Protein AF-A0A0P8BTT6-F1 (afdb_monomer)

Foldseek 3Di:
DDWFKWWWADAPHAIATEGCVQWDDKAFAAFFAQDPPADPQWLHWAAFQLDIETEGAVCVQLVHDDDQQDRQWMWTWGDDPPDIHIYIGNHTDAMDTDDPVQFDQDPPDDDDDDDDDDDDDDDDDDDDPPVVSVVSNSQQFPGWGQDPNHIYTYGDPVSVVVVVCVRDDPDDPCDSVVSVVVVVPVVDDDDDGRRPVDDPVRNVSSPVRRVVSHNNCPPPPPWPFFKWFWFADLNATATEGVVFFNDKFWDDDFDQDPPDDPQFRHWDQDVNDTATEGECCVLQVNDNNDDPDDPPPPQRWMWGFGDDPPDTHTYITSDTDDIDGHGPVQFAADDPVSCPGNNQQWPGWHQDPNHIYTYGNVNSCVPVVPNDDPPDD

pLDDT: mean 70.19, std 17.19, range [25.7, 91.12]

Structure (mmCIF, N/CA/C/O backbone):
data_AF-A0A0P8BTT6-F1
#
_entry.id   AF-A0A0P8BTT6-F1
#
loop_
_atom_site.group_PDB
_atom_site.id
_atom_site.type_symbol
_atom_site.label_atom_id
_atom_site.label_alt_id
_atom_site.label_comp_id
_atom_site.label_asym_id
_atom_site.label_entity_id
_atom_site.label_seq_id
_atom_site.pdbx_PDB_ins_code
_atom_site.Cartn_x
_atom_site.Cartn_y
_atom_site.Cartn_z
_atom_site.occupancy
_atom_site.B_iso_or_equiv
_atom_site.auth_seq_id
_atom_site.auth_comp_id
_atom_site.auth_asym_id
_atom_site.auth_atom_id
_atom_site.pdbx_PDB_model_num
ATOM 1 N N . MET A 1 1 ? -18.189 4.155 -19.628 1.00 51.91 1 MET A N 1
ATOM 2 C CA . MET A 1 1 ? -16.844 4.623 -19.253 1.00 51.91 1 MET A CA 1
ATOM 3 C C . MET A 1 1 ? -16.274 3.547 -18.364 1.00 51.91 1 MET A C 1
ATOM 5 O O . MET A 1 1 ? -16.884 3.262 -17.342 1.00 51.91 1 MET A O 1
ATOM 9 N N . ASP A 1 2 ? -15.233 2.866 -18.830 1.00 71.94 2 ASP A N 1
ATOM 10 C CA . ASP A 1 2 ? -14.641 1.720 -18.138 1.00 71.94 2 ASP A CA 1
ATOM 11 C C . ASP A 1 2 ? -13.419 2.230 -17.365 1.00 71.94 2 ASP A C 1
ATOM 13 O O . ASP A 1 2 ? -12.313 2.325 -17.905 1.00 71.94 2 ASP A O 1
ATOM 17 N N . LEU A 1 3 ? -13.679 2.715 -16.147 1.00 77.19 3 LEU A N 1
ATOM 18 C CA . LEU A 1 3 ? -12.656 3.175 -15.210 1.00 77.19 3 LEU A CA 1
ATOM 19 C C . LEU A 1 3 ? -12.041 1.943 -14.557 1.00 77.19 3 LEU A C 1
ATOM 21 O O . LEU A 1 3 ? -12.746 1.150 -13.935 1.00 77.19 3 LEU A O 1
ATOM 25 N N . SER A 1 4 ? -10.735 1.775 -14.725 1.00 76.94 4 SER A N 1
ATOM 26 C CA . SER A 1 4 ? -9.985 0.701 -14.082 1.00 76.94 4 SER A CA 1
ATOM 27 C C . SER A 1 4 ? -8.984 1.287 -13.087 1.00 76.94 4 SER A C 1
ATOM 29 O O . SER A 1 4 ? -8.391 2.334 -13.373 1.00 76.94 4 SER A O 1
ATOM 31 N N . PRO A 1 5 ? -8.756 0.623 -11.941 1.00 78.69 5 PRO A N 1
ATOM 32 C CA . PRO A 1 5 ? -7.778 1.073 -10.968 1.00 78.69 5 PRO A CA 1
ATOM 33 C C . PRO A 1 5 ? -6.359 0.753 -11.451 1.00 78.69 5 PRO A C 1
ATOM 35 O O . PRO A 1 5 ? -6.068 -0.348 -11.920 1.00 78.69 5 PRO A O 1
ATOM 38 N N . TYR A 1 6 ? -5.456 1.710 -11.292 1.00 83.00 6 TYR A N 1
ATOM 39 C CA . TYR A 1 6 ? -4.053 1.610 -11.668 1.00 83.00 6 TYR A CA 1
ATOM 40 C C . TYR A 1 6 ? -3.167 2.053 -10.507 1.00 83.00 6 TYR A C 1
ATOM 42 O O . TYR A 1 6 ? -3.337 3.148 -9.977 1.00 83.00 6 TYR A O 1
ATOM 50 N N . LEU A 1 7 ? -2.209 1.213 -10.122 1.00 80.75 7 LEU A N 1
ATOM 51 C CA . LEU A 1 7 ? -1.196 1.541 -9.127 1.00 80.75 7 LEU A CA 1
ATOM 52 C C . LEU A 1 7 ? -0.104 2.387 -9.785 1.00 80.75 7 LEU A C 1
ATOM 54 O O . LEU A 1 7 ? 0.613 1.891 -10.657 1.00 80.75 7 LEU A O 1
ATOM 58 N N . LEU A 1 8 ? 0.019 3.642 -9.358 1.00 84.44 8 LEU A N 1
ATOM 59 C CA . LEU A 1 8 ? 1.048 4.579 -9.794 1.00 84.44 8 LEU A CA 1
ATOM 60 C C . LEU A 1 8 ? 2.346 4.338 -9.021 1.00 84.44 8 LEU A C 1
ATOM 62 O O . LEU A 1 8 ? 2.350 4.128 -7.806 1.00 84.44 8 LEU A O 1
ATOM 66 N N . PHE A 1 9 ? 3.468 4.405 -9.721 1.00 85.69 9 PHE A N 1
ATOM 67 C CA . PHE A 1 9 ? 4.792 4.293 -9.132 1.00 85.69 9 PHE A CA 1
ATOM 68 C C . PHE A 1 9 ? 5.844 4.988 -9.992 1.00 85.69 9 PHE A C 1
ATOM 70 O O . PHE A 1 9 ? 5.648 5.263 -11.178 1.00 85.69 9 PHE A O 1
ATOM 77 N N . ASP A 1 10 ? 6.997 5.230 -9.387 1.00 84.38 10 ASP A N 1
ATOM 78 C CA . ASP A 1 10 ? 8.100 5.930 -10.011 1.00 84.38 10 ASP A CA 1
ATOM 79 C C . ASP A 1 10 ? 9.224 4.975 -10.381 1.00 84.38 10 ASP A C 1
ATOM 81 O O . ASP A 1 10 ? 9.640 4.096 -9.616 1.00 84.38 10 ASP A O 1
ATOM 85 N N . ILE A 1 11 ? 9.764 5.220 -11.568 1.00 87.88 11 ILE A N 1
ATOM 86 C CA . ILE A 1 11 ? 11.061 4.713 -11.986 1.00 87.88 11 ILE A CA 1
ATOM 87 C C . ILE A 1 11 ? 11.893 5.919 -12.408 1.00 87.88 11 ILE A C 1
ATOM 89 O O . ILE A 1 11 ? 11.584 6.615 -13.381 1.00 87.88 11 ILE A O 1
ATOM 93 N N . ASN A 1 12 ? 12.986 6.158 -11.691 1.00 82.81 12 ASN A N 1
ATOM 94 C CA . ASN A 1 12 ? 13.830 7.338 -11.819 1.00 82.81 12 ASN A CA 1
ATOM 95 C C . ASN A 1 12 ? 13.038 8.646 -11.635 1.00 82.81 12 ASN A C 1
ATOM 97 O O . ASN A 1 12 ? 12.725 9.033 -10.518 1.00 82.81 12 ASN A O 1
ATOM 101 N N . ARG A 1 13 ? 12.756 9.359 -12.732 1.00 79.19 13 ARG A N 1
ATOM 102 C CA . ARG A 1 13 ? 12.003 10.628 -12.755 1.00 79.19 13 ARG A CA 1
ATOM 103 C C . ARG A 1 13 ? 10.704 10.523 -13.556 1.00 79.19 13 ARG A C 1
ATOM 105 O O . ARG A 1 13 ? 10.114 11.543 -13.886 1.00 79.19 13 ARG A O 1
ATOM 112 N N . ASN A 1 14 ? 10.319 9.305 -13.924 1.00 84.44 14 ASN A N 1
ATOM 113 C CA . ASN A 1 14 ? 9.187 9.037 -14.794 1.00 84.44 14 ASN A CA 1
ATOM 114 C C . ASN A 1 14 ? 8.116 8.269 -14.018 1.00 84.44 14 ASN A C 1
ATOM 116 O O . ASN A 1 14 ? 8.441 7.371 -13.235 1.00 84.44 14 ASN A O 1
ATOM 120 N N . HIS A 1 15 ? 6.859 8.590 -14.308 1.00 88.00 15 HIS A N 1
ATOM 121 C CA . HIS A 1 15 ? 5.695 7.970 -13.693 1.00 88.00 15 HIS A CA 1
ATOM 122 C C . HIS A 1 15 ? 5.186 6.814 -14.551 1.00 88.00 15 HIS A C 1
ATOM 124 O O . HIS A 1 15 ? 5.000 6.945 -15.766 1.00 88.00 15 HIS A O 1
ATOM 130 N N . TYR A 1 16 ? 4.954 5.681 -13.907 1.00 90.81 16 TYR A N 1
ATOM 131 C CA . TYR A 1 16 ? 4.433 4.471 -14.521 1.00 90.81 16 TYR A CA 1
ATOM 132 C C . TYR A 1 16 ? 3.224 3.984 -13.746 1.00 90.81 16 TYR A C 1
ATOM 134 O O . TYR A 1 16 ? 3.110 4.230 -12.548 1.00 90.81 16 TYR A O 1
ATOM 142 N N . ALA A 1 17 ? 2.340 3.256 -14.413 1.00 86.81 17 ALA A N 1
ATOM 143 C CA . ALA A 1 17 ? 1.275 2.569 -13.712 1.00 86.81 17 ALA A CA 1
ATOM 144 C C . ALA A 1 17 ? 1.046 1.160 -14.241 1.00 86.81 17 ALA A C 1
ATOM 146 O O . ALA A 1 17 ? 1.246 0.874 -15.423 1.00 86.81 17 ALA A O 1
ATOM 147 N N . ILE A 1 18 ? 0.604 0.288 -13.345 1.00 86.38 18 ILE A N 1
ATOM 148 C CA . ILE A 1 18 ? 0.166 -1.076 -13.640 1.00 86.38 18 ILE A CA 1
ATOM 149 C C . ILE A 1 18 ? -1.271 -1.239 -13.162 1.00 86.38 18 ILE A C 1
ATOM 151 O O . ILE A 1 18 ? -1.688 -0.554 -12.230 1.00 86.38 18 ILE A O 1
ATOM 155 N N . ASN A 1 19 ? -2.047 -2.107 -13.807 1.00 83.06 19 ASN A N 1
ATOM 156 C CA . ASN A 1 19 ? -3.407 -2.377 -13.360 1.00 83.06 19 ASN A CA 1
ATOM 157 C C . ASN A 1 19 ? -3.380 -2.879 -11.903 1.00 83.06 19 ASN A C 1
ATOM 159 O O . ASN A 1 19 ? -2.689 -3.846 -11.592 1.00 83.06 19 ASN A O 1
ATOM 163 N N . ALA A 1 20 ? -4.107 -2.216 -11.004 1.00 78.31 20 ALA A N 1
ATOM 164 C CA . ALA A 1 20 ? -4.088 -2.556 -9.585 1.00 78.31 20 ALA A CA 1
ATOM 165 C C . ALA A 1 20 ? -4.793 -3.891 -9.295 1.00 78.31 20 ALA A C 1
ATOM 167 O O . ALA A 1 20 ? -4.470 -4.546 -8.315 1.00 78.31 20 ALA A O 1
ATOM 168 N N . THR A 1 21 ? -5.711 -4.336 -10.158 1.00 77.81 21 THR A N 1
ATOM 169 C CA . THR A 1 21 ? -6.438 -5.605 -10.002 1.00 77.81 21 THR A CA 1
ATOM 170 C C . THR A 1 21 ? -5.527 -6.831 -10.099 1.00 77.81 21 THR A C 1
ATOM 172 O O . THR A 1 21 ? -5.887 -7.886 -9.588 1.00 77.81 21 THR A O 1
ATOM 175 N N . VAL A 1 22 ? -4.358 -6.716 -10.740 1.00 76.94 22 VAL A N 1
ATOM 176 C CA . VAL A 1 22 ? -3.373 -7.813 -10.809 1.00 76.94 22 VAL A CA 1
ATOM 177 C C . VAL A 1 22 ? -2.299 -7.730 -9.723 1.00 76.94 22 VAL A C 1
ATOM 179 O O . VAL A 1 22 ? -1.466 -8.630 -9.626 1.00 76.94 22 VAL A O 1
ATOM 182 N N . VAL A 1 23 ? -2.280 -6.649 -8.937 1.00 78.25 23 VAL A N 1
ATOM 183 C CA . VAL A 1 23 ? -1.320 -6.465 -7.847 1.00 78.25 23 VAL A CA 1
ATOM 184 C C . VAL A 1 23 ? -1.810 -7.239 -6.633 1.00 78.25 23 VAL A C 1
ATOM 186 O O . VAL A 1 23 ? -2.914 -7.016 -6.148 1.00 78.25 23 VAL A O 1
ATOM 189 N N . GLU A 1 24 ? -0.971 -8.146 -6.150 1.00 78.50 24 GLU A N 1
ATOM 190 C CA . GLU A 1 24 ? -1.256 -8.976 -4.984 1.00 78.50 24 GLU A CA 1
ATOM 191 C C . GLU A 1 24 ? -0.747 -8.298 -3.711 1.00 78.50 24 GLU A C 1
ATOM 193 O O . GLU A 1 24 ? -1.516 -8.056 -2.785 1.00 78.50 24 GLU A O 1
ATOM 198 N N . GLU A 1 25 ? 0.535 -7.926 -3.681 1.00 75.44 25 GLU A N 1
ATOM 199 C CA . GLU A 1 25 ? 1.145 -7.271 -2.523 1.00 75.44 25 GLU A CA 1
ATOM 200 C C . GLU A 1 25 ? 2.238 -6.276 -2.948 1.00 75.44 25 GLU A C 1
ATOM 202 O O . GLU A 1 25 ? 2.921 -6.451 -3.963 1.00 75.44 25 GLU A O 1
ATOM 207 N N . VAL A 1 26 ? 2.428 -5.229 -2.141 1.00 75.06 26 VAL A N 1
ATOM 208 C CA . VAL A 1 26 ? 3.503 -4.242 -2.294 1.00 75.06 26 VAL A CA 1
ATOM 209 C C . VAL A 1 26 ? 4.315 -4.187 -1.010 1.00 75.06 26 VAL A C 1
ATOM 211 O O . VAL A 1 26 ? 3.764 -4.068 0.083 1.00 75.06 26 VAL A O 1
ATOM 214 N N . PHE A 1 27 ? 5.635 -4.216 -1.146 1.00 80.69 27 PHE A N 1
ATOM 215 C CA . PHE A 1 27 ? 6.557 -4.171 -0.017 1.00 80.69 27 PHE A CA 1
ATOM 216 C C . PHE A 1 27 ? 7.669 -3.176 -0.275 1.00 80.69 27 PHE A C 1
ATOM 218 O O . PHE A 1 27 ? 8.011 -2.898 -1.419 1.00 80.69 27 PHE A O 1
ATOM 225 N N . PHE A 1 28 ? 8.322 -2.715 0.783 1.00 80.88 28 PHE A N 1
ATOM 226 C CA . PHE A 1 28 ? 9.638 -2.124 0.607 1.00 80.88 28 PHE A CA 1
ATOM 227 C C . PHE A 1 28 ? 10.676 -3.203 0.303 1.00 80.88 28 PHE A C 1
ATOM 229 O O . PHE A 1 28 ? 10.586 -4.318 0.820 1.00 80.88 28 PHE A O 1
ATOM 236 N N . LEU A 1 29 ? 11.685 -2.847 -0.490 1.00 83.94 29 LEU A N 1
ATOM 237 C CA . LEU A 1 29 ? 12.776 -3.723 -0.898 1.00 83.94 29 LEU A CA 1
ATOM 238 C C . LEU A 1 29 ? 13.393 -4.425 0.327 1.00 83.94 29 LEU A C 1
ATOM 240 O O . LEU A 1 29 ? 13.863 -3.724 1.233 1.00 83.94 29 LEU A O 1
ATOM 244 N N . PRO A 1 30 ? 13.367 -5.770 0.387 1.00 83.06 30 PRO A N 1
ATOM 245 C CA . PRO A 1 30 ? 14.086 -6.565 1.371 1.00 83.06 30 PRO A CA 1
ATOM 246 C C . PRO A 1 30 ? 15.491 -6.938 0.875 1.00 83.06 30 PRO A C 1
ATOM 248 O O . PRO A 1 30 ? 15.878 -6.636 -0.254 1.00 83.06 30 PRO A O 1
ATOM 251 N N . GLU A 1 31 ? 16.259 -7.625 1.720 1.00 87.88 31 GLU A N 1
ATOM 252 C CA . GLU A 1 31 ? 17.468 -8.331 1.291 1.00 87.88 31 GLU A CA 1
ATOM 253 C C . GLU A 1 31 ? 17.073 -9.433 0.298 1.00 87.88 31 GLU A C 1
ATOM 255 O O . GLU A 1 31 ? 16.205 -10.258 0.588 1.00 87.88 31 GLU A O 1
ATOM 260 N N . LEU A 1 32 ? 17.686 -9.419 -0.886 1.00 88.88 32 LEU A N 1
ATOM 261 C CA . LEU A 1 32 ? 17.454 -10.419 -1.926 1.00 88.88 32 LEU A CA 1
ATOM 262 C C . LEU A 1 32 ? 18.598 -11.426 -1.947 1.00 88.88 32 LEU A C 1
ATOM 264 O O . LEU A 1 32 ? 19.758 -11.059 -1.778 1.00 88.88 32 LEU A O 1
ATOM 268 N N . THR A 1 33 ? 18.293 -12.683 -2.237 1.00 84.75 33 THR A N 1
ATOM 269 C CA . THR A 1 33 ? 19.298 -13.710 -2.507 1.00 84.75 33 THR A CA 1
ATOM 270 C C . THR A 1 33 ? 19.666 -13.665 -3.993 1.00 84.75 33 THR A C 1
ATOM 272 O O . THR A 1 33 ? 18.793 -13.877 -4.839 1.00 84.75 33 THR A O 1
ATOM 275 N N . PRO A 1 34 ? 20.923 -13.359 -4.362 1.00 80.12 34 PRO A N 1
ATOM 276 C CA . PRO A 1 34 ? 21.331 -13.316 -5.763 1.00 80.12 34 PRO A CA 1
ATOM 277 C C . PRO A 1 34 ? 21.242 -14.697 -6.414 1.00 80.12 34 PRO A C 1
ATOM 279 O O . PRO A 1 34 ? 21.632 -15.698 -5.818 1.00 80.12 34 PRO A O 1
ATOM 282 N N . ILE A 1 35 ? 20.780 -14.741 -7.663 1.00 79.00 35 ILE A N 1
ATOM 283 C CA . ILE A 1 35 ? 20.732 -15.974 -8.453 1.00 79.00 35 ILE A CA 1
ATOM 284 C C . ILE A 1 35 ? 21.968 -16.017 -9.353 1.00 79.00 35 ILE A C 1
ATOM 286 O O . ILE A 1 35 ? 22.200 -15.107 -10.156 1.00 79.00 35 ILE A O 1
ATOM 290 N N . ALA A 1 36 ? 22.767 -17.076 -9.222 1.00 69.50 36 ALA A N 1
ATOM 291 C CA . ALA A 1 36 ? 23.904 -17.307 -10.103 1.00 69.50 36 ALA A CA 1
ATOM 292 C C . ALA A 1 36 ? 23.422 -17.481 -11.553 1.00 69.50 36 ALA A C 1
ATOM 294 O O . ALA A 1 36 ? 22.431 -18.153 -11.807 1.00 69.50 36 ALA A O 1
ATOM 295 N N . GLU A 1 37 ? 24.122 -16.857 -12.503 1.00 71.88 37 GLU A N 1
ATOM 296 C CA . GLU A 1 37 ? 23.822 -16.944 -13.945 1.00 71.88 37 GLU A CA 1
ATOM 297 C C . GLU A 1 37 ? 22.448 -16.399 -14.381 1.00 71.88 37 GLU A C 1
ATOM 299 O O . GLU A 1 37 ? 22.061 -16.550 -15.542 1.00 71.88 37 GLU A O 1
ATOM 304 N N . ALA A 1 38 ? 21.734 -15.689 -13.502 1.00 72.31 38 ALA A N 1
ATOM 305 C CA . ALA A 1 38 ? 20.460 -15.089 -13.862 1.00 72.31 38 ALA A CA 1
ATOM 306 C C . ALA A 1 38 ? 20.596 -14.004 -14.952 1.00 72.31 38 ALA A C 1
ATOM 308 O O . ALA A 1 38 ? 21.613 -13.297 -15.034 1.00 72.31 38 ALA A O 1
ATOM 309 N N . PRO A 1 39 ? 19.550 -13.823 -15.782 1.00 75.94 39 PRO A N 1
ATOM 310 C CA . PRO A 1 39 ? 19.421 -12.670 -16.661 1.00 75.94 39 PRO A CA 1
ATOM 311 C C . PRO A 1 39 ? 19.679 -11.346 -15.928 1.00 75.94 39 PRO A C 1
ATOM 313 O O . PRO A 1 39 ? 19.367 -11.185 -14.753 1.00 75.94 39 PRO A O 1
ATOM 316 N N . ARG A 1 40 ? 20.244 -10.356 -16.633 1.00 73.88 40 ARG A N 1
ATOM 317 C CA . ARG A 1 40 ? 20.697 -9.079 -16.032 1.00 73.88 40 ARG A CA 1
ATOM 318 C C . ARG A 1 40 ? 19.586 -8.236 -15.398 1.00 73.88 40 ARG A C 1
ATOM 320 O O . ARG A 1 40 ? 19.889 -7.285 -14.671 1.00 73.88 40 ARG A O 1
ATOM 327 N N . ASP A 1 41 ? 18.349 -8.511 -15.770 1.00 78.00 41 ASP A N 1
ATOM 328 C CA . ASP A 1 41 ? 17.121 -7.894 -15.292 1.00 78.00 41 ASP A CA 1
ATOM 329 C C . ASP A 1 41 ? 16.478 -8.664 -14.133 1.00 78.00 41 ASP A C 1
ATOM 331 O O . ASP A 1 41 ? 15.506 -8.172 -13.580 1.00 78.00 41 ASP A O 1
ATOM 335 N N . ILE A 1 42 ? 17.031 -9.804 -13.713 1.00 85.44 42 ILE A N 1
ATOM 336 C CA . ILE A 1 42 ? 16.682 -10.463 -12.451 1.00 85.44 42 ILE A CA 1
ATOM 337 C C . ILE A 1 42 ? 17.720 -10.054 -11.407 1.00 85.44 42 ILE A C 1
ATOM 339 O O . ILE A 1 42 ? 18.924 -10.242 -11.588 1.00 85.44 42 ILE A O 1
ATOM 343 N N . VAL A 1 43 ? 17.258 -9.442 -10.319 1.00 85.31 43 VAL A N 1
ATOM 344 C CA . VAL A 1 43 ? 18.133 -8.974 -9.230 1.00 85.31 43 VAL A CA 1
ATOM 345 C C . VAL A 1 43 ? 18.507 -10.122 -8.305 1.00 85.31 43 VAL A C 1
ATOM 347 O O . VAL A 1 43 ? 19.636 -10.200 -7.822 1.00 85.31 43 VAL A O 1
ATOM 350 N N . GLY A 1 44 ? 17.545 -11.004 -8.073 1.00 86.62 44 GLY A N 1
ATOM 351 C CA . GLY A 1 44 ? 17.638 -12.119 -7.154 1.00 86.62 44 GLY A CA 1
ATOM 352 C C . GLY A 1 44 ? 16.251 -12.672 -6.872 1.00 86.62 44 GLY A C 1
ATOM 353 O O . GLY A 1 44 ? 15.302 -12.414 -7.614 1.00 86.62 44 GLY A O 1
ATOM 354 N N . MET A 1 45 ? 16.142 -13.399 -5.777 1.00 86.94 45 MET A N 1
ATOM 355 C CA . MET A 1 45 ? 14.899 -13.943 -5.248 1.00 86.94 45 MET A CA 1
ATOM 356 C C . MET A 1 45 ? 14.720 -13.544 -3.792 1.00 86.94 45 MET A C 1
ATOM 358 O O . MET A 1 45 ? 15.683 -13.207 -3.103 1.00 86.94 45 MET A O 1
ATOM 362 N N . PHE A 1 46 ? 13.490 -13.615 -3.315 1.00 84.94 46 PHE A N 1
ATOM 363 C CA . PHE A 1 46 ? 13.182 -13.514 -1.898 1.00 84.94 46 PHE A CA 1
ATOM 364 C C . PHE A 1 46 ? 12.152 -14.570 -1.525 1.00 84.94 46 PHE A C 1
ATOM 366 O O . PHE A 1 46 ? 11.466 -15.126 -2.380 1.00 84.94 46 PHE A O 1
ATOM 373 N N . ASN A 1 47 ? 12.074 -14.864 -0.236 1.00 79.12 47 ASN A N 1
ATOM 374 C CA . ASN A 1 47 ? 11.079 -15.772 0.296 1.00 79.12 47 ASN A CA 1
ATOM 375 C C . ASN A 1 47 ? 9.886 -14.945 0.792 1.00 79.12 47 ASN A C 1
ATOM 377 O O . ASN A 1 47 ? 10.014 -14.157 1.733 1.00 79.12 47 ASN A O 1
ATOM 381 N N . LEU A 1 48 ? 8.753 -15.126 0.122 1.00 80.50 48 LEU A N 1
ATOM 382 C CA . LEU A 1 48 ? 7.451 -14.602 0.486 1.00 80.50 48 LEU A CA 1
ATOM 383 C C . LEU A 1 48 ? 6.633 -15.729 1.123 1.00 80.50 48 LEU A C 1
ATOM 385 O O . LEU A 1 48 ? 6.037 -16.558 0.436 1.00 80.50 48 LEU A O 1
ATOM 389 N N . ARG A 1 49 ? 6.607 -15.751 2.455 1.00 76.62 49 ARG A N 1
ATOM 390 C CA . ARG A 1 49 ? 5.784 -16.642 3.289 1.00 76.62 49 ARG A CA 1
ATOM 391 C C . ARG A 1 49 ? 5.970 -18.131 2.966 1.00 76.62 49 ARG A C 1
ATOM 393 O O . ARG A 1 49 ? 5.008 -18.890 2.971 1.00 76.62 49 ARG A O 1
ATOM 400 N N . GLY A 1 50 ? 7.198 -18.543 2.671 1.00 72.00 50 GLY A N 1
ATOM 401 C CA . GLY A 1 50 ? 7.554 -19.903 2.253 1.00 72.00 50 GLY A CA 1
ATOM 402 C C . GLY A 1 50 ? 7.685 -20.071 0.738 1.00 72.00 50 GLY A C 1
ATOM 403 O O . GLY A 1 50 ? 8.410 -20.955 0.298 1.00 72.00 50 GLY A O 1
ATOM 404 N N . THR A 1 51 ? 7.084 -19.185 -0.060 1.00 76.06 51 THR A N 1
ATOM 405 C CA . THR A 1 51 ? 7.194 -19.223 -1.523 1.00 76.06 51 THR A CA 1
ATOM 406 C C . THR A 1 51 ? 8.405 -18.428 -1.984 1.00 76.06 51 THR A C 1
ATOM 408 O O . THR A 1 51 ? 8.590 -17.266 -1.628 1.00 76.06 51 THR A O 1
ATOM 411 N N . ILE A 1 52 ? 9.244 -19.041 -2.804 1.00 80.94 52 ILE A N 1
ATOM 412 C CA . ILE A 1 52 ? 10.407 -18.387 -3.391 1.00 80.94 52 ILE A CA 1
ATOM 413 C C . ILE A 1 52 ? 9.979 -17.618 -4.641 1.00 80.94 52 ILE A C 1
ATOM 415 O O . ILE A 1 52 ? 9.555 -18.212 -5.630 1.00 80.94 52 ILE A O 1
ATOM 419 N N . VAL A 1 53 ? 10.120 -16.294 -4.608 1.00 83.75 53 VAL A N 1
ATOM 420 C CA . VAL A 1 53 ? 9.648 -15.411 -5.678 1.00 83.75 53 VAL A CA 1
ATOM 421 C C . VAL A 1 53 ? 10.825 -14.659 -6.317 1.00 83.75 53 VAL A C 1
ATOM 423 O O . VAL A 1 53 ? 11.622 -14.034 -5.606 1.00 83.75 53 VAL A O 1
ATOM 426 N N . PRO A 1 54 ? 10.974 -14.702 -7.655 1.00 84.94 54 PRO A N 1
ATOM 427 C CA . PRO A 1 54 ? 12.005 -13.949 -8.364 1.00 84.94 54 PRO A CA 1
ATOM 428 C C . PRO A 1 54 ? 11.666 -12.453 -8.457 1.00 84.94 54 PRO A C 1
ATOM 430 O O . PRO A 1 54 ? 10.522 -12.068 -8.705 1.00 84.94 54 PRO A O 1
ATOM 433 N N . VAL A 1 55 ? 12.691 -11.606 -8.328 1.00 89.81 55 VAL A N 1
ATOM 434 C CA . VAL A 1 55 ? 12.576 -10.142 -8.385 1.00 89.81 55 VAL A CA 1
ATOM 435 C C . VAL A 1 55 ? 13.218 -9.588 -9.652 1.00 89.81 55 VAL A C 1
ATOM 437 O O . VAL A 1 55 ? 14.429 -9.705 -9.868 1.00 89.81 55 VAL A O 1
ATOM 440 N N . PHE A 1 56 ? 12.407 -8.911 -10.460 1.00 89.06 56 PHE A N 1
ATOM 441 C CA . PHE A 1 56 ? 12.796 -8.294 -11.722 1.00 89.06 56 PHE A CA 1
ATOM 442 C C . PHE A 1 56 ? 13.058 -6.794 -11.550 1.00 89.06 56 PHE A C 1
ATOM 444 O O . PHE A 1 56 ? 12.199 -6.051 -11.086 1.00 89.06 56 PHE A O 1
ATOM 451 N N . ASP A 1 57 ? 14.231 -6.327 -11.972 1.00 89.19 57 ASP A N 1
ATOM 452 C CA . ASP A 1 57 ? 14.607 -4.911 -12.031 1.00 89.19 57 ASP A CA 1
ATOM 453 C C . ASP A 1 57 ? 13.870 -4.234 -13.192 1.00 89.19 57 ASP A C 1
ATOM 455 O O . ASP A 1 57 ? 14.322 -4.248 -14.347 1.00 89.19 57 ASP A O 1
ATOM 459 N N . LEU A 1 58 ? 12.708 -3.654 -12.893 1.00 88.00 58 LEU A N 1
ATOM 460 C CA . LEU A 1 58 ? 11.880 -2.998 -13.895 1.00 88.00 58 LEU A CA 1
ATOM 461 C C . LEU A 1 58 ? 12.585 -1.789 -14.544 1.00 88.00 58 LEU A C 1
ATOM 463 O O . LEU A 1 58 ? 12.526 -1.686 -15.774 1.00 88.00 58 LEU A O 1
ATOM 467 N N . PRO A 1 59 ? 13.333 -0.931 -13.813 1.00 86.06 59 PRO A N 1
ATOM 468 C CA . PRO A 1 59 ? 14.181 0.087 -14.426 1.00 86.06 59 PRO A CA 1
ATOM 469 C C . PRO A 1 59 ? 15.125 -0.474 -15.499 1.00 86.06 59 PRO A C 1
ATOM 471 O O . PRO A 1 59 ? 15.122 0.019 -16.633 1.00 86.06 59 PRO A O 1
ATOM 474 N N . ARG A 1 60 ? 15.896 -1.528 -15.200 1.00 83.69 60 ARG A N 1
ATOM 475 C CA . ARG A 1 60 ? 16.795 -2.144 -16.197 1.00 83.69 60 ARG A CA 1
ATOM 476 C C . ARG A 1 60 ? 16.042 -2.749 -17.365 1.00 83.69 60 ARG A C 1
ATOM 478 O O . ARG A 1 60 ? 16.505 -2.642 -18.504 1.00 83.69 60 ARG A O 1
ATOM 485 N N . ARG A 1 61 ? 14.900 -3.383 -17.105 1.00 82.56 61 ARG A N 1
ATOM 486 C CA . ARG A 1 61 ? 14.084 -4.017 -18.147 1.00 82.56 61 ARG A CA 1
ATOM 487 C C . ARG A 1 61 ? 13.505 -2.985 -19.116 1.00 82.56 61 ARG A C 1
ATOM 489 O O . ARG A 1 61 ? 13.496 -3.213 -20.325 1.00 82.56 61 ARG A O 1
ATOM 496 N N . LEU A 1 62 ? 13.171 -1.800 -18.611 1.00 78.38 62 LEU A N 1
ATOM 497 C CA . LEU A 1 62 ? 12.810 -0.617 -19.395 1.00 78.38 62 LEU A CA 1
ATOM 498 C C . LEU A 1 62 ? 14.029 0.137 -19.963 1.00 78.38 62 LEU A C 1
ATOM 500 O O . LEU A 1 62 ? 13.895 1.258 -20.447 1.00 78.38 62 LEU A O 1
ATOM 504 N N . GLY A 1 63 ? 15.229 -0.450 -19.940 1.00 75.44 63 GLY A N 1
ATOM 505 C CA . GLY A 1 63 ? 16.440 0.107 -20.552 1.00 75.44 63 GLY A CA 1
ATOM 506 C C . GLY A 1 63 ? 17.099 1.251 -19.776 1.00 75.44 63 GLY A C 1
ATOM 507 O O . GLY A 1 63 ? 18.027 1.877 -20.298 1.00 75.44 63 GLY A O 1
ATOM 508 N N . HIS A 1 64 ? 16.657 1.533 -18.548 1.00 79.38 64 HIS A N 1
ATOM 509 C CA . HIS A 1 64 ? 17.325 2.499 -17.679 1.00 79.38 64 HIS A CA 1
ATOM 510 C C . HIS A 1 64 ? 18.646 1.941 -17.149 1.00 79.38 64 HIS A C 1
ATOM 512 O O . HIS A 1 64 ? 18.904 0.736 -17.138 1.00 79.38 64 HIS A O 1
ATOM 518 N N . HIS A 1 65 ? 19.530 2.847 -16.740 1.00 75.31 65 HIS A N 1
ATOM 519 C CA . HIS A 1 65 ? 20.830 2.470 -16.198 1.00 75.31 65 HIS A CA 1
ATOM 520 C C . HIS A 1 65 ? 20.668 1.976 -14.763 1.00 75.31 65 HIS A C 1
ATOM 522 O O . HIS A 1 65 ? 19.824 2.476 -14.023 1.00 75.31 65 HIS A O 1
ATOM 528 N N . ARG A 1 66 ? 21.504 1.009 -14.367 1.00 68.56 66 ARG A N 1
ATOM 529 C CA . ARG A 1 66 ? 21.529 0.494 -12.996 1.00 68.56 66 ARG A CA 1
ATOM 530 C C . ARG A 1 66 ? 21.811 1.641 -12.026 1.00 68.56 66 ARG A C 1
ATOM 532 O O . ARG A 1 66 ? 22.881 2.246 -12.089 1.00 68.56 66 ARG A O 1
ATOM 539 N N . GLN A 1 67 ? 20.867 1.894 -11.131 1.00 75.00 67 GLN A N 1
ATOM 540 C CA . GLN A 1 67 ? 21.055 2.773 -9.985 1.00 75.00 67 GLN A CA 1
ATOM 541 C C . GLN A 1 67 ? 21.363 1.949 -8.733 1.00 75.00 67 GLN A C 1
ATOM 543 O O . GLN A 1 67 ? 21.178 0.729 -8.717 1.00 75.00 67 GLN A O 1
ATOM 548 N N . ARG A 1 68 ? 21.894 2.616 -7.705 1.00 83.44 68 ARG A N 1
ATOM 549 C CA . ARG A 1 68 ? 22.039 2.020 -6.375 1.00 83.44 68 ARG A CA 1
ATOM 550 C C . ARG A 1 68 ? 20.645 1.834 -5.785 1.00 83.44 68 ARG A C 1
ATOM 552 O O . ARG A 1 68 ? 19.863 2.780 -5.810 1.00 83.44 68 ARG A O 1
ATOM 559 N N . TYR A 1 69 ? 20.390 0.654 -5.233 1.00 87.44 69 TYR A N 1
ATOM 560 C CA . TYR A 1 69 ? 19.139 0.381 -4.547 1.00 87.44 69 TYR A CA 1
ATOM 561 C C . TYR A 1 69 ? 19.030 1.188 -3.250 1.00 87.44 69 TYR A C 1
ATOM 563 O O . TYR A 1 69 ? 20.021 1.358 -2.530 1.00 87.44 69 TYR A O 1
ATOM 571 N N . GLN A 1 70 ? 17.836 1.692 -2.967 1.00 81.25 70 GLN A N 1
ATOM 572 C CA . GLN A 1 70 ? 17.535 2.531 -1.811 1.00 81.25 70 GLN A CA 1
ATOM 573 C C . GLN A 1 70 ? 16.511 1.866 -0.893 1.00 81.25 70 GLN A C 1
ATOM 575 O O . GLN A 1 70 ? 15.755 0.988 -1.297 1.00 81.25 70 GLN A O 1
ATOM 580 N N . LEU A 1 71 ? 16.443 2.315 0.362 1.00 73.12 71 LEU A N 1
ATOM 581 C CA . LEU A 1 71 ? 15.447 1.818 1.316 1.00 73.12 71 LEU A CA 1
ATOM 582 C C . LEU A 1 71 ? 14.001 2.164 0.925 1.00 73.12 71 LEU A C 1
ATOM 584 O O . LEU A 1 71 ? 13.087 1.494 1.410 1.00 73.12 71 LEU A O 1
ATOM 588 N N . SER A 1 72 ? 13.806 3.190 0.091 1.00 77.25 72 SER A N 1
ATOM 589 C CA . SER A 1 72 ? 12.510 3.590 -0.471 1.00 77.25 72 SER A CA 1
ATOM 590 C C . SER A 1 72 ? 12.068 2.730 -1.655 1.00 77.25 72 SER A C 1
ATOM 592 O O . SER A 1 72 ? 10.882 2.742 -1.986 1.00 77.25 72 SER A O 1
ATOM 594 N N . AS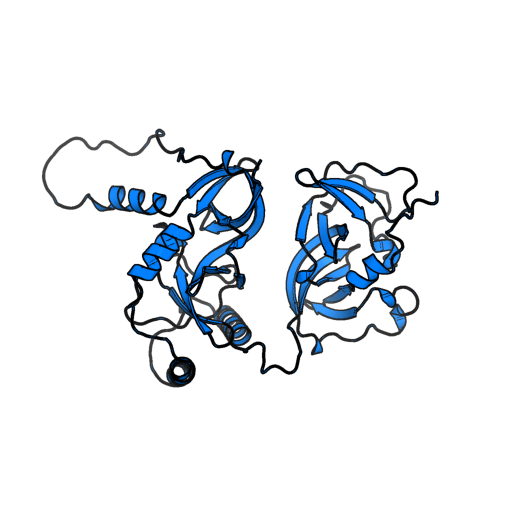P A 1 73 ? 12.997 1.986 -2.273 1.00 83.12 73 ASP A N 1
ATOM 595 C CA . ASP A 1 73 ? 12.667 1.088 -3.374 1.00 83.12 73 ASP A CA 1
ATOM 596 C C . ASP A 1 73 ? 11.619 0.079 -2.910 1.00 83.12 73 ASP A C 1
ATOM 598 O O . ASP A 1 73 ? 11.592 -0.353 -1.753 1.00 83.12 73 ASP A O 1
ATOM 602 N N . SER A 1 74 ? 10.724 -0.269 -3.821 1.00 83.44 74 SER A N 1
ATOM 603 C CA . SER A 1 74 ? 9.544 -1.069 -3.532 1.00 83.44 74 SER A CA 1
ATOM 604 C C . SER A 1 74 ? 9.474 -2.271 -4.463 1.00 83.44 74 SER A C 1
ATOM 606 O O . SER A 1 74 ? 9.889 -2.211 -5.620 1.00 83.44 74 SER A O 1
ATOM 608 N N . LEU A 1 75 ? 8.944 -3.369 -3.946 1.00 85.50 75 LEU A N 1
ATOM 609 C CA . LEU A 1 75 ? 8.600 -4.571 -4.679 1.00 85.50 75 LEU A CA 1
ATOM 610 C C . LEU A 1 75 ? 7.093 -4.583 -4.924 1.00 85.50 75 LEU A C 1
ATOM 612 O O . LEU A 1 75 ? 6.326 -4.533 -3.968 1.00 85.50 75 LEU A O 1
ATOM 616 N N . ILE A 1 76 ? 6.676 -4.666 -6.184 1.00 82.31 76 ILE A N 1
ATOM 617 C CA . ILE A 1 76 ? 5.281 -4.868 -6.586 1.00 82.31 76 ILE A CA 1
ATOM 618 C C . ILE A 1 76 ? 5.143 -6.322 -7.018 1.00 82.31 76 ILE A C 1
ATOM 620 O O . ILE A 1 76 ? 5.711 -6.716 -8.038 1.00 82.31 76 ILE A O 1
ATOM 624 N N . THR A 1 77 ? 4.409 -7.114 -6.248 1.00 82.81 77 THR A N 1
ATOM 625 C CA . THR A 1 77 ? 4.119 -8.512 -6.566 1.00 82.81 77 THR A CA 1
ATOM 626 C C . THR A 1 77 ? 2.787 -8.592 -7.289 1.00 82.81 77 THR A C 1
ATOM 628 O O . THR A 1 77 ? 1.786 -8.048 -6.824 1.00 82.81 77 THR A O 1
ATOM 631 N N . ILE A 1 78 ? 2.789 -9.244 -8.445 1.00 79.94 78 ILE A N 1
ATOM 632 C CA . ILE A 1 78 ? 1.599 -9.514 -9.240 1.00 79.94 78 ILE A CA 1
ATOM 633 C C . ILE A 1 78 ? 1.370 -11.017 -9.328 1.00 79.94 78 ILE A C 1
ATOM 635 O O . ILE A 1 78 ? 2.321 -11.798 -9.433 1.00 79.94 78 ILE A O 1
ATOM 639 N N . ASN A 1 79 ? 0.100 -11.401 -9.340 1.00 74.56 79 ASN A N 1
ATOM 640 C CA . ASN A 1 79 ? -0.315 -12.789 -9.461 1.00 74.56 79 ASN A CA 1
ATOM 641 C C . ASN A 1 79 ? -1.251 -12.937 -10.662 1.00 74.56 79 ASN A C 1
ATOM 643 O O . ASN A 1 79 ? -2.278 -12.262 -10.755 1.00 74.56 79 ASN A O 1
ATOM 647 N N . GLN A 1 80 ? -0.883 -13.799 -11.615 1.00 67.00 80 GLN A N 1
ATOM 648 C CA . GLN A 1 80 ? -1.728 -14.091 -12.772 1.00 67.00 80 GLN A CA 1
ATOM 649 C C . GLN A 1 80 ? -1.752 -15.594 -13.087 1.00 67.00 80 GLN A C 1
ATOM 651 O O . GLN A 1 80 ? -0.960 -16.112 -13.887 1.00 67.00 80 GLN A O 1
ATOM 656 N N . GLY A 1 81 ? -2.718 -16.291 -12.483 1.00 70.56 81 GLY A N 1
ATOM 657 C CA . GLY A 1 81 ? -2.877 -17.743 -12.591 1.00 70.56 81 GLY A CA 1
ATOM 658 C C . GLY A 1 81 ? -1.900 -18.460 -11.664 1.00 70.56 81 GLY A C 1
ATOM 659 O O . GLY A 1 81 ? -1.890 -18.190 -10.474 1.00 70.56 81 GLY A O 1
ATOM 660 N N . ASP A 1 82 ? -1.051 -19.324 -12.221 1.00 70.19 82 ASP A N 1
ATOM 661 C CA . ASP A 1 82 ? -0.068 -20.103 -11.448 1.00 70.19 82 ASP A CA 1
ATOM 662 C C . ASP A 1 82 ? 1.322 -19.438 -11.407 1.00 70.19 82 ASP A C 1
ATOM 664 O O . ASP A 1 82 ? 2.331 -20.080 -11.128 1.00 70.19 82 ASP A O 1
ATOM 668 N N . THR A 1 83 ? 1.428 -18.161 -11.787 1.00 69.81 83 THR A N 1
ATOM 669 C CA . THR A 1 83 ? 2.713 -17.449 -11.851 1.00 69.81 83 THR A CA 1
ATOM 670 C C . THR A 1 83 ? 2.663 -16.197 -10.992 1.00 69.81 83 THR A C 1
ATOM 672 O O . THR A 1 83 ? 1.916 -15.266 -11.297 1.00 69.81 83 THR A O 1
ATOM 675 N N . ILE A 1 84 ? 3.519 -16.171 -9.971 1.00 77.31 84 ILE A N 1
ATOM 676 C CA . ILE A 1 84 ? 3.787 -14.999 -9.138 1.00 77.31 84 ILE A CA 1
ATOM 677 C C . ILE A 1 84 ? 5.048 -14.320 -9.664 1.00 77.31 84 ILE A C 1
ATOM 679 O O . ILE A 1 84 ? 6.060 -14.971 -9.945 1.00 77.31 84 ILE A O 1
ATOM 683 N N . LEU A 1 85 ? 4.983 -13.004 -9.822 1.00 83.56 85 LEU A N 1
ATOM 684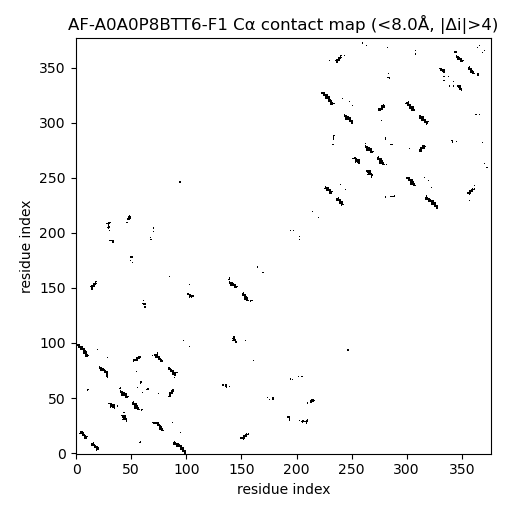 C CA . LEU A 1 85 ? 6.071 -12.200 -10.351 1.00 83.56 85 LEU A CA 1
ATOM 685 C C . LEU A 1 85 ? 6.250 -10.947 -9.505 1.00 83.56 85 LEU A C 1
ATOM 687 O O . LEU A 1 85 ? 5.272 -10.270 -9.207 1.00 83.56 85 LEU A O 1
ATOM 691 N N . THR A 1 86 ? 7.492 -10.578 -9.201 1.00 87.56 86 THR A N 1
ATOM 692 C CA . THR A 1 86 ? 7.765 -9.360 -8.437 1.00 87.56 86 THR A CA 1
ATOM 693 C C . THR A 1 86 ? 8.631 -8.379 -9.216 1.00 87.56 86 THR A C 1
ATOM 695 O O . THR A 1 86 ? 9.694 -8.730 -9.727 1.00 87.56 86 THR A O 1
ATOM 698 N N . PHE A 1 87 ? 8.199 -7.121 -9.277 1.00 90.44 87 PHE A N 1
ATOM 699 C CA . PHE A 1 87 ? 8.929 -6.013 -9.884 1.00 90.44 87 PHE A CA 1
ATOM 700 C C . PHE A 1 87 ? 9.551 -5.112 -8.831 1.00 90.44 87 PHE A C 1
ATOM 702 O O . PHE A 1 87 ? 8.856 -4.608 -7.958 1.00 90.44 87 PHE A O 1
ATOM 709 N N . LEU A 1 88 ? 10.842 -4.835 -8.969 1.00 90.81 88 LEU A N 1
ATOM 710 C CA . LEU A 1 88 ? 11.522 -3.784 -8.228 1.00 90.81 88 LEU A CA 1
ATOM 711 C C . LEU A 1 88 ? 11.330 -2.445 -8.944 1.00 90.81 88 LEU A C 1
ATOM 713 O O . LEU A 1 88 ? 11.673 -2.307 -10.122 1.00 90.81 88 LEU A O 1
ATOM 717 N N . VAL A 1 89 ? 10.818 -1.462 -8.208 1.00 88.12 89 VAL A N 1
ATOM 718 C CA . VAL A 1 89 ? 10.599 -0.071 -8.632 1.00 88.12 89 VAL A CA 1
ATOM 719 C C . VAL A 1 89 ? 11.184 0.895 -7.599 1.00 88.12 89 VAL A C 1
ATOM 721 O O . VAL A 1 89 ? 11.506 0.482 -6.486 1.00 88.12 89 VAL A O 1
ATOM 724 N N . ASN A 1 90 ? 11.322 2.182 -7.934 1.00 86.06 90 ASN A N 1
ATOM 725 C CA . ASN A 1 90 ? 11.939 3.132 -7.004 1.00 86.06 90 ASN A CA 1
ATOM 726 C C . ASN A 1 90 ? 11.009 3.590 -5.887 1.00 86.06 90 ASN A C 1
ATOM 728 O O . ASN A 1 90 ? 11.455 3.787 -4.762 1.00 86.06 90 ASN A O 1
ATOM 732 N N . GLN A 1 91 ? 9.731 3.802 -6.187 1.00 81.81 91 GLN A N 1
ATOM 733 C CA . GLN A 1 91 ? 8.766 4.205 -5.172 1.00 81.81 91 GLN A CA 1
ATOM 734 C C . GLN A 1 91 ? 7.346 3.938 -5.655 1.00 81.81 91 GLN A C 1
ATOM 736 O O . GLN A 1 91 ? 6.992 4.350 -6.755 1.00 81.81 91 GLN A O 1
ATOM 741 N N . VAL A 1 92 ? 6.518 3.307 -4.827 1.00 78.75 92 VAL A N 1
ATOM 742 C CA . VAL A 1 92 ? 5.072 3.224 -5.071 1.00 78.75 92 VAL A CA 1
ATOM 743 C C . VAL A 1 92 ? 4.382 4.491 -4.561 1.00 78.75 92 VAL A C 1
ATOM 745 O O . VAL A 1 92 ? 4.780 5.056 -3.541 1.00 78.75 92 VAL A O 1
ATOM 748 N N . ARG A 1 93 ? 3.388 4.972 -5.312 1.00 79.50 93 ARG A N 1
ATOM 749 C CA . ARG A 1 93 ? 2.616 6.183 -5.018 1.00 79.50 93 ARG A CA 1
ATOM 750 C C . ARG A 1 93 ? 1.220 5.799 -4.532 1.00 79.50 93 ARG A C 1
ATOM 752 O O . ARG A 1 93 ? 1.077 5.288 -3.429 1.00 79.50 93 ARG A O 1
ATOM 759 N N . GLU A 1 94 ? 0.208 6.049 -5.346 1.00 74.38 94 GLU A N 1
ATOM 760 C CA . GLU A 1 94 ? -1.203 5.872 -5.019 1.00 74.38 94 GLU A CA 1
ATOM 761 C C . GLU A 1 94 ? -1.910 5.034 -6.090 1.00 74.38 94 GLU A C 1
ATOM 763 O O . GLU A 1 94 ? -1.343 4.740 -7.144 1.00 74.38 94 GLU A O 1
ATOM 768 N N . ILE A 1 95 ? -3.164 4.665 -5.833 1.00 77.25 95 ILE A N 1
ATOM 769 C CA . ILE A 1 95 ? -4.031 4.045 -6.835 1.00 77.25 95 ILE A CA 1
ATOM 770 C C . ILE A 1 95 ? -4.912 5.129 -7.456 1.00 77.25 95 ILE A C 1
ATOM 772 O O . ILE A 1 95 ? -5.623 5.857 -6.759 1.00 77.25 95 ILE A O 1
ATOM 776 N N . VAL A 1 96 ? -4.888 5.213 -8.783 1.00 76.19 96 VAL A N 1
ATOM 777 C CA . VAL A 1 96 ? -5.679 6.159 -9.578 1.00 76.19 96 VAL A CA 1
ATOM 778 C C . VAL A 1 96 ? -6.656 5.416 -10.482 1.00 76.19 96 VAL A C 1
ATOM 780 O O . VAL A 1 96 ? -6.375 4.316 -10.950 1.00 76.19 96 VAL A O 1
ATOM 783 N N . GLN A 1 97 ? -7.815 6.016 -10.745 1.00 77.62 97 GLN A N 1
ATOM 784 C CA . GLN A 1 97 ? -8.774 5.491 -11.716 1.00 77.62 97 GLN A CA 1
ATOM 785 C C . GLN A 1 97 ? -8.465 6.083 -13.089 1.00 77.62 97 GLN A C 1
ATOM 787 O O . GLN A 1 97 ? -8.522 7.300 -13.263 1.00 77.62 97 GLN A O 1
ATOM 792 N N . ILE A 1 98 ? -8.136 5.231 -14.059 1.00 79.38 98 ILE A N 1
ATOM 793 C CA . ILE A 1 98 ? -7.834 5.653 -15.431 1.00 79.38 98 ILE A CA 1
ATOM 794 C C . ILE A 1 98 ? -8.885 5.058 -16.362 1.00 79.38 98 ILE A C 1
ATOM 796 O O . ILE A 1 98 ? -9.161 3.856 -16.328 1.00 79.38 98 ILE A O 1
ATOM 800 N N . ASN A 1 99 ? -9.473 5.907 -17.206 1.00 83.44 99 ASN A N 1
ATOM 801 C CA . ASN A 1 99 ? -10.363 5.455 -18.263 1.00 83.44 99 ASN A CA 1
ATOM 802 C C . ASN A 1 99 ? -9.527 4.845 -19.392 1.00 83.44 99 ASN A C 1
ATOM 804 O O . ASN A 1 99 ? -8.563 5.447 -19.869 1.00 83.44 99 ASN A O 1
ATOM 808 N N . SER A 1 100 ? -9.913 3.656 -19.844 1.00 81.00 100 SER A N 1
ATOM 809 C CA . SER A 1 100 ? -9.220 2.964 -20.936 1.00 81.00 100 SER A CA 1
ATOM 810 C C . SER A 1 100 ? -9.163 3.771 -22.242 1.00 81.00 100 SER A C 1
ATOM 812 O O . SER A 1 100 ? -8.217 3.604 -23.010 1.00 81.00 100 SER A O 1
ATOM 814 N N . GLU A 1 101 ? -10.120 4.674 -22.474 1.00 83.81 101 GLU A N 1
ATOM 815 C CA . GLU A 1 101 ? -10.153 5.565 -23.644 1.00 83.81 101 GLU A CA 1
ATOM 816 C C . GLU A 1 101 ? -9.080 6.668 -23.601 1.00 83.81 101 GLU A C 1
ATOM 818 O O . GLU A 1 101 ? -8.627 7.120 -24.655 1.00 83.81 101 GLU A O 1
ATOM 823 N N . ASP A 1 102 ? -8.633 7.061 -22.404 1.00 84.88 102 ASP A N 1
ATOM 824 C CA . ASP A 1 102 ? -7.598 8.087 -22.216 1.00 84.88 102 ASP A CA 1
ATOM 825 C C . ASP A 1 102 ? -6.184 7.513 -22.411 1.00 84.88 102 ASP A C 1
ATOM 827 O O . ASP A 1 102 ? -5.207 8.250 -22.570 1.00 84.88 102 ASP A O 1
ATOM 831 N N . ILE A 1 103 ? -6.059 6.181 -22.437 1.00 84.31 103 ILE A N 1
ATOM 832 C CA . ILE A 1 103 ? -4.795 5.494 -22.693 1.00 84.31 103 ILE A CA 1
ATOM 833 C C . ILE A 1 103 ? -4.489 5.580 -24.188 1.00 84.31 103 ILE A C 1
ATOM 835 O O . ILE A 1 103 ? -5.004 4.827 -25.017 1.00 84.31 103 ILE A O 1
ATOM 839 N N . THR A 1 104 ? -3.586 6.486 -24.547 1.00 82.12 104 THR A N 1
ATOM 840 C CA . THR A 1 104 ? -3.170 6.675 -25.935 1.00 82.12 104 THR A CA 1
ATOM 841 C C . THR A 1 104 ? -1.909 5.875 -26.254 1.00 82.12 104 THR A C 1
ATOM 843 O O . THR A 1 104 ? -0.944 5.842 -25.497 1.00 82.12 104 THR A O 1
ATOM 846 N N . GLN A 1 105 ? -1.858 5.269 -27.441 1.00 68.75 105 GLN A N 1
ATOM 847 C CA . GLN A 1 105 ? -0.637 4.633 -27.966 1.00 68.75 105 GLN A CA 1
ATOM 848 C C . GLN A 1 105 ? 0.299 5.635 -28.671 1.00 68.75 105 GLN A C 1
ATOM 850 O O . GLN A 1 105 ? 1.234 5.255 -29.378 1.00 68.75 105 GLN A O 1
ATOM 855 N N . LYS A 1 106 ? 0.045 6.939 -28.504 1.00 59.00 106 LYS A N 1
ATOM 856 C CA . LYS A 1 106 ? 0.857 8.014 -29.072 1.00 59.00 106 LYS A CA 1
ATOM 857 C C . LYS A 1 106 ? 1.960 8.374 -28.084 1.00 59.00 106 LYS A C 1
ATOM 859 O O . LYS A 1 106 ? 1.817 9.288 -27.283 1.00 59.00 106 LYS A O 1
ATOM 864 N N . PHE A 1 107 ? 3.084 7.671 -28.161 1.00 55.75 107 PHE A N 1
ATOM 865 C CA . PHE A 1 107 ? 4.298 8.086 -27.461 1.00 55.75 107 PHE A CA 1
ATOM 866 C C . PHE A 1 107 ? 4.763 9.426 -28.057 1.00 55.75 107 PHE A C 1
ATOM 868 O O . PHE A 1 107 ? 5.301 9.460 -29.164 1.00 55.75 107 PHE A O 1
ATOM 875 N N . ALA A 1 108 ? 4.495 10.539 -27.372 1.00 41.00 108 ALA A N 1
ATOM 876 C CA . ALA A 1 108 ? 4.826 11.890 -27.823 1.00 41.00 108 ALA A CA 1
ATOM 877 C C . ALA A 1 108 ? 6.345 12.152 -27.757 1.00 41.00 108 ALA A C 1
ATOM 879 O O . ALA A 1 108 ? 6.823 12.896 -26.914 1.00 41.00 108 ALA A O 1
ATOM 880 N N . TYR A 1 109 ? 7.114 11.516 -28.642 1.00 42.50 109 TYR A N 1
ATOM 881 C CA . TYR A 1 109 ? 8.515 11.841 -28.917 1.00 42.50 109 TYR A CA 1
ATOM 882 C C . TYR A 1 109 ? 8.815 11.637 -30.406 1.00 42.50 109 TYR A C 1
ATOM 884 O O . TYR A 1 109 ? 9.459 10.676 -30.827 1.00 42.50 109 TYR A O 1
ATOM 892 N N . GLN A 1 110 ? 8.374 12.593 -31.216 1.00 39.88 110 GLN A N 1
ATOM 893 C CA . GLN A 1 110 ? 9.138 13.032 -32.378 1.00 39.88 110 GLN A CA 1
ATOM 894 C C . GLN A 1 110 ? 9.212 14.564 -32.332 1.00 39.88 110 GLN A C 1
ATOM 896 O O . GLN A 1 110 ? 8.203 15.217 -32.105 1.00 39.88 110 GLN A O 1
ATOM 901 N N . GLU A 1 111 ? 10.420 15.088 -32.561 1.00 44.88 111 GLU A N 1
ATOM 902 C CA . GLU A 1 111 ? 10.739 16.497 -32.863 1.00 44.88 111 GLU A CA 1
ATOM 903 C C . GLU A 1 111 ? 10.944 17.501 -31.712 1.00 44.88 111 GLU A C 1
ATOM 905 O O . GLU A 1 111 ? 10.220 18.474 -31.568 1.00 44.88 111 GLU A O 1
ATOM 910 N N . SER A 1 112 ? 12.068 17.361 -31.003 1.00 31.97 112 SER A N 1
ATOM 911 C CA . SER A 1 112 ? 13.008 18.474 -30.742 1.00 31.97 112 SER A CA 1
ATOM 912 C C . SER A 1 112 ? 14.276 17.865 -30.120 1.00 31.97 112 SER A C 1
ATOM 914 O O . SER A 1 112 ? 14.250 17.429 -28.979 1.00 31.97 112 SER A O 1
ATOM 916 N N . GLY A 1 113 ? 15.405 17.651 -30.788 1.00 31.42 113 GLY A N 1
ATOM 917 C CA . GLY A 1 113 ? 15.989 18.428 -31.866 1.00 31.42 113 GLY A CA 1
ATOM 918 C C . GLY A 1 113 ? 17.239 19.144 -31.363 1.00 31.42 113 GLY A C 1
ATOM 919 O O . GLY A 1 113 ? 17.269 20.356 -31.439 1.00 31.42 113 GLY A O 1
ATOM 920 N N . GLU A 1 114 ? 18.244 18.416 -30.858 1.00 25.70 114 GLU A N 1
ATOM 921 C CA . GLU A 1 114 ? 19.652 18.842 -30.893 1.00 25.70 114 GLU A CA 1
ATOM 922 C C . GLU A 1 114 ? 20.577 17.680 -30.500 1.00 25.70 114 GLU A C 1
ATOM 924 O O . GLU A 1 114 ? 20.430 17.120 -29.424 1.00 25.70 114 GLU A O 1
ATOM 929 N N . PHE A 1 115 ? 21.464 17.262 -31.411 1.00 30.47 115 PHE A N 1
ATOM 930 C CA . PHE A 1 115 ? 22.910 17.041 -31.201 1.00 30.47 115 PHE A CA 1
ATOM 931 C C . PHE A 1 115 ? 23.559 16.580 -32.531 1.00 30.47 115 PHE A C 1
ATOM 933 O O . PHE A 1 115 ? 22.864 16.127 -33.443 1.00 30.47 115 PHE A O 1
ATOM 940 N N . PRO A 1 116 ? 24.861 16.851 -32.739 1.00 28.06 116 PRO A N 1
ATOM 941 C CA . PRO A 1 116 ? 25.361 17.533 -33.924 1.00 28.06 116 PRO A CA 1
ATOM 942 C C . PRO A 1 116 ? 25.549 16.603 -35.123 1.00 28.06 116 PRO A C 1
ATOM 944 O O . PRO A 1 116 ? 25.989 15.459 -35.012 1.00 28.06 116 PRO A O 1
ATOM 947 N N . LYS A 1 117 ? 25.291 17.161 -36.309 1.00 34.81 117 LYS A N 1
ATOM 948 C CA . LYS A 1 117 ? 25.708 16.585 -37.587 1.00 34.81 117 LYS A CA 1
ATOM 949 C C . LYS A 1 117 ? 27.234 16.609 -37.667 1.00 34.81 117 LYS A C 1
ATOM 951 O O . LYS A 1 117 ? 27.801 17.681 -37.843 1.00 34.81 117 LYS A O 1
ATOM 956 N N . ASN A 1 118 ? 27.869 15.440 -37.667 1.00 29.59 118 ASN A N 1
ATOM 957 C CA . ASN A 1 118 ? 29.164 15.290 -38.322 1.00 29.59 118 ASN A CA 1
ATOM 958 C C . ASN A 1 118 ? 28.968 14.616 -39.677 1.00 29.59 118 ASN A C 1
ATOM 960 O O . ASN A 1 118 ? 28.623 13.442 -39.804 1.00 29.59 118 ASN A O 1
ATOM 964 N N . THR A 1 119 ? 29.166 15.443 -40.694 1.00 29.62 119 THR A N 1
ATOM 965 C CA . THR A 1 119 ? 29.325 15.105 -42.100 1.00 29.62 119 THR A CA 1
ATOM 966 C C . THR A 1 119 ? 30.490 14.139 -42.308 1.00 29.62 119 THR A C 1
ATOM 968 O O . THR A 1 119 ? 31.604 14.404 -41.870 1.00 29.62 119 THR A O 1
ATOM 971 N N . SER A 1 120 ? 30.195 13.049 -43.019 1.00 40.12 120 SER A N 1
ATOM 972 C CA . SER A 1 120 ? 31.066 12.277 -43.918 1.00 40.12 120 SER A CA 1
ATOM 973 C C . SER A 1 120 ? 32.568 12.211 -43.605 1.00 40.12 120 SER A C 1
ATOM 975 O O . SER A 1 120 ? 33.321 13.117 -43.955 1.00 40.12 120 SER A O 1
ATOM 977 N N . SER A 1 121 ? 33.039 11.051 -43.149 1.00 32.72 121 SER A N 1
ATOM 978 C CA . SER A 1 121 ? 33.950 10.194 -43.934 1.00 32.72 121 SER A CA 1
ATOM 979 C C . SER A 1 121 ? 34.459 9.001 -43.115 1.00 32.72 121 SER A C 1
ATOM 981 O O . SER A 1 121 ? 34.859 9.133 -41.969 1.00 32.72 121 SER A O 1
ATOM 983 N N . SER A 1 122 ? 34.461 7.836 -43.772 1.00 32.41 122 SER A N 1
ATOM 984 C CA . SER A 1 122 ? 35.337 6.675 -43.547 1.00 32.41 122 SER A CA 1
ATOM 985 C C . SER A 1 122 ? 35.361 5.964 -42.178 1.00 32.41 122 SER A C 1
ATOM 987 O O . SER A 1 122 ? 35.837 6.484 -41.179 1.00 32.41 122 SER A O 1
ATOM 989 N N . THR A 1 123 ? 35.041 4.662 -42.240 1.00 35.75 123 THR A N 1
ATOM 990 C CA . THR A 1 123 ? 35.575 3.563 -41.403 1.00 35.75 123 THR A CA 1
ATOM 991 C C . THR A 1 123 ? 35.379 3.648 -39.887 1.00 35.75 123 THR A C 1
ATOM 993 O O . THR A 1 123 ? 36.182 4.239 -39.183 1.00 35.75 123 THR A O 1
ATOM 996 N N . THR A 1 124 ? 34.415 2.893 -39.351 1.00 30.89 124 THR A N 1
ATOM 997 C CA . THR A 1 124 ? 34.622 1.690 -38.506 1.00 30.89 124 THR A CA 1
ATOM 998 C C . THR A 1 124 ? 33.326 1.285 -37.789 1.00 30.89 124 THR A C 1
ATOM 1000 O O . THR A 1 124 ? 32.400 2.063 -37.607 1.00 30.89 124 THR A O 1
ATOM 1003 N N . LYS A 1 125 ? 33.256 -0.006 -37.459 1.00 44.28 125 LYS A N 1
ATOM 1004 C CA . LYS A 1 125 ? 32.166 -0.727 -36.795 1.00 44.28 125 LYS A CA 1
ATOM 1005 C C . LYS A 1 125 ? 31.780 -0.089 -35.448 1.00 44.28 125 LYS A C 1
ATOM 1007 O O . LYS A 1 125 ? 32.645 0.000 -34.589 1.00 44.28 125 LYS A O 1
ATOM 1012 N N . SER A 1 126 ? 30.502 0.250 -35.246 1.00 42.50 126 SER A N 1
ATOM 1013 C CA . SER A 1 126 ? 29.721 0.200 -33.981 1.00 42.50 126 SER A CA 1
ATOM 1014 C C . SER A 1 126 ? 28.629 1.281 -33.998 1.00 42.50 126 SER A C 1
ATOM 1016 O O . SER A 1 126 ? 28.917 2.464 -33.900 1.00 42.50 126 SER A O 1
ATOM 1018 N N . GLY A 1 127 ? 27.359 0.906 -34.167 1.00 34.25 127 GLY A N 1
ATOM 1019 C CA . GLY A 1 127 ? 26.300 1.921 -34.281 1.00 34.25 127 GLY A CA 1
ATOM 1020 C C . GLY A 1 127 ? 24.861 1.422 -34.216 1.00 34.25 127 GLY A C 1
ATOM 1021 O O . GLY A 1 127 ? 23.960 2.167 -34.573 1.00 34.25 127 GLY A O 1
ATOM 1022 N N . ASP A 1 128 ? 24.625 0.186 -33.770 1.00 36.69 128 ASP A N 1
ATOM 1023 C CA . ASP A 1 128 ? 23.298 -0.446 -33.860 1.00 36.69 128 ASP A CA 1
ATOM 1024 C C . ASP A 1 128 ? 22.588 -0.594 -32.496 1.00 36.69 128 ASP A C 1
ATOM 1026 O O . ASP A 1 128 ? 21.469 -1.096 -32.408 1.00 36.69 128 ASP A O 1
ATOM 1030 N N . SER A 1 129 ? 2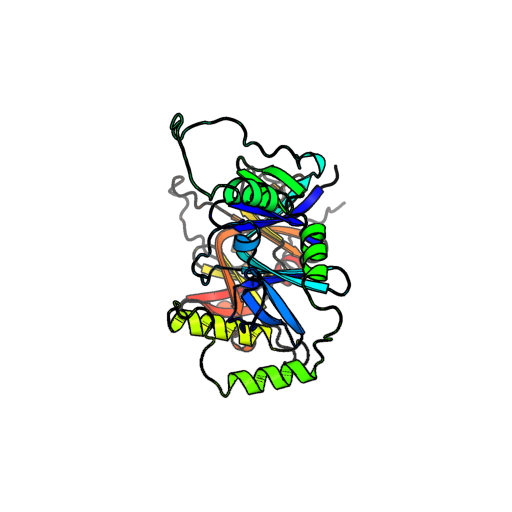3.225 -0.156 -31.403 1.00 43.59 129 SER A N 1
ATOM 1031 C CA . SER A 1 129 ? 22.739 -0.400 -30.035 1.00 43.59 129 SER A CA 1
ATOM 1032 C C . SER A 1 129 ? 21.666 0.594 -29.570 1.00 43.59 129 SER A C 1
ATOM 1034 O O . SER A 1 129 ? 20.812 0.233 -28.767 1.00 43.59 129 SER A O 1
ATOM 1036 N N . SER A 1 130 ? 21.668 1.832 -30.080 1.00 41.34 130 SER A N 1
ATOM 1037 C CA . SER A 1 130 ? 20.776 2.898 -29.586 1.00 41.34 130 SER A CA 1
ATOM 1038 C C . SER A 1 130 ? 19.337 2.763 -30.112 1.00 41.34 130 SER A C 1
ATOM 1040 O O . SER A 1 130 ? 18.379 2.802 -29.344 1.00 41.34 130 SER A O 1
ATOM 1042 N N . ALA A 1 131 ? 19.167 2.466 -31.407 1.00 37.56 131 ALA A N 1
ATOM 1043 C CA . ALA A 1 131 ? 17.845 2.267 -32.016 1.00 37.56 131 ALA A CA 1
ATOM 1044 C C . ALA A 1 131 ? 17.178 0.935 -31.605 1.00 37.56 131 ALA A C 1
ATOM 1046 O O . ALA A 1 131 ? 15.951 0.848 -31.522 1.00 37.56 131 ALA A O 1
ATOM 1047 N N . LYS A 1 132 ? 17.976 -0.104 -31.307 1.00 41.50 132 LYS A N 1
ATOM 1048 C CA . LYS A 1 132 ? 17.485 -1.371 -30.732 1.00 41.50 132 LYS A CA 1
ATOM 1049 C C . LYS A 1 132 ? 17.015 -1.216 -29.288 1.00 41.50 132 LYS A C 1
ATOM 1051 O O . LYS A 1 132 ? 16.025 -1.847 -28.927 1.00 41.50 132 LYS A O 1
ATOM 1056 N N . ASN A 1 133 ? 17.693 -0.391 -28.487 1.00 39.88 133 ASN A N 1
ATOM 1057 C CA . ASN A 1 133 ? 17.286 -0.129 -27.107 1.00 39.88 133 ASN A CA 1
ATOM 1058 C C . ASN A 1 133 ? 15.949 0.618 -27.055 1.00 39.88 133 ASN A C 1
ATOM 1060 O O . ASN A 1 133 ? 15.053 0.143 -26.368 1.00 39.88 133 ASN A O 1
ATOM 1064 N N . LEU A 1 134 ? 15.750 1.669 -27.863 1.00 42.91 134 LEU A N 1
ATOM 1065 C CA . LEU A 1 134 ? 14.478 2.411 -27.899 1.00 42.91 134 LEU A CA 1
ATOM 1066 C C . LEU A 1 134 ? 13.274 1.517 -28.255 1.00 42.91 134 LEU A C 1
ATOM 1068 O O . LEU A 1 134 ? 12.231 1.598 -27.616 1.00 42.91 134 LEU A O 1
ATOM 1072 N N . ARG A 1 135 ? 13.422 0.585 -29.211 1.00 49.19 135 ARG A N 1
ATOM 1073 C CA . ARG A 1 135 ? 12.355 -0.382 -29.549 1.00 49.19 135 ARG A CA 1
ATOM 1074 C C . ARG A 1 135 ? 12.018 -1.364 -28.420 1.00 49.19 135 ARG A C 1
ATOM 1076 O O . ARG A 1 135 ? 10.895 -1.855 -28.391 1.00 49.19 135 ARG A O 1
ATOM 1083 N N . ARG A 1 136 ? 12.955 -1.666 -27.512 1.00 50.41 136 ARG A N 1
ATOM 1084 C CA . ARG A 1 136 ? 12.689 -2.531 -26.346 1.00 50.41 136 ARG A CA 1
ATOM 1085 C C . ARG A 1 136 ? 11.883 -1.808 -25.267 1.00 50.41 136 ARG A C 1
ATOM 1087 O O . ARG A 1 136 ? 11.025 -2.435 -24.662 1.00 50.41 136 ARG A O 1
ATOM 1094 N N . GLN A 1 137 ? 12.110 -0.506 -25.071 1.00 54.25 137 GLN A N 1
ATOM 1095 C CA . GLN A 1 137 ? 11.446 0.283 -24.021 1.00 54.25 137 GLN A CA 1
ATOM 1096 C C . GLN A 1 137 ? 9.935 0.419 -24.250 1.00 54.25 137 GLN A C 1
ATOM 1098 O O . GLN A 1 137 ? 9.166 0.387 -23.297 1.00 54.25 137 GLN A O 1
ATOM 1103 N N . HIS A 1 138 ? 9.502 0.504 -25.512 1.00 61.16 138 HIS A N 1
ATOM 1104 C CA . HIS A 1 138 ? 8.084 0.636 -25.865 1.00 61.16 138 HIS A CA 1
ATOM 1105 C C . HIS A 1 138 ? 7.314 -0.691 -25.912 1.00 61.16 138 HIS A C 1
ATOM 1107 O O . HIS A 1 138 ? 6.095 -0.663 -26.029 1.00 61.16 138 HIS A O 1
ATOM 1113 N N . ARG A 1 139 ? 7.984 -1.853 -25.840 1.00 69.50 139 ARG A N 1
ATOM 1114 C CA . ARG A 1 139 ? 7.304 -3.157 -25.950 1.00 69.50 139 ARG A CA 1
ATOM 1115 C C . ARG A 1 139 ? 6.494 -3.509 -24.702 1.00 69.50 139 ARG A C 1
ATOM 1117 O O . ARG A 1 139 ? 5.496 -4.201 -24.816 1.00 69.50 139 ARG A O 1
ATOM 1124 N N . PHE A 1 140 ? 6.919 -3.026 -23.540 1.00 78.06 140 PHE A N 1
ATOM 1125 C CA . PHE A 1 140 ? 6.279 -3.308 -22.254 1.00 78.06 140 PHE A CA 1
ATOM 1126 C C . PHE A 1 140 ? 5.190 -2.296 -21.884 1.00 78.06 140 PHE A C 1
ATOM 1128 O O . PHE A 1 140 ? 4.660 -2.355 -20.781 1.00 78.06 140 PHE A O 1
ATOM 1135 N N . LEU A 1 141 ? 4.894 -1.339 -22.770 1.00 84.19 141 LEU A N 1
ATOM 1136 C CA . LEU A 1 141 ? 3.941 -0.266 -22.519 1.00 84.19 141 LEU A CA 1
ATOM 1137 C C . LEU A 1 141 ? 2.656 -0.510 -23.303 1.00 84.19 141 LEU A C 1
ATOM 1139 O O . LEU A 1 141 ? 2.677 -0.575 -24.532 1.00 84.19 141 LEU A O 1
ATOM 1143 N N . LYS A 1 142 ? 1.535 -0.560 -22.585 1.00 84.00 142 LYS A N 1
ATOM 1144 C CA . LYS A 1 142 ? 0.185 -0.585 -23.155 1.00 84.00 142 LYS A CA 1
ATOM 1145 C C . LYS A 1 142 ? -0.163 0.758 -23.805 1.00 84.00 142 LYS A C 1
ATOM 1147 O O . LYS A 1 142 ? -0.826 0.797 -24.842 1.00 84.00 142 LYS A O 1
ATOM 1152 N N . GLY A 1 143 ? 0.312 1.856 -23.212 1.00 85.81 143 GLY A N 1
ATOM 1153 C CA . GLY A 1 143 ? 0.123 3.220 -23.706 1.00 85.81 143 GLY A CA 1
ATOM 1154 C C . GLY A 1 143 ? 0.598 4.276 -22.710 1.00 85.81 143 GLY A C 1
ATOM 1155 O O . GLY A 1 143 ? 1.329 3.973 -21.769 1.00 85.81 143 GLY A O 1
ATOM 1156 N N . VAL A 1 144 ? 0.190 5.522 -22.927 1.00 86.69 144 VAL A N 1
ATOM 1157 C CA . VAL A 1 144 ? 0.451 6.666 -22.046 1.00 86.69 144 VAL A CA 1
ATOM 1158 C C . VAL A 1 144 ? -0.855 7.419 -21.833 1.00 86.69 144 VAL A C 1
ATOM 1160 O O . VAL A 1 144 ? -1.626 7.609 -22.777 1.00 86.69 144 VAL A O 1
ATOM 1163 N N . VAL A 1 145 ? -1.078 7.858 -20.603 1.00 88.56 145 VAL A N 1
ATOM 1164 C CA . VAL A 1 145 ? -2.190 8.727 -20.225 1.00 88.56 145 VAL A CA 1
ATOM 1165 C C . VAL A 1 145 ? -1.639 10.009 -19.613 1.00 88.56 145 VAL A C 1
ATOM 1167 O O . VAL A 1 145 ? -0.618 9.990 -18.927 1.00 88.56 145 VAL A O 1
ATOM 1170 N N . GLU A 1 146 ? -2.291 11.131 -19.891 1.00 84.00 146 GLU A N 1
ATOM 1171 C CA . GLU A 1 146 ? -2.026 12.381 -19.189 1.00 84.00 146 GLU A CA 1
ATOM 1172 C C . GLU A 1 146 ? -2.982 12.478 -18.002 1.00 84.00 146 GLU A C 1
ATOM 1174 O O . GLU A 1 146 ? -4.200 12.439 -18.169 1.00 84.00 146 GLU A O 1
ATOM 1179 N N . PHE A 1 147 ? -2.428 12.576 -16.800 1.00 76.25 147 PHE A N 1
ATOM 1180 C CA . PHE A 1 147 ? -3.184 12.673 -15.559 1.00 76.25 147 PHE A CA 1
ATOM 1181 C C . PHE A 1 147 ? -2.580 13.794 -14.715 1.00 76.25 147 PHE A C 1
ATOM 1183 O O . PHE A 1 147 ? -1.380 13.789 -14.447 1.00 76.25 147 PHE A O 1
ATOM 1190 N N . GLU A 1 148 ? -3.392 14.788 -14.345 1.00 71.50 148 GLU A N 1
ATOM 1191 C CA . GLU A 1 148 ? -2.963 15.954 -13.552 1.00 71.50 148 GLU A CA 1
ATOM 1192 C C . GLU A 1 148 ? -1.701 16.662 -14.098 1.00 71.50 148 GLU A C 1
ATOM 1194 O O . GLU A 1 148 ? -0.796 17.025 -13.350 1.00 71.50 148 GLU A O 1
ATOM 1199 N N . ASN A 1 149 ? -1.636 16.866 -15.421 1.00 73.44 149 ASN A N 1
ATOM 1200 C CA . ASN A 1 149 ? -0.491 17.441 -16.153 1.00 73.44 149 ASN A CA 1
ATOM 1201 C C . ASN A 1 149 ? 0.808 16.611 -16.097 1.00 73.44 149 ASN A C 1
ATOM 1203 O O . ASN A 1 149 ? 1.874 17.112 -16.464 1.00 73.44 149 ASN A O 1
ATOM 1207 N N . ASN A 1 150 ? 0.737 15.350 -15.671 1.00 76.12 150 ASN A N 1
ATOM 1208 C CA . ASN A 1 150 ? 1.845 14.406 -15.720 1.00 76.12 150 ASN A CA 1
ATOM 1209 C C . ASN A 1 150 ? 1.562 13.307 -16.745 1.00 76.12 150 ASN A C 1
ATOM 1211 O O . ASN A 1 150 ? 0.451 12.789 -16.848 1.00 76.12 150 ASN A O 1
ATOM 1215 N N . LEU A 1 151 ? 2.593 12.920 -17.495 1.00 85.31 151 LEU A N 1
ATOM 1216 C CA . LEU A 1 151 ? 2.516 11.770 -18.390 1.00 85.31 151 LEU A CA 1
ATOM 1217 C C . LEU A 1 151 ? 2.801 10.496 -17.596 1.00 85.31 151 LEU A C 1
ATOM 1219 O O . LEU A 1 151 ? 3.908 10.311 -17.087 1.00 85.31 151 LEU A O 1
ATOM 1223 N N . ILE A 1 152 ? 1.809 9.613 -17.531 1.00 86.62 152 ILE A N 1
ATOM 1224 C CA . ILE A 1 152 ? 1.898 8.309 -16.879 1.00 86.62 152 ILE A CA 1
ATOM 1225 C C . ILE A 1 152 ? 1.973 7.231 -17.957 1.00 86.62 152 ILE A C 1
ATOM 1227 O O . ILE A 1 152 ? 1.070 7.078 -18.783 1.00 86.62 152 ILE A O 1
ATOM 1231 N N . ALA A 1 153 ? 3.057 6.462 -17.950 1.00 89.81 153 ALA A N 1
ATOM 1232 C CA . ALA A 1 153 ? 3.237 5.343 -18.862 1.00 89.81 153 ALA A CA 1
ATOM 1233 C C . ALA A 1 153 ? 2.580 4.075 -18.291 1.00 89.81 153 ALA A C 1
ATOM 1235 O O . ALA A 1 153 ? 2.971 3.578 -17.237 1.00 89.81 153 ALA A O 1
ATOM 1236 N N . ILE A 1 154 ? 1.589 3.533 -18.996 1.00 88.75 154 ILE A N 1
ATOM 1237 C CA . ILE A 1 154 ? 0.856 2.338 -18.571 1.00 88.75 154 ILE A CA 1
ATOM 1238 C C . ILE A 1 154 ? 1.604 1.096 -19.035 1.00 88.75 154 ILE A C 1
ATOM 1240 O O . ILE A 1 154 ? 1.834 0.916 -20.235 1.00 88.75 154 ILE A O 1
ATOM 1244 N N . LEU A 1 155 ? 1.970 0.234 -18.094 1.00 89.06 155 LEU A N 1
ATOM 1245 C CA . LEU A 1 155 ? 2.608 -1.043 -18.383 1.00 89.06 155 LEU A CA 1
ATOM 1246 C C . LEU A 1 155 ? 1.590 -2.065 -18.873 1.00 89.06 155 LEU A C 1
ATOM 1248 O O . LEU A 1 155 ? 0.427 -2.052 -18.478 1.00 89.06 155 LEU A O 1
ATOM 1252 N N . ASP A 1 156 ? 2.062 -2.940 -19.750 1.00 85.94 156 ASP A N 1
ATOM 1253 C CA . ASP A 1 156 ? 1.347 -4.133 -20.177 1.00 85.94 156 ASP A CA 1
ATOM 1254 C C . ASP A 1 156 ? 1.885 -5.334 -19.392 1.00 85.94 156 ASP A C 1
ATOM 1256 O O . ASP A 1 156 ? 2.939 -5.901 -19.708 1.00 85.94 156 ASP A O 1
ATOM 1260 N N . GLU A 1 157 ? 1.174 -5.698 -18.328 1.00 80.00 157 GLU A N 1
ATOM 1261 C CA . GLU A 1 157 ? 1.526 -6.817 -17.459 1.00 80.00 157 GLU A CA 1
ATOM 1262 C C . GLU A 1 157 ? 1.578 -8.152 -18.215 1.00 80.00 157 GLU A C 1
ATOM 1264 O O . GLU A 1 157 ? 2.420 -9.000 -17.905 1.00 80.00 157 GLU A O 1
ATOM 1269 N N . GLN A 1 158 ? 0.746 -8.328 -19.249 1.00 77.19 158 GLN A N 1
ATOM 1270 C CA . GLN A 1 158 ? 0.653 -9.586 -19.987 1.00 77.19 158 GLN A CA 1
ATOM 1271 C C . GLN A 1 158 ? 1.896 -9.823 -20.838 1.00 77.19 158 GLN A C 1
ATOM 1273 O O . GLN A 1 158 ? 2.437 -10.931 -20.848 1.00 77.19 158 GLN A O 1
ATOM 1278 N N . ILE A 1 159 ? 2.389 -8.782 -21.516 1.00 76.44 159 ILE A N 1
ATOM 1279 C CA . ILE A 1 159 ? 3.625 -8.871 -22.305 1.00 76.44 159 ILE A CA 1
ATOM 1280 C C . ILE A 1 159 ? 4.814 -9.175 -21.393 1.00 76.44 159 ILE A C 1
ATOM 1282 O O . ILE A 1 159 ? 5.668 -10.002 -21.733 1.00 76.44 159 ILE A O 1
ATOM 1286 N N . ILE A 1 160 ? 4.870 -8.535 -20.221 1.00 74.94 160 ILE A N 1
ATOM 1287 C CA . ILE A 1 160 ? 5.963 -8.764 -19.278 1.00 74.94 160 ILE A CA 1
ATOM 1288 C C . ILE A 1 160 ? 5.938 -10.216 -18.781 1.00 74.94 160 ILE A C 1
ATOM 1290 O O . ILE A 1 160 ? 6.970 -10.889 -18.855 1.00 74.94 160 ILE A O 1
ATOM 1294 N N . LEU A 1 161 ? 4.776 -10.725 -18.365 1.00 72.19 161 LEU A N 1
ATOM 1295 C CA . LEU A 1 161 ? 4.609 -12.106 -17.902 1.00 72.19 161 LEU A CA 1
ATOM 1296 C C . LEU A 1 161 ? 4.908 -13.139 -18.992 1.00 72.19 161 LEU A C 1
ATOM 1298 O O . LEU A 1 161 ? 5.583 -14.137 -18.730 1.00 72.19 161 LEU A O 1
ATOM 1302 N N . GLN A 1 162 ? 4.459 -12.898 -20.225 1.00 70.88 162 GLN A N 1
ATOM 1303 C CA . GLN A 1 162 ? 4.707 -13.801 -21.348 1.00 70.88 162 GLN A CA 1
ATOM 1304 C C . GLN A 1 162 ? 6.205 -13.955 -21.632 1.00 70.88 162 GLN A C 1
ATOM 1306 O O . GLN A 1 162 ? 6.671 -15.060 -21.912 1.00 70.88 162 GLN A O 1
ATOM 1311 N N . GLU A 1 163 ? 6.974 -12.872 -21.539 1.00 69.94 163 GLU A N 1
ATOM 1312 C CA . GLU A 1 163 ? 8.425 -12.932 -21.705 1.00 69.94 163 GLU A CA 1
ATOM 1313 C C . GLU A 1 163 ? 9.137 -13.598 -20.539 1.00 69.94 163 GLU A C 1
ATOM 1315 O O . GLU A 1 163 ? 10.093 -14.335 -20.764 1.00 69.94 163 GLU A O 1
ATOM 1320 N N . VAL A 1 164 ? 8.683 -13.364 -19.308 1.00 67.75 164 VAL A N 1
ATOM 1321 C CA . VAL A 1 164 ? 9.271 -14.028 -18.141 1.00 67.75 164 VAL A CA 1
ATOM 1322 C C . VAL A 1 164 ? 9.071 -15.542 -18.225 1.00 67.75 164 VAL A C 1
ATOM 1324 O O . VAL A 1 164 ? 10.031 -16.287 -18.043 1.00 67.75 164 VAL A O 1
ATOM 1327 N N . ARG A 1 165 ? 7.881 -16.011 -18.620 1.00 66.12 165 ARG A N 1
ATOM 1328 C CA . ARG A 1 165 ? 7.610 -17.445 -18.844 1.00 66.12 165 ARG A CA 1
ATOM 1329 C C . ARG A 1 165 ? 8.485 -18.078 -19.930 1.00 66.12 165 ARG A C 1
ATOM 1331 O O . ARG A 1 165 ? 8.678 -19.286 -19.919 1.00 66.12 165 ARG A O 1
ATOM 1338 N N . GLN A 1 166 ? 8.995 -17.291 -20.878 1.00 63.59 166 GLN A N 1
ATOM 1339 C CA . GLN A 1 166 ? 9.929 -17.774 -21.905 1.00 63.59 166 GLN A CA 1
ATOM 1340 C C . GLN A 1 166 ? 11.390 -17.777 -21.435 1.00 63.59 166 GLN A C 1
ATOM 1342 O O . GLN A 1 166 ? 12.224 -18.434 -22.055 1.00 63.59 166 GLN A O 1
ATOM 1347 N N . GLN A 1 167 ? 11.711 -17.009 -20.391 1.00 63.50 167 GLN A N 1
ATOM 1348 C CA . GLN A 1 167 ? 13.059 -16.874 -19.833 1.00 63.50 167 GLN A CA 1
ATOM 1349 C C . GLN A 1 167 ? 13.311 -17.821 -18.656 1.00 63.50 167 GLN A C 1
ATOM 1351 O O . GLN A 1 167 ? 14.463 -18.183 -18.422 1.00 63.50 167 GLN A O 1
ATOM 1356 N N . LEU A 1 168 ? 12.263 -18.217 -17.931 1.00 57.03 168 LEU A N 1
ATOM 1357 C CA . LEU A 1 168 ? 12.347 -19.223 -16.877 1.00 57.03 168 LEU A CA 1
ATOM 1358 C C . LEU A 1 168 ? 12.378 -20.635 -17.503 1.00 57.03 168 LEU A C 1
ATOM 1360 O O . LEU A 1 168 ? 11.554 -20.923 -18.376 1.00 57.03 168 LEU A O 1
ATOM 1364 N N . PRO A 1 169 ? 13.316 -21.517 -17.107 1.00 47.62 169 PRO A N 1
ATOM 1365 C CA . PRO A 1 169 ? 13.309 -22.922 -17.516 1.00 47.62 169 PRO A CA 1
ATOM 1366 C C . PRO A 1 169 ? 11.975 -23.583 -17.141 1.00 47.62 169 PRO A C 1
ATOM 1368 O O . PRO A 1 169 ? 11.492 -23.387 -16.032 1.00 47.62 169 PRO A O 1
ATOM 1371 N N . GLN A 1 170 ? 11.375 -24.361 -18.047 1.00 42.31 170 GLN A N 1
ATOM 1372 C CA . GLN A 1 170 ? 10.035 -24.935 -17.838 1.00 42.31 170 GLN A CA 1
ATOM 1373 C C . GLN A 1 170 ? 9.960 -26.090 -16.819 1.00 42.31 170 GLN A C 1
ATOM 1375 O O . GLN A 1 170 ? 8.857 -26.551 -16.568 1.00 42.31 170 GLN A O 1
ATOM 1380 N N . ASP A 1 171 ? 11.065 -26.535 -16.207 1.00 36.50 171 ASP A N 1
ATOM 1381 C CA . ASP A 1 171 ? 11.102 -27.817 -15.475 1.00 36.50 171 ASP A CA 1
ATOM 1382 C C . ASP A 1 171 ? 11.891 -27.803 -14.147 1.00 36.50 171 ASP A C 1
ATOM 1384 O O . ASP A 1 171 ? 12.449 -28.822 -13.746 1.00 36.50 171 ASP A O 1
ATOM 1388 N N . GLU A 1 172 ? 11.934 -26.689 -13.416 1.00 41.00 172 GLU A N 1
ATOM 1389 C CA . GLU A 1 172 ? 12.290 -26.749 -11.989 1.00 41.00 172 GLU A CA 1
ATOM 1390 C C . GLU A 1 172 ? 11.115 -26.226 -11.171 1.00 41.00 172 GLU A C 1
ATOM 1392 O O . GLU A 1 172 ? 11.003 -25.035 -10.883 1.00 41.00 172 GLU A O 1
ATOM 1397 N N . GLU A 1 173 ? 10.205 -27.138 -10.815 1.00 38.56 173 GLU A N 1
ATOM 1398 C CA . GLU A 1 173 ? 9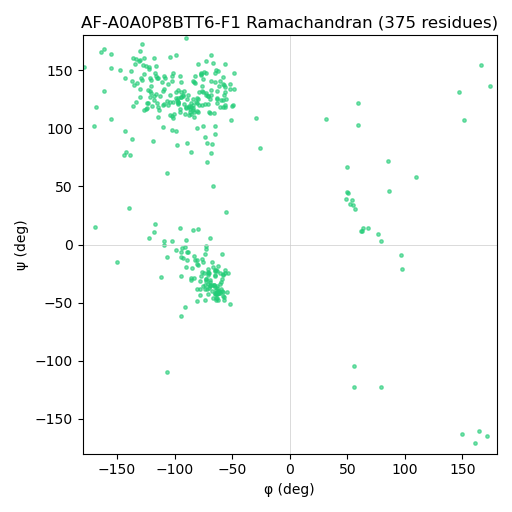.374 -26.956 -9.630 1.00 38.56 173 GLU A CA 1
ATOM 1399 C C . GLU A 1 173 ? 10.326 -26.625 -8.477 1.00 38.56 173 GLU A C 1
ATOM 1401 O O . GLU A 1 173 ? 11.093 -27.476 -8.016 1.00 38.56 173 GLU A O 1
ATOM 1406 N N . ILE A 1 174 ? 10.317 -25.364 -8.045 1.00 45.53 174 ILE A N 1
ATOM 1407 C CA . ILE A 1 174 ? 10.978 -24.920 -6.821 1.00 45.53 174 ILE A CA 1
ATOM 1408 C C . ILE A 1 174 ? 10.182 -25.562 -5.678 1.00 45.53 174 ILE A C 1
ATOM 1410 O O . ILE A 1 174 ? 9.268 -24.965 -5.120 1.00 45.53 174 ILE A O 1
ATOM 1414 N N . SER A 1 175 ? 10.447 -26.845 -5.436 1.00 43.31 175 SER A N 1
ATOM 1415 C CA . SER A 1 175 ? 9.797 -27.656 -4.409 1.00 43.31 175 SER A CA 1
ATOM 1416 C C . SER A 1 175 ? 10.175 -27.151 -3.019 1.00 43.31 175 SER A C 1
ATOM 1418 O O . SER A 1 175 ? 11.234 -26.546 -2.846 1.00 43.31 175 SER A O 1
ATOM 1420 N N . ASP A 1 176 ? 9.349 -27.428 -2.011 1.00 44.25 176 ASP A N 1
ATOM 1421 C CA . ASP A 1 176 ? 9.575 -27.007 -0.619 1.00 44.25 176 ASP A CA 1
ATOM 1422 C C . ASP A 1 176 ? 10.961 -27.417 -0.063 1.00 44.25 176 ASP A C 1
ATOM 1424 O O . ASP A 1 176 ? 11.518 -26.728 0.792 1.00 44.25 176 ASP A O 1
ATOM 1428 N N . GLU A 1 177 ? 11.589 -28.471 -0.606 1.00 42.03 177 GLU A N 1
ATOM 1429 C CA . GLU A 1 177 ? 12.961 -28.887 -0.258 1.00 42.03 177 GLU A CA 1
ATOM 1430 C C . GLU A 1 177 ? 14.031 -27.852 -0.653 1.00 42.03 177 GLU A C 1
ATOM 1432 O O . GLU A 1 177 ? 15.089 -27.753 -0.023 1.00 42.03 177 GLU A O 1
ATOM 1437 N N . SER A 1 178 ? 13.766 -27.038 -1.677 1.00 48.56 178 SER A N 1
ATOM 1438 C CA . SER A 1 178 ? 14.679 -25.978 -2.102 1.00 48.56 178 SER A CA 1
ATOM 1439 C C . SER A 1 178 ? 14.731 -24.832 -1.090 1.00 48.56 178 SER A C 1
ATOM 1441 O O . SER A 1 178 ? 15.816 -24.306 -0.858 1.00 48.56 178 SER A O 1
ATOM 1443 N N . ALA A 1 179 ? 13.626 -24.498 -0.409 1.00 44.00 179 ALA A N 1
ATOM 1444 C CA . ALA A 1 179 ? 13.585 -23.446 0.612 1.00 44.00 179 ALA A CA 1
ATOM 1445 C C . ALA A 1 179 ? 14.460 -23.778 1.839 1.00 44.00 179 ALA A C 1
ATOM 1447 O O . ALA A 1 179 ? 15.143 -22.896 2.365 1.00 44.00 179 ALA A O 1
ATOM 1448 N N . GLU A 1 180 ? 14.515 -25.051 2.247 1.00 43.19 180 GLU A N 1
ATOM 1449 C CA . GLU A 1 180 ? 15.412 -25.521 3.316 1.00 43.19 180 GLU A CA 1
ATOM 1450 C C . GLU A 1 180 ? 16.883 -25.595 2.855 1.00 43.19 180 GLU A C 1
ATOM 1452 O O . GLU A 1 180 ? 17.801 -25.269 3.616 1.00 43.19 180 GLU A O 1
ATOM 1457 N N . ALA A 1 181 ? 17.138 -25.948 1.588 1.00 44.03 181 ALA A N 1
ATOM 1458 C CA . ALA A 1 181 ? 18.479 -25.899 0.995 1.00 44.03 181 ALA A CA 1
ATOM 1459 C C . ALA A 1 181 ? 18.998 -24.453 0.802 1.00 44.03 181 ALA A C 1
ATOM 1461 O O . ALA A 1 181 ? 20.198 -24.206 0.969 1.00 44.03 181 ALA A O 1
ATOM 1462 N N . PHE A 1 182 ? 18.105 -23.491 0.529 1.00 48.41 182 PHE A N 1
ATOM 1463 C CA . PHE A 1 182 ? 18.387 -22.047 0.497 1.00 48.41 182 PHE A CA 1
ATOM 1464 C C . PHE A 1 182 ? 18.905 -21.536 1.851 1.00 48.41 182 PHE A C 1
ATOM 1466 O O . PHE A 1 182 ? 19.838 -20.728 1.894 1.00 48.41 182 PHE A O 1
ATOM 1473 N N . ASP A 1 183 ? 18.366 -22.041 2.963 1.00 43.97 183 ASP A N 1
ATOM 1474 C CA . ASP A 1 183 ? 18.799 -21.659 4.311 1.00 43.97 183 ASP A CA 1
ATOM 1475 C C . ASP A 1 183 ? 20.198 -22.166 4.673 1.00 43.97 183 ASP A C 1
ATOM 1477 O O . ASP A 1 183 ? 20.968 -21.467 5.339 1.00 43.97 183 ASP A O 1
ATOM 1481 N N . ALA A 1 184 ? 20.570 -23.355 4.199 1.00 43.94 184 ALA A N 1
ATOM 1482 C CA . ALA A 1 184 ? 21.896 -23.915 4.445 1.00 43.94 184 ALA A CA 1
ATOM 1483 C C . ALA A 1 184 ? 23.012 -23.149 3.703 1.00 43.94 184 ALA A C 1
ATOM 1485 O O . ALA A 1 184 ? 24.136 -23.055 4.210 1.00 43.94 184 ALA A O 1
ATOM 1486 N N . ALA A 1 185 ? 22.708 -22.568 2.535 1.00 44.44 185 ALA A N 1
ATOM 1487 C CA . ALA A 1 185 ? 23.658 -21.805 1.723 1.00 44.44 185 ALA A CA 1
ATOM 1488 C C . ALA A 1 185 ? 23.996 -20.424 2.321 1.00 44.44 185 ALA A C 1
ATOM 1490 O O . ALA A 1 185 ? 25.143 -19.986 2.234 1.00 44.44 185 ALA A O 1
ATOM 1491 N N . ASN A 1 186 ? 23.056 -19.782 3.027 1.00 44.88 186 ASN A N 1
ATOM 1492 C CA . ASN A 1 186 ? 23.304 -18.521 3.745 1.00 44.88 186 ASN A CA 1
ATOM 1493 C C . ASN A 1 186 ? 24.258 -18.676 4.948 1.00 44.88 186 ASN A C 1
ATOM 1495 O O . ASN A 1 186 ? 24.772 -17.685 5.466 1.00 44.88 186 ASN A O 1
ATOM 1499 N N . GLY A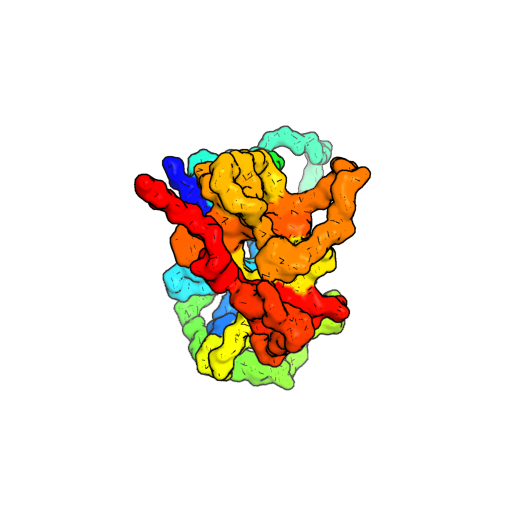 1 187 ? 24.511 -19.910 5.403 1.00 41.38 187 GLY A N 1
ATOM 1500 C CA . GLY A 1 187 ? 25.385 -20.195 6.543 1.00 41.38 187 GLY A CA 1
ATOM 1501 C C . GLY A 1 187 ? 26.860 -20.429 6.201 1.00 41.38 187 GLY A C 1
ATOM 1502 O O . GLY A 1 187 ? 27.703 -20.342 7.098 1.00 41.38 187 GLY A O 1
ATOM 1503 N N . LYS A 1 188 ? 27.211 -20.752 4.947 1.00 38.91 188 LYS A N 1
ATOM 1504 C CA . LYS A 1 188 ? 28.594 -21.082 4.552 1.00 38.91 188 LYS A CA 1
ATOM 1505 C C . LYS A 1 188 ? 28.859 -20.813 3.066 1.00 38.91 188 LYS A C 1
ATOM 1507 O O . LYS A 1 188 ? 28.509 -21.637 2.231 1.00 38.91 188 LYS A O 1
ATOM 1512 N N . GLY A 1 189 ? 29.625 -19.765 2.756 1.00 34.62 189 GLY A N 1
ATOM 1513 C CA . GLY A 1 189 ? 30.337 -19.661 1.476 1.00 34.62 189 GLY A CA 1
ATOM 1514 C C . GLY A 1 189 ? 30.476 -18.238 0.948 1.00 34.62 189 GLY A C 1
ATOM 1515 O O . GLY A 1 189 ? 29.514 -17.489 0.899 1.00 34.62 189 GLY A O 1
ATOM 1516 N N . ASP A 1 190 ? 31.695 -17.879 0.560 1.00 37.34 190 ASP A N 1
ATOM 1517 C CA . ASP A 1 190 ? 32.085 -16.581 0.012 1.00 37.34 190 ASP A CA 1
ATOM 1518 C C . ASP A 1 190 ? 31.215 -16.094 -1.170 1.00 37.34 190 ASP A C 1
ATOM 1520 O O . ASP A 1 190 ? 31.010 -16.804 -2.154 1.00 37.34 190 ASP A O 1
ATOM 1524 N N . SER A 1 191 ? 30.906 -14.791 -1.135 1.00 46.12 191 SER A N 1
ATOM 1525 C CA . SER A 1 191 ? 30.878 -13.862 -2.283 1.00 46.12 191 SER A CA 1
ATOM 1526 C C . SER A 1 191 ? 29.635 -13.697 -3.176 1.00 46.12 191 SER A C 1
ATOM 1528 O O . SER A 1 191 ? 29.792 -13.514 -4.375 1.00 46.12 191 SER A O 1
ATOM 1530 N N . PHE A 1 192 ? 28.426 -13.554 -2.623 1.00 51.69 192 PHE A N 1
ATOM 1531 C CA . PHE A 1 192 ? 27.371 -12.766 -3.295 1.00 51.69 192 PHE A CA 1
ATOM 1532 C C . PHE A 1 192 ? 26.538 -11.970 -2.284 1.00 51.69 192 PHE A C 1
ATOM 1534 O O . PHE A 1 192 ? 25.446 -12.365 -1.893 1.00 51.69 192 PHE A O 1
ATOM 1541 N N . GLN A 1 193 ? 27.076 -10.831 -1.840 1.00 61.94 193 GLN A N 1
ATOM 1542 C CA . GLN A 1 193 ? 26.356 -9.905 -0.967 1.00 61.94 193 GLN A CA 1
ATOM 1543 C C . GLN A 1 193 ? 25.397 -9.045 -1.799 1.00 61.94 193 GLN A C 1
ATOM 1545 O O . GLN A 1 193 ? 25.814 -8.386 -2.757 1.00 61.94 193 GLN A O 1
ATOM 1550 N N . PHE A 1 194 ? 24.114 -9.041 -1.436 1.00 72.19 194 PHE A N 1
ATOM 1551 C CA . PHE A 1 194 ? 23.143 -8.107 -1.995 1.00 72.19 194 PHE A CA 1
ATOM 1552 C C . PHE A 1 194 ? 23.463 -6.684 -1.527 1.00 72.19 194 PHE A C 1
ATOM 1554 O O . PHE A 1 194 ? 23.639 -6.447 -0.336 1.00 72.19 194 PHE A O 1
ATOM 1561 N N . CYS A 1 195 ? 23.560 -5.746 -2.474 1.00 75.56 195 CYS A N 1
ATOM 1562 C CA . CYS A 1 195 ? 23.927 -4.346 -2.227 1.00 75.56 195 CYS A CA 1
ATOM 1563 C C . CYS A 1 195 ? 25.196 -4.172 -1.362 1.00 75.56 195 CYS A C 1
ATOM 1565 O O . CYS A 1 195 ? 25.107 -3.636 -0.257 1.00 75.56 195 CYS A O 1
ATOM 1567 N N . PRO A 1 196 ? 26.398 -4.550 -1.840 1.00 71.88 196 PRO A N 1
ATOM 1568 C CA . PRO A 1 196 ? 27.626 -4.383 -1.052 1.00 71.88 196 PRO A CA 1
ATOM 1569 C C . PRO A 1 196 ? 27.949 -2.903 -0.776 1.00 71.88 196 PRO A C 1
ATOM 1571 O O . PRO A 1 196 ? 28.644 -2.580 0.181 1.00 71.88 196 PRO A O 1
ATOM 1574 N N . GLU A 1 197 ? 27.420 -1.998 -1.602 1.00 82.75 197 GLU A N 1
ATOM 1575 C CA . GLU A 1 197 ? 27.480 -0.546 -1.418 1.00 82.75 197 GLU A CA 1
ATOM 1576 C C . GLU A 1 197 ? 26.557 0.022 -0.316 1.00 82.75 197 GLU A C 1
ATOM 1578 O O . GLU A 1 197 ? 26.646 1.217 -0.026 1.00 82.75 197 GLU A O 1
ATOM 1583 N N . ALA A 1 198 ? 25.666 -0.778 0.281 1.00 81.19 198 ALA A N 1
ATOM 1584 C CA . ALA A 1 198 ? 24.773 -0.328 1.352 1.00 81.19 198 ALA A CA 1
ATOM 1585 C C . ALA A 1 198 ? 25.511 -0.158 2.692 1.00 81.19 198 ALA A C 1
ATOM 1587 O O . ALA A 1 198 ? 26.464 -0.886 2.986 1.00 81.19 198 ALA A O 1
ATOM 1588 N N . THR A 1 199 ? 25.065 0.791 3.522 1.00 84.88 199 THR A N 1
ATOM 1589 C CA . THR A 1 199 ? 25.592 0.957 4.889 1.00 84.88 199 THR A CA 1
ATOM 1590 C C . THR A 1 199 ? 25.192 -0.226 5.776 1.00 84.88 199 THR A C 1
ATOM 1592 O O . THR A 1 199 ? 24.264 -0.962 5.454 1.00 84.88 199 THR A O 1
ATOM 1595 N N . LEU A 1 200 ? 25.863 -0.410 6.919 1.00 83.06 200 LEU A N 1
ATOM 1596 C CA . LEU A 1 200 ? 25.499 -1.475 7.866 1.00 83.06 200 LEU A CA 1
ATOM 1597 C C . LEU A 1 200 ? 24.047 -1.337 8.359 1.00 83.06 200 LEU A C 1
ATOM 1599 O O . LEU A 1 200 ? 23.329 -2.326 8.416 1.00 83.06 200 LEU A O 1
ATOM 1603 N N . GLU A 1 201 ? 23.594 -0.108 8.627 1.00 79.75 201 GLU A N 1
ATOM 1604 C CA . GLU A 1 201 ? 22.207 0.166 9.028 1.00 79.75 201 GLU A CA 1
ATOM 1605 C C . GLU A 1 201 ? 21.206 -0.167 7.911 1.00 79.75 201 GLU A C 1
ATOM 1607 O O . GLU A 1 201 ? 20.167 -0.773 8.165 1.00 79.75 201 GLU A O 1
ATOM 1612 N N . GLU A 1 202 ? 21.518 0.180 6.657 1.00 75.00 202 GLU A N 1
ATOM 1613 C CA . GLU A 1 202 ? 20.679 -0.172 5.506 1.00 75.00 202 GLU A CA 1
ATOM 1614 C C . GLU A 1 202 ? 20.608 -1.692 5.304 1.00 75.00 202 GLU A C 1
ATOM 1616 O O . GLU A 1 202 ? 19.526 -2.228 5.067 1.00 75.00 202 GLU A O 1
ATOM 1621 N N . GLN A 1 203 ? 21.739 -2.395 5.433 1.00 81.38 203 GLN A N 1
ATOM 1622 C CA . GLN A 1 203 ? 21.799 -3.859 5.345 1.00 81.38 203 GLN A CA 1
ATOM 1623 C C . GLN A 1 203 ? 20.950 -4.524 6.432 1.00 81.38 203 GLN A C 1
ATOM 1625 O O . GLN A 1 203 ? 20.214 -5.468 6.139 1.00 81.38 203 GLN A O 1
ATOM 1630 N N . ASP A 1 204 ? 20.992 -4.005 7.661 1.00 76.00 204 ASP A N 1
ATOM 1631 C CA . ASP A 1 204 ? 20.154 -4.498 8.754 1.00 76.00 204 ASP A CA 1
ATOM 1632 C C . ASP A 1 204 ? 18.661 -4.296 8.456 1.00 76.00 204 ASP A C 1
ATOM 1634 O O . ASP A 1 204 ? 17.864 -5.210 8.680 1.00 76.00 204 ASP A O 1
ATOM 1638 N N . ILE A 1 205 ? 18.272 -3.148 7.888 1.00 72.56 205 ILE A N 1
ATOM 1639 C CA . ILE A 1 205 ? 16.880 -2.888 7.485 1.00 72.56 205 ILE A CA 1
ATOM 1640 C C . ILE A 1 205 ? 16.443 -3.850 6.373 1.00 72.56 205 ILE A C 1
ATOM 1642 O O . ILE A 1 205 ? 15.366 -4.447 6.466 1.00 72.56 205 ILE A O 1
ATOM 1646 N N . PHE A 1 206 ? 17.268 -4.051 5.342 1.00 80.75 206 PHE A N 1
ATOM 1647 C CA . PHE A 1 206 ? 16.985 -5.015 4.274 1.00 80.75 206 PHE A CA 1
ATOM 1648 C C . PHE A 1 206 ? 16.785 -6.430 4.832 1.00 80.75 206 PHE A C 1
ATOM 1650 O O . PHE A 1 206 ? 15.802 -7.099 4.493 1.00 80.75 206 PHE A O 1
ATOM 1657 N N . ARG A 1 207 ? 17.656 -6.862 5.748 1.00 82.44 207 ARG A N 1
ATOM 1658 C CA . ARG A 1 207 ? 17.572 -8.178 6.391 1.00 82.44 207 ARG A CA 1
ATOM 1659 C C . ARG A 1 207 ? 16.328 -8.330 7.258 1.00 82.44 207 ARG A C 1
ATOM 1661 O O . ARG A 1 207 ? 15.667 -9.366 7.220 1.00 82.44 207 ARG A O 1
ATOM 1668 N N . GLN A 1 208 ? 15.979 -7.303 8.031 1.00 73.75 208 GLN A N 1
ATOM 1669 C CA . GLN A 1 208 ? 14.762 -7.298 8.847 1.00 73.75 208 GLN A CA 1
ATOM 1670 C C . GLN A 1 208 ? 13.502 -7.424 7.986 1.00 73.75 208 GLN A C 1
ATOM 1672 O O . GLN A 1 208 ? 12.605 -8.201 8.325 1.00 73.75 208 GLN A O 1
ATOM 1677 N N . ARG A 1 209 ? 13.449 -6.716 6.851 1.00 80.25 209 ARG A N 1
ATOM 1678 C CA . ARG A 1 209 ? 12.355 -6.835 5.877 1.00 80.25 209 ARG A CA 1
ATOM 1679 C C . ARG A 1 209 ? 12.281 -8.247 5.297 1.00 80.25 209 ARG A C 1
ATOM 1681 O O . ARG A 1 209 ? 11.207 -8.838 5.318 1.00 80.25 209 ARG A O 1
ATOM 1688 N N . ALA A 1 210 ? 13.412 -8.816 4.871 1.00 79.25 210 ALA A N 1
ATOM 1689 C CA . ALA A 1 210 ? 13.466 -10.188 4.357 1.00 79.25 210 ALA A CA 1
ATOM 1690 C C . ALA A 1 210 ? 12.946 -11.201 5.387 1.00 79.25 210 ALA A C 1
ATOM 1692 O O . ALA A 1 210 ? 12.080 -12.013 5.078 1.00 79.25 210 ALA A O 1
ATOM 1693 N N . ASN A 1 211 ? 13.399 -11.106 6.638 1.00 77.31 211 ASN A N 1
ATOM 1694 C CA . ASN A 1 211 ? 12.941 -11.987 7.713 1.00 77.31 211 ASN A CA 1
ATOM 1695 C C . ASN A 1 211 ? 11.445 -11.833 8.014 1.00 77.31 211 ASN A C 1
ATOM 1697 O O . ASN A 1 211 ? 10.785 -12.825 8.303 1.00 77.31 211 ASN A O 1
ATOM 1701 N N . SER A 1 212 ? 10.903 -10.617 7.919 1.00 72.94 212 SER A N 1
ATOM 1702 C CA . SER A 1 212 ? 9.472 -10.363 8.136 1.00 72.94 212 SER A CA 1
ATOM 1703 C C . SER A 1 212 ? 8.604 -10.994 7.044 1.00 72.94 212 SER A C 1
ATOM 1705 O O . SER A 1 212 ? 7.523 -11.493 7.338 1.00 72.94 212 SER A O 1
ATOM 1707 N N . LEU A 1 213 ? 9.094 -11.019 5.801 1.00 77.44 213 LEU A N 1
ATOM 1708 C CA . LEU A 1 213 ? 8.392 -11.624 4.665 1.00 77.44 213 LEU A CA 1
ATOM 1709 C C . LEU A 1 213 ? 8.453 -13.156 4.669 1.00 77.44 213 LEU A C 1
ATOM 1711 O O . LEU A 1 213 ? 7.568 -13.787 4.107 1.00 77.44 213 LEU A O 1
ATOM 1715 N N . ARG A 1 214 ? 9.457 -13.759 5.320 1.00 72.12 214 ARG A N 1
ATOM 1716 C CA . ARG A 1 214 ? 9.678 -15.216 5.364 1.00 72.12 214 ARG A CA 1
ATOM 1717 C C . ARG A 1 214 ? 8.666 -15.997 6.190 1.00 72.12 214 ARG A C 1
ATOM 1719 O O . ARG A 1 214 ? 8.531 -17.198 5.985 1.00 72.12 214 ARG A O 1
ATOM 1726 N N . ILE A 1 215 ? 8.026 -15.361 7.162 1.00 58.41 215 ILE A N 1
ATOM 1727 C CA . ILE A 1 215 ? 7.184 -16.054 8.137 1.00 58.41 215 ILE A CA 1
ATOM 1728 C C . ILE A 1 215 ? 5.917 -16.542 7.409 1.00 58.41 215 ILE A C 1
ATOM 1730 O O . ILE A 1 215 ? 5.138 -15.701 6.948 1.00 58.41 215 ILE A O 1
ATOM 1734 N N . PRO A 1 216 ? 5.691 -17.869 7.272 1.00 49.06 216 PRO A N 1
ATOM 1735 C CA . PRO A 1 216 ? 4.442 -18.389 6.732 1.00 49.06 216 PRO A CA 1
ATOM 1736 C C . PRO A 1 216 ? 3.300 -17.886 7.607 1.00 49.06 216 PRO A C 1
ATOM 1738 O O . PRO A 1 216 ? 3.410 -17.905 8.836 1.00 49.06 216 PRO A O 1
ATOM 1741 N N . ALA A 1 217 ? 2.197 -17.463 6.990 1.00 49.97 217 ALA A N 1
ATOM 1742 C CA . ALA A 1 217 ? 1.044 -16.915 7.706 1.00 49.97 217 ALA A CA 1
ATOM 1743 C C . ALA A 1 217 ? 0.428 -17.888 8.742 1.00 49.97 217 ALA A C 1
ATOM 1745 O O . ALA A 1 217 ? -0.421 -17.471 9.524 1.00 49.97 217 ALA A O 1
ATOM 1746 N N . GLU A 1 218 ? 0.863 -19.155 8.779 1.00 42.53 218 GLU A N 1
ATOM 1747 C CA . GLU A 1 218 ? 0.303 -20.220 9.618 1.00 42.53 218 GLU A CA 1
ATOM 1748 C C . GLU A 1 218 ? 1.155 -20.646 10.832 1.00 42.53 218 GLU A C 1
ATOM 1750 O O . GLU A 1 218 ? 0.625 -21.327 11.708 1.00 42.53 218 GLU A O 1
ATOM 1755 N N . THR A 1 219 ? 2.421 -20.223 10.975 1.00 36.75 219 THR A N 1
ATOM 1756 C CA . THR A 1 219 ? 3.265 -20.614 12.141 1.00 36.75 219 THR A CA 1
ATOM 1757 C C . THR A 1 219 ? 3.694 -19.443 13.023 1.00 36.75 219 THR A C 1
ATOM 1759 O O . THR A 1 219 ? 4.600 -19.564 13.848 1.00 36.75 219 THR A O 1
ATOM 1762 N N . ALA A 1 220 ? 3.011 -18.309 12.893 1.00 35.88 220 ALA A N 1
ATOM 1763 C CA . ALA A 1 220 ? 2.912 -17.330 13.959 1.00 35.88 220 ALA A CA 1
ATOM 1764 C C . ALA A 1 220 ? 1.528 -17.498 14.580 1.00 35.88 220 ALA A C 1
ATOM 1766 O O . ALA A 1 220 ? 0.517 -17.202 13.950 1.00 35.88 220 ALA A O 1
ATOM 1767 N N . ASP A 1 221 ? 1.499 -18.001 15.809 1.00 35.25 221 ASP A N 1
ATOM 1768 C CA . ASP A 1 221 ? 0.403 -17.822 16.758 1.00 35.25 221 ASP A CA 1
ATOM 1769 C C . ASP A 1 221 ? -0.289 -16.470 16.483 1.00 35.25 221 ASP A C 1
ATOM 1771 O O . ASP A 1 221 ? 0.363 -15.440 16.638 1.00 35.25 221 ASP A O 1
ATOM 1775 N N . LEU A 1 222 ? -1.522 -16.491 15.947 1.00 37.84 222 LEU A N 1
ATOM 1776 C CA . LEU A 1 222 ? -2.288 -15.365 15.374 1.00 37.84 222 LEU A CA 1
ATOM 1777 C C . LEU A 1 222 ? -1.910 -13.981 15.938 1.00 37.84 222 LEU A C 1
ATOM 1779 O O . LEU A 1 222 ? -2.575 -13.446 16.826 1.00 37.84 222 LEU A O 1
ATOM 1783 N N . LYS A 1 223 ? -0.856 -13.368 15.400 1.00 44.62 223 LYS A N 1
ATOM 1784 C CA . LYS A 1 223 ? -0.472 -11.982 15.681 1.00 44.62 223 LYS A CA 1
ATOM 1785 C C . LYS A 1 223 ? -0.046 -11.351 14.374 1.00 44.62 223 LYS A C 1
ATOM 1787 O O . LYS A 1 223 ? 1.131 -11.223 14.060 1.00 44.62 223 LYS A O 1
ATOM 1792 N N . GLN A 1 224 ? -1.067 -11.025 13.591 1.00 52.12 224 GLN A N 1
ATOM 1793 C CA . GLN A 1 224 ? -0.967 -10.211 12.390 1.00 52.12 224 GLN A CA 1
ATOM 1794 C C . GLN A 1 224 ? -0.175 -8.942 12.731 1.00 52.12 224 GLN A C 1
ATOM 1796 O O . GLN A 1 224 ? -0.572 -8.195 13.623 1.00 52.12 224 GLN A O 1
ATOM 1801 N N . VAL A 1 225 ? 0.961 -8.721 12.066 1.00 55.06 225 VAL A N 1
ATOM 1802 C CA . VAL A 1 225 ? 1.651 -7.427 12.125 1.00 55.06 225 VAL A CA 1
ATOM 1803 C C . VAL A 1 225 ? 0.672 -6.393 11.578 1.00 55.06 225 VAL A C 1
ATOM 1805 O O . VAL A 1 225 ? 0.223 -6.504 10.438 1.00 55.06 225 VAL A O 1
ATOM 1808 N N . LEU A 1 226 ? 0.293 -5.434 12.416 1.00 68.31 226 LEU A N 1
ATOM 1809 C CA . LEU A 1 226 ? -0.687 -4.412 12.088 1.00 68.31 226 LEU A CA 1
ATOM 1810 C C . LEU A 1 226 ? 0.037 -3.255 11.401 1.00 68.31 226 LEU A C 1
ATOM 1812 O O . LEU A 1 226 ? 0.865 -2.588 12.018 1.00 68.31 226 LEU A O 1
ATOM 1816 N N . SER A 1 227 ? -0.245 -3.013 10.125 1.00 72.56 227 SER A N 1
ATOM 1817 C CA . SER A 1 227 ? 0.284 -1.842 9.422 1.00 72.56 227 SER A CA 1
ATOM 1818 C C . SER A 1 227 ? -0.557 -0.620 9.766 1.00 72.56 227 SER A C 1
ATOM 1820 O O . SER A 1 227 ? -1.758 -0.614 9.516 1.00 72.56 227 SER A O 1
ATOM 1822 N N . LEU A 1 228 ? 0.066 0.417 10.323 1.00 78.75 228 LEU A N 1
ATOM 1823 C CA . LEU A 1 228 ? -0.617 1.643 10.727 1.00 78.75 228 LEU A CA 1
ATOM 1824 C C . LEU A 1 228 ? -0.188 2.824 9.858 1.00 78.75 228 LEU A C 1
ATOM 1826 O O . LEU A 1 228 ? 1.000 3.127 9.757 1.00 78.75 228 LEU A O 1
ATOM 1830 N N . ALA A 1 229 ? -1.157 3.530 9.287 1.00 75.94 229 ALA A N 1
ATOM 1831 C CA . ALA A 1 229 ? -0.971 4.869 8.753 1.00 75.94 229 ALA A CA 1
ATOM 1832 C C . ALA A 1 229 ? -0.859 5.869 9.911 1.00 75.94 229 ALA A C 1
ATOM 1834 O O . ALA A 1 229 ? -1.768 5.977 10.735 1.00 75.94 229 ALA A O 1
ATOM 1835 N N . VAL A 1 230 ? 0.259 6.588 9.976 1.00 82.00 230 VAL A N 1
ATOM 1836 C CA . VAL A 1 230 ? 0.542 7.607 10.989 1.00 82.00 230 VAL A CA 1
ATOM 1837 C C . VAL A 1 230 ? 0.052 8.958 10.489 1.00 82.00 230 VAL A C 1
ATOM 1839 O O . VAL A 1 230 ? 0.554 9.484 9.493 1.00 82.00 230 VAL A O 1
ATOM 1842 N N . VAL A 1 231 ? -0.902 9.534 11.208 1.00 82.12 231 VAL A N 1
ATOM 1843 C CA . VAL A 1 231 ? -1.508 10.835 10.910 1.00 82.12 231 VAL A CA 1
ATOM 1844 C C . VAL A 1 231 ? -1.404 11.760 12.113 1.00 82.12 231 VAL A C 1
ATOM 1846 O O . VAL A 1 231 ? -1.330 11.279 13.244 1.00 82.12 231 VAL A O 1
ATOM 1849 N N . ALA A 1 232 ? -1.385 13.072 11.886 1.00 82.94 232 ALA A N 1
ATOM 1850 C CA . ALA A 1 232 ? -1.506 14.051 12.962 1.00 82.94 232 ALA A CA 1
ATOM 1851 C C . ALA A 1 232 ? -2.909 14.647 13.041 1.00 82.94 232 ALA A C 1
ATOM 1853 O O . ALA A 1 232 ? -3.532 14.951 12.019 1.00 82.94 232 ALA A O 1
ATOM 1854 N N . LEU A 1 233 ? -3.360 14.830 14.278 1.00 85.19 233 LEU A N 1
ATOM 1855 C CA . LEU A 1 233 ? -4.575 15.542 14.650 1.00 85.19 233 LEU A CA 1
ATOM 1856 C C . LEU A 1 233 ? -4.258 16.435 15.851 1.00 85.19 233 LEU A C 1
ATOM 1858 O O . LEU A 1 233 ? -3.851 15.930 16.895 1.00 85.19 233 LEU A O 1
ATOM 1862 N N . GLU A 1 234 ? -4.423 17.747 15.704 1.00 81.56 234 GLU A N 1
ATOM 1863 C CA . GLU A 1 234 ? -4.142 18.767 16.728 1.00 81.56 234 GLU A CA 1
ATOM 1864 C C . GLU A 1 234 ? -2.726 18.656 17.326 1.00 81.56 234 GLU A C 1
ATOM 1866 O O . GLU A 1 234 ? -2.501 18.891 18.513 1.00 81.56 234 GLU A O 1
ATOM 1871 N N . GLY A 1 235 ? -1.752 18.259 16.500 1.00 75.69 235 GLY A N 1
ATOM 1872 C CA . GLY A 1 235 ? -0.359 18.062 16.918 1.00 75.69 235 GLY A CA 1
ATOM 1873 C C . GLY A 1 235 ? -0.062 16.740 17.642 1.00 75.69 235 GLY A C 1
ATOM 1874 O O . GLY A 1 235 ? 1.086 16.513 18.031 1.00 75.69 235 GLY A O 1
ATOM 1875 N N . GLU A 1 236 ? -1.044 15.850 17.793 1.00 83.00 236 GLU A N 1
ATOM 1876 C CA . GLU A 1 236 ? -0.869 14.494 18.325 1.00 83.00 236 GLU A CA 1
ATOM 1877 C C . GLU A 1 236 ? -0.844 13.441 17.208 1.00 83.00 236 GLU A C 1
ATOM 1879 O O . GLU A 1 236 ? -1.511 13.590 16.185 1.00 83.00 236 GLU A O 1
ATOM 1884 N N . TYR A 1 237 ? -0.084 12.355 17.401 1.00 85.94 237 TYR A N 1
ATOM 1885 C CA . TYR A 1 237 ? 0.026 11.278 16.415 1.00 85.94 237 TYR A CA 1
ATOM 1886 C C . TYR A 1 237 ? -0.984 10.161 16.662 1.00 85.94 237 TYR A C 1
ATOM 1888 O O . TYR A 1 237 ? -1.016 9.540 17.731 1.00 85.94 237 TYR A O 1
ATOM 1896 N N . PHE A 1 238 ? -1.710 9.817 15.605 1.00 88.50 238 PHE A N 1
ATOM 1897 C CA . PHE A 1 238 ? -2.668 8.728 15.576 1.00 88.50 238 PHE A CA 1
ATOM 1898 C C . PHE A 1 238 ? -2.309 7.686 14.521 1.00 88.50 238 PHE A C 1
ATOM 1900 O O . PHE A 1 238 ? -1.819 8.005 13.440 1.00 88.50 238 PHE A O 1
ATOM 1907 N N . GLY A 1 239 ? -2.531 6.422 14.864 1.00 88.25 239 GLY A N 1
ATOM 1908 C CA . GLY A 1 239 ? -2.362 5.273 13.990 1.00 88.25 239 GLY A CA 1
ATOM 1909 C C . GLY A 1 239 ? -3.720 4.777 13.520 1.00 88.25 239 GLY A C 1
ATOM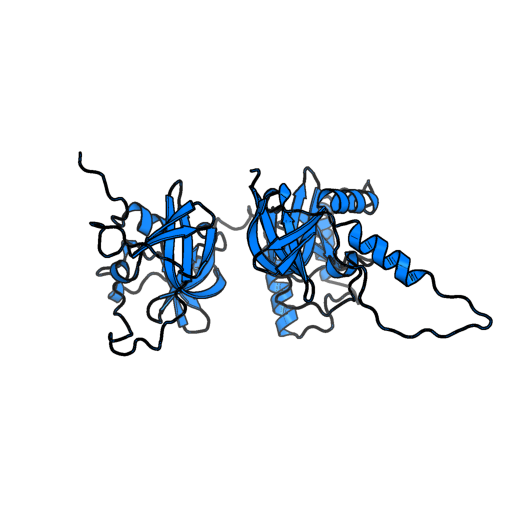 1910 O O . GLY A 1 239 ? -4.564 4.428 14.344 1.00 88.25 239 GLY A O 1
ATOM 1911 N N . ILE A 1 240 ? -3.918 4.719 12.210 1.00 86.88 240 ILE A N 1
ATOM 1912 C CA . ILE A 1 240 ? -5.101 4.128 11.580 1.00 86.88 240 ILE A CA 1
ATOM 1913 C C . ILE A 1 240 ? -4.678 2.828 10.907 1.00 86.88 240 ILE A C 1
ATOM 1915 O O . ILE A 1 240 ? -3.666 2.810 10.212 1.00 86.88 240 ILE A O 1
ATOM 1919 N N . ASP A 1 241 ? -5.438 1.750 11.096 1.00 83.44 241 ASP A N 1
ATOM 1920 C CA . ASP A 1 241 ? -5.195 0.495 10.380 1.00 83.44 241 ASP A CA 1
ATOM 1921 C C . ASP A 1 241 ? -5.209 0.737 8.868 1.00 83.44 241 ASP A C 1
ATOM 1923 O O . ASP A 1 241 ? -6.216 1.166 8.299 1.00 83.44 241 ASP A O 1
ATOM 1927 N N . LEU A 1 242 ? -4.078 0.459 8.221 1.00 76.94 242 LEU A N 1
ATOM 1928 C CA . LEU A 1 242 ? -3.898 0.655 6.792 1.00 76.94 242 LEU A CA 1
ATOM 1929 C C . LEU A 1 242 ? -4.909 -0.157 5.978 1.00 76.94 242 LEU A C 1
ATOM 1931 O O . LEU A 1 242 ? -5.305 0.290 4.908 1.00 76.94 242 LEU A O 1
ATOM 1935 N N . GLN A 1 243 ? -5.371 -1.307 6.479 1.00 76.12 243 GLN A N 1
ATOM 1936 C CA . GLN A 1 243 ? -6.380 -2.119 5.787 1.00 76.12 243 GLN A CA 1
ATOM 1937 C C . GLN A 1 243 ? -7.722 -1.397 5.627 1.00 76.12 243 GLN A C 1
ATOM 1939 O O . GLN A 1 243 ? -8.509 -1.753 4.753 1.00 76.12 243 GLN A O 1
ATOM 1944 N N . LEU A 1 244 ? -7.996 -0.405 6.475 1.00 78.56 244 LEU A N 1
ATOM 1945 C CA . LEU A 1 244 ? -9.206 0.408 6.406 1.00 78.56 244 LEU A CA 1
ATOM 1946 C C . LEU A 1 244 ? -9.031 1.635 5.515 1.00 78.56 244 LEU A C 1
ATOM 1948 O O . LEU A 1 244 ? -10.023 2.279 5.189 1.00 78.56 244 LEU A O 1
ATOM 1952 N N . VAL A 1 245 ? -7.800 1.987 5.143 1.00 79.38 245 VAL A N 1
ATOM 1953 C CA . VAL A 1 245 ? -7.503 3.187 4.360 1.00 79.38 245 VAL A CA 1
ATOM 1954 C C . VAL A 1 245 ? -7.607 2.870 2.872 1.00 79.38 245 VAL A C 1
ATOM 1956 O O . VAL A 1 245 ? -6.855 2.059 2.341 1.00 79.38 245 VAL A O 1
ATOM 1959 N N . ARG A 1 246 ? -8.517 3.560 2.182 1.00 79.88 246 ARG A N 1
ATOM 1960 C CA . ARG A 1 246 ? -8.670 3.501 0.724 1.00 79.88 246 ARG A CA 1
ATOM 1961 C C . ARG A 1 246 ? -7.643 4.385 0.023 1.00 79.88 246 ARG A C 1
ATOM 1963 O O . ARG A 1 246 ? -7.002 3.952 -0.928 1.00 79.88 246 ARG A O 1
ATOM 1970 N N . GLU A 1 247 ? -7.508 5.629 0.477 1.00 71.50 247 GLU A N 1
ATOM 1971 C CA . GLU A 1 247 ? -6.590 6.621 -0.090 1.00 71.50 247 GLU A CA 1
ATOM 1972 C C . GLU A 1 247 ? -6.379 7.806 0.866 1.00 71.50 247 GLU A C 1
ATOM 1974 O O . GLU A 1 247 ? -7.142 8.015 1.812 1.00 71.50 247 GLU A O 1
ATOM 1979 N N . PHE A 1 248 ? -5.350 8.606 0.594 1.00 80.31 248 PHE A N 1
ATOM 1980 C CA . PHE A 1 248 ? -5.126 9.903 1.229 1.00 80.31 248 PHE A CA 1
ATOM 1981 C C . PHE A 1 248 ? -5.368 10.994 0.188 1.00 80.31 248 PHE A C 1
ATOM 1983 O O . PHE A 1 248 ? -4.838 10.908 -0.915 1.00 80.31 248 PHE A O 1
ATOM 1990 N N . THR A 1 249 ? -6.141 12.022 0.526 1.00 77.56 249 THR A N 1
ATOM 1991 C CA . THR A 1 249 ? -6.479 13.115 -0.401 1.00 77.56 249 THR A CA 1
ATOM 1992 C C . THR A 1 249 ? -6.329 14.470 0.274 1.00 77.56 249 THR A C 1
ATOM 1994 O O . THR A 1 249 ? -6.462 14.583 1.487 1.00 77.56 249 THR A O 1
ATOM 1997 N N . ASP A 1 250 ? -6.097 15.526 -0.498 1.00 82.12 250 ASP A N 1
ATOM 1998 C CA . ASP A 1 250 ? -6.190 16.894 0.019 1.00 82.12 250 ASP A CA 1
ATOM 1999 C C . ASP A 1 250 ? -7.661 17.322 0.136 1.00 82.12 250 ASP A C 1
ATOM 2001 O O . ASP A 1 250 ? -8.483 16.977 -0.724 1.00 82.12 250 ASP A O 1
ATOM 2005 N N . LEU A 1 251 ? -7.998 18.129 1.148 1.00 80.56 251 LEU A N 1
ATOM 2006 C CA . LEU A 1 251 ? -9.316 18.762 1.225 1.00 80.56 251 LEU A CA 1
ATOM 2007 C C . LEU A 1 251 ? -9.440 19.853 0.159 1.00 80.56 251 LEU A C 1
ATOM 2009 O O . LEU A 1 251 ? -8.692 20.832 0.150 1.00 80.56 251 LEU A O 1
ATOM 2013 N N . ARG A 1 252 ? -10.431 19.722 -0.727 1.00 78.25 252 ARG A N 1
ATOM 2014 C CA . ARG A 1 252 ? -10.749 20.726 -1.752 1.00 78.25 252 ARG A CA 1
ATOM 2015 C C . ARG A 1 252 ? -12.257 20.813 -1.949 1.00 78.25 252 ARG A C 1
ATOM 2017 O O . ARG A 1 252 ? -12.942 19.796 -1.931 1.00 78.25 252 ARG A O 1
ATOM 2024 N N . ASN A 1 253 ? -12.761 22.026 -2.189 1.00 81.50 253 ASN A N 1
ATOM 2025 C CA . ASN A 1 253 ? -14.155 22.286 -2.579 1.00 81.50 253 ASN A CA 1
ATOM 2026 C C . ASN A 1 253 ? -15.202 21.591 -1.683 1.00 81.50 253 ASN A C 1
ATOM 2028 O O . ASN A 1 253 ? -16.163 21.000 -2.178 1.00 81.50 253 ASN A O 1
ATOM 2032 N N . VAL A 1 254 ? -15.007 21.655 -0.362 1.00 87.31 254 VAL A N 1
ATOM 2033 C CA . VAL A 1 254 ? -15.942 21.070 0.605 1.00 87.31 254 VAL A CA 1
ATOM 2034 C C . VAL A 1 254 ? -17.245 21.866 0.607 1.00 87.31 254 VAL A C 1
ATOM 2036 O O . VAL A 1 254 ? -17.250 23.082 0.790 1.00 87.31 254 VAL A O 1
ATOM 2039 N N . THR A 1 255 ? -18.354 21.168 0.397 1.00 87.06 255 THR A N 1
ATOM 2040 C CA . THR A 1 255 ? -19.713 21.705 0.421 1.00 87.06 255 THR A CA 1
ATOM 2041 C C . THR A 1 255 ? -20.351 21.363 1.769 1.00 87.06 255 THR A C 1
ATOM 2043 O O . THR A 1 255 ? -20.596 20.182 2.028 1.00 87.06 255 THR A O 1
ATOM 2046 N N . PRO A 1 256 ? -20.624 22.351 2.640 1.00 85.44 256 PRO A N 1
ATOM 2047 C CA . PRO A 1 256 ? -21.264 22.105 3.928 1.00 85.44 256 PRO A CA 1
ATOM 2048 C C . PRO A 1 256 ? -22.647 21.486 3.735 1.00 85.44 256 PRO A C 1
ATOM 2050 O O . PRO A 1 256 ? -23.395 21.901 2.845 1.00 85.44 256 PRO A O 1
ATOM 2053 N N . ILE A 1 257 ? -23.001 20.528 4.588 1.00 85.81 257 ILE A N 1
ATOM 2054 C CA . ILE A 1 257 ? -24.330 19.915 4.568 1.00 85.81 257 ILE A CA 1
ATOM 2055 C C . ILE A 1 257 ? -25.188 20.609 5.634 1.00 85.81 257 ILE A C 1
ATOM 2057 O O . ILE A 1 257 ? -24.796 20.650 6.804 1.00 85.81 257 ILE A O 1
ATOM 2061 N N . PRO A 1 258 ? -26.340 21.195 5.266 1.00 79.75 258 PRO A N 1
ATOM 2062 C CA . PRO A 1 258 ? -27.223 21.823 6.237 1.00 79.75 258 PRO A CA 1
ATOM 2063 C C . PRO A 1 258 ? -27.790 20.781 7.205 1.00 79.75 258 PRO A C 1
ATOM 2065 O O . PRO A 1 258 ? -28.054 19.647 6.820 1.00 79.75 258 PRO A O 1
ATOM 2068 N N . CYS A 1 259 ? -28.019 21.192 8.453 1.00 79.00 259 CYS A N 1
ATOM 2069 C CA . CYS A 1 259 ? -28.647 20.368 9.493 1.00 79.00 259 CYS A CA 1
ATOM 2070 C C . CYS A 1 259 ? -27.873 19.097 9.898 1.00 79.00 259 CYS A C 1
ATOM 2072 O O . CYS A 1 259 ? -28.421 18.281 10.635 1.00 79.00 259 CYS A O 1
ATOM 2074 N N . CYS A 1 260 ? -26.612 18.939 9.485 1.00 75.50 260 CYS A N 1
ATOM 2075 C CA . CYS A 1 260 ? -25.768 17.851 9.971 1.00 75.50 260 CYS A CA 1
ATOM 2076 C C . CYS A 1 260 ? -25.177 18.137 11.364 1.00 75.50 260 CYS A C 1
ATOM 2078 O O . CYS A 1 260 ? -25.003 19.302 11.740 1.00 75.50 260 CYS A O 1
ATOM 2080 N N . PRO A 1 261 ? -24.836 17.081 12.128 1.00 80.12 261 PRO A N 1
ATOM 2081 C CA . PRO A 1 261 ? -24.106 17.217 13.382 1.00 80.12 261 PRO A CA 1
ATOM 2082 C C . PRO A 1 261 ? -22.762 17.957 13.219 1.00 80.12 261 PRO A C 1
ATOM 2084 O O . PRO A 1 261 ? -22.155 17.880 12.150 1.00 80.12 261 PRO A O 1
ATOM 2087 N N . PRO A 1 262 ? -22.231 18.595 14.283 1.00 78.44 262 PRO A N 1
ATOM 2088 C CA . PRO A 1 262 ? -21.000 19.401 14.224 1.00 78.44 262 PRO A CA 1
ATOM 2089 C C . PRO A 1 262 ? -19.747 18.661 13.735 1.00 78.44 262 PRO A C 1
ATOM 2091 O O . PRO A 1 262 ? -18.833 19.285 13.202 1.00 78.44 262 PRO A O 1
ATOM 2094 N N . HIS A 1 263 ? -19.710 17.337 13.902 1.00 82.25 263 HIS A N 1
ATOM 2095 C CA . HIS A 1 263 ? -18.597 16.502 13.462 1.00 82.25 263 HIS A CA 1
ATOM 2096 C C . HIS A 1 263 ? -18.578 16.285 11.938 1.00 82.25 263 HIS A C 1
ATOM 2098 O O . HIS A 1 263 ? -17.566 15.845 11.401 1.00 82.25 263 HIS A O 1
ATOM 2104 N N . VAL A 1 264 ? -19.666 16.579 11.218 1.00 86.94 264 VAL A N 1
ATOM 2105 C CA . VAL A 1 264 ? -19.710 16.495 9.753 1.00 86.94 264 VAL A CA 1
ATOM 2106 C C . VAL A 1 264 ? -19.229 17.821 9.176 1.00 86.94 264 VAL A C 1
ATOM 2108 O O . VAL A 1 264 ? -19.897 18.848 9.283 1.00 86.94 264 VAL A O 1
ATOM 2111 N N . VAL A 1 265 ? -18.065 17.799 8.533 1.00 86.25 265 VAL A N 1
ATOM 2112 C CA . VAL A 1 265 ? -17.475 18.989 7.902 1.00 86.25 265 VAL A CA 1
ATOM 2113 C C . VAL A 1 265 ? -18.237 19.344 6.624 1.00 86.25 265 VAL A C 1
ATOM 2115 O O . VAL A 1 265 ? -18.462 20.516 6.322 1.00 86.25 265 VAL A O 1
ATOM 2118 N N . GLY A 1 266 ? -18.658 18.326 5.875 1.00 88.19 266 GLY A N 1
ATOM 2119 C CA . GLY A 1 266 ? -19.445 18.478 4.659 1.00 88.19 266 GLY A CA 1
ATOM 2120 C C . GLY A 1 266 ? -19.167 17.363 3.662 1.00 88.19 266 GLY A C 1
ATOM 2121 O O . GLY A 1 266 ? -18.584 16.343 4.007 1.00 88.19 266 GLY A O 1
ATOM 2122 N N . ASN A 1 267 ? -19.553 17.573 2.410 1.00 90.69 267 ASN A N 1
ATOM 2123 C CA . ASN A 1 267 ? -19.261 16.659 1.313 1.00 90.69 267 ASN A CA 1
ATOM 2124 C C . ASN A 1 267 ? -18.209 17.250 0.379 1.00 90.69 267 ASN A C 1
ATOM 2126 O O . ASN A 1 267 ? -18.235 18.443 0.081 1.00 90.69 267 ASN A O 1
ATOM 2130 N N . MET A 1 268 ? -17.331 16.414 -0.155 1.00 85.00 268 MET A N 1
ATOM 2131 C CA . MET A 1 268 ? -16.464 16.764 -1.274 1.00 85.00 268 MET A CA 1
ATOM 2132 C C . MET A 1 268 ? -16.696 15.806 -2.436 1.00 85.00 268 MET A C 1
ATOM 2134 O O . MET A 1 268 ? -17.098 14.661 -2.247 1.00 85.00 268 MET A O 1
ATOM 2138 N N . ASN A 1 269 ? -16.439 16.276 -3.652 1.00 77.62 269 ASN A N 1
ATOM 2139 C CA . ASN A 1 269 ? -16.394 15.389 -4.804 1.00 77.62 269 ASN A CA 1
ATOM 2140 C C . ASN A 1 269 ? -15.002 14.755 -4.868 1.00 77.62 269 ASN A C 1
ATOM 2142 O O . ASN A 1 269 ? -14.015 15.458 -5.097 1.00 77.62 269 ASN A O 1
ATOM 2146 N N . LEU A 1 270 ? -14.939 13.441 -4.678 1.00 75.12 270 LEU A N 1
ATOM 2147 C CA . LEU A 1 270 ? -13.735 12.652 -4.866 1.00 75.12 270 LEU A CA 1
ATOM 2148 C C . LEU A 1 270 ? -13.917 11.774 -6.106 1.00 75.12 270 LEU A C 1
ATOM 2150 O O . LEU A 1 270 ? -14.588 10.748 -6.068 1.00 75.12 270 LEU A O 1
ATOM 2154 N N . ARG A 1 271 ? -13.321 12.205 -7.225 1.00 73.31 271 ARG A N 1
ATOM 2155 C CA . ARG A 1 271 ? -13.285 11.458 -8.501 1.00 73.31 271 ARG A CA 1
ATOM 2156 C C . ARG A 1 271 ? -14.675 11.057 -9.039 1.00 73.31 271 ARG A C 1
ATOM 2158 O O . ARG A 1 271 ? -14.820 10.030 -9.691 1.00 73.31 271 ARG A O 1
ATOM 2165 N N . GLY A 1 272 ? -15.689 11.893 -8.813 1.00 64.56 272 GLY A N 1
ATOM 2166 C CA . GLY A 1 272 ? -17.072 11.665 -9.247 1.00 64.56 272 GLY A CA 1
ATOM 2167 C C . GLY A 1 272 ? -17.973 11.050 -8.174 1.00 64.56 272 GLY A C 1
ATOM 2168 O O . GLY A 1 272 ? -19.189 11.035 -8.359 1.00 64.56 272 GLY A O 1
ATOM 2169 N N . GLU A 1 273 ? -17.407 10.608 -7.050 1.00 70.44 273 GLU A N 1
ATOM 2170 C CA . GLU A 1 273 ? -18.141 10.118 -5.883 1.00 70.44 273 GLU A CA 1
ATOM 2171 C C . GLU A 1 273 ? -18.320 11.234 -4.848 1.00 70.44 273 GLU A C 1
ATOM 2173 O O . GLU A 1 273 ? -17.455 12.097 -4.669 1.00 70.44 273 GLU A O 1
ATOM 2178 N N . ILE A 1 274 ? -19.456 11.227 -4.150 1.00 83.75 274 ILE A N 1
ATOM 2179 C CA . ILE A 1 274 ? -19.691 12.134 -3.025 1.00 83.75 274 ILE A CA 1
ATOM 2180 C C . ILE A 1 274 ? -19.039 11.508 -1.793 1.00 83.75 274 ILE A C 1
ATOM 2182 O O . ILE A 1 274 ? -19.528 10.506 -1.279 1.00 83.75 274 ILE A O 1
ATOM 2186 N N . LEU A 1 275 ? -17.948 12.107 -1.324 1.00 86.19 275 LEU A N 1
ATOM 2187 C CA . LEU A 1 275 ? -17.279 11.719 -0.090 1.00 86.19 275 LEU A CA 1
ATOM 2188 C C . LEU A 1 275 ? -17.737 12.624 1.053 1.00 86.19 275 LEU A C 1
ATOM 2190 O O . LEU A 1 275 ? -17.527 13.838 1.006 1.00 86.19 275 LEU A O 1
ATOM 2194 N N . THR A 1 276 ? -18.296 12.033 2.106 1.00 89.19 276 THR A N 1
ATOM 2195 C CA . THR A 1 276 ? -18.598 12.754 3.346 1.00 89.19 276 THR A CA 1
ATOM 2196 C C . THR A 1 276 ? -17.345 12.886 4.198 1.00 89.19 276 THR A C 1
ATOM 2198 O O . THR A 1 276 ? -16.677 11.900 4.505 1.00 89.19 276 THR A O 1
ATOM 2201 N N . LEU A 1 277 ? -17.027 14.121 4.571 1.00 90.56 277 LEU A N 1
ATOM 2202 C CA . LEU A 1 277 ? -15.897 14.484 5.408 1.00 90.56 277 LEU A CA 1
ATOM 2203 C C . LEU A 1 277 ? -16.340 14.681 6.851 1.00 90.56 277 LEU A C 1
ATOM 2205 O O . LEU A 1 277 ? -17.280 15.432 7.131 1.00 90.56 277 LEU A O 1
ATOM 2209 N N . VAL A 1 278 ? -15.611 14.059 7.770 1.00 89.12 278 VAL A N 1
ATOM 2210 C CA . VAL A 1 278 ? -15.894 14.097 9.202 1.00 89.12 278 VAL A CA 1
ATOM 2211 C C . VAL A 1 278 ? -14.652 14.503 9.982 1.00 89.12 278 VAL A C 1
ATOM 2213 O O . VAL A 1 278 ? -13.525 14.123 9.656 1.00 89.12 278 VAL A O 1
ATOM 2216 N N . ARG A 1 279 ? -14.866 15.299 11.024 1.00 87.31 279 ARG A N 1
ATOM 2217 C CA . ARG A 1 279 ? -13.858 15.671 12.007 1.00 87.31 279 ARG A CA 1
ATOM 2218 C C . ARG A 1 279 ? -14.025 14.765 13.214 1.00 87.31 279 ARG A C 1
ATOM 2220 O O . ARG A 1 279 ? -15.105 14.709 13.796 1.00 87.31 279 ARG A O 1
ATOM 2227 N N . ILE A 1 280 ? -12.951 14.079 13.597 1.00 86.06 280 ILE A N 1
ATOM 2228 C CA . ILE A 1 280 ? -12.987 13.146 14.730 1.00 86.06 280 ILE A CA 1
ATOM 2229 C C . ILE A 1 280 ? -12.434 13.732 16.034 1.00 86.06 280 ILE A C 1
ATOM 2231 O O . ILE A 1 280 ? -12.533 13.095 17.077 1.00 86.06 280 ILE A O 1
ATOM 2235 N N . ASN A 1 281 ? -11.904 14.956 15.989 1.00 83.00 281 ASN A N 1
ATOM 2236 C CA . ASN A 1 281 ? -11.259 15.646 17.111 1.00 83.00 281 ASN A CA 1
ATOM 2237 C C . ASN A 1 281 ? -12.181 15.707 18.341 1.00 83.00 281 ASN A C 1
ATOM 2239 O O . ASN A 1 281 ? -11.741 15.426 19.456 1.00 83.00 281 ASN A O 1
ATOM 2243 N N . ASP A 1 282 ? -13.472 15.970 18.113 1.00 73.75 282 ASP A N 1
ATOM 2244 C CA . ASP A 1 282 ? -14.495 16.050 19.160 1.00 73.75 282 ASP A CA 1
ATOM 2245 C C . ASP A 1 282 ? -14.689 14.705 19.884 1.00 73.75 282 ASP A C 1
ATOM 2247 O O . ASP A 1 282 ? -14.851 14.672 21.102 1.00 73.75 282 ASP A O 1
ATOM 2251 N N . PHE A 1 283 ? -14.608 13.581 19.161 1.00 75.12 283 PHE A N 1
ATOM 2252 C CA . PHE 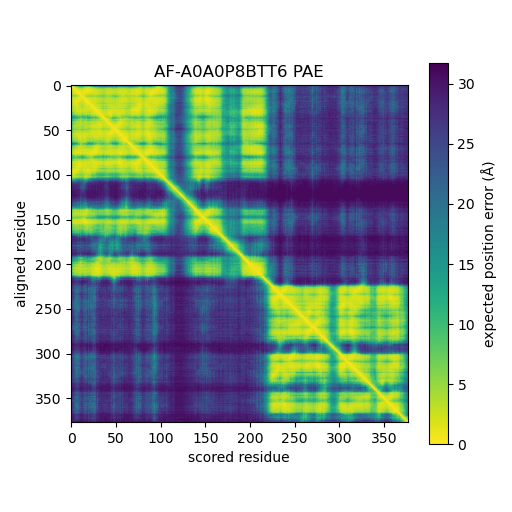A 1 283 ? -14.700 12.237 19.751 1.00 75.12 283 PHE A CA 1
ATOM 2253 C C . PHE A 1 283 ? -13.428 11.841 20.509 1.00 75.12 283 PHE A C 1
ATOM 2255 O O . PHE A 1 283 ? -13.471 11.004 21.410 1.00 75.12 283 PHE A O 1
ATOM 2262 N N . LEU A 1 284 ? -12.295 12.446 20.153 1.00 74.44 284 LEU A N 1
ATOM 2263 C CA . LEU A 1 284 ? -11.000 12.199 20.779 1.00 74.44 284 LEU A CA 1
ATOM 2264 C C . LEU A 1 284 ? -10.732 13.126 21.978 1.00 74.44 284 LEU A C 1
ATOM 2266 O O . LEU A 1 284 ? -9.769 12.892 22.706 1.00 74.44 284 LEU A O 1
ATOM 2270 N N . ASN A 1 285 ? -11.606 14.109 22.245 1.00 69.69 285 ASN A N 1
ATOM 2271 C CA . ASN A 1 285 ? -11.423 15.172 23.246 1.00 69.69 285 ASN A CA 1
ATOM 2272 C C . ASN A 1 285 ? -10.140 15.997 23.034 1.00 69.69 285 ASN A C 1
ATOM 2274 O O . ASN A 1 285 ? -9.549 16.499 23.995 1.00 69.69 285 ASN A O 1
ATOM 2278 N N . LEU A 1 286 ? -9.712 16.144 21.779 1.00 71.88 286 LEU A N 1
ATOM 2279 C CA . LEU A 1 286 ? -8.559 16.971 21.442 1.00 71.88 286 LEU A CA 1
ATOM 2280 C C . LEU A 1 286 ? -8.924 18.448 21.621 1.00 71.88 286 LEU A C 1
ATOM 2282 O O . LEU A 1 286 ? -9.941 18.919 21.113 1.00 71.88 286 LEU A O 1
ATOM 2286 N N . GLN A 1 287 ? -8.105 19.178 22.379 1.00 60.19 287 GLN A N 1
ATOM 2287 C CA . GLN A 1 287 ? -8.228 20.631 22.477 1.00 60.19 287 GLN A CA 1
ATOM 2288 C C . GLN A 1 287 ? -7.657 21.240 21.190 1.00 60.19 287 GLN A C 1
ATOM 2290 O O . GLN A 1 287 ? -6.538 20.873 20.829 1.00 60.19 287 GLN A O 1
ATOM 2295 N N . PRO A 1 288 ? -8.356 22.177 20.526 1.00 59.22 288 PRO A N 1
ATOM 2296 C CA . PRO A 1 288 ? -7.798 22.881 19.380 1.00 59.22 288 PRO A CA 1
ATOM 2297 C C . PRO A 1 288 ? -6.489 23.557 19.794 1.00 59.22 288 PRO A C 1
ATOM 2299 O O . PRO A 1 288 ? -6.479 24.375 20.720 1.00 59.22 288 PRO A O 1
ATOM 2302 N N . THR A 1 289 ? -5.372 23.213 19.152 1.00 51.31 289 THR A N 1
ATOM 2303 C CA . THR A 1 289 ? -4.067 23.819 19.492 1.00 51.31 289 THR A CA 1
ATOM 2304 C C . THR A 1 289 ? -3.924 25.236 18.938 1.00 51.31 289 THR A C 1
ATOM 2306 O O . THR A 1 289 ? -3.037 25.981 19.358 1.00 51.31 289 THR A O 1
ATOM 2309 N N . LEU A 1 290 ? -4.824 25.640 18.040 1.00 47.72 290 LEU A N 1
ATOM 2310 C CA . LEU A 1 290 ? -4.828 26.945 17.399 1.00 47.72 290 LEU A CA 1
ATOM 2311 C C . LEU A 1 290 ? -6.064 27.739 17.828 1.00 47.72 290 LEU A C 1
ATOM 2313 O O . LEU A 1 290 ? -7.193 27.451 17.447 1.00 47.72 290 LEU A O 1
ATOM 2317 N N . SER A 1 291 ? -5.818 28.774 18.626 1.00 41.12 291 SER A N 1
ATOM 2318 C CA . SER A 1 291 ? -6.695 29.933 18.753 1.00 41.12 291 SER A CA 1
ATOM 2319 C C . SER A 1 291 ? -7.002 30.510 17.366 1.00 41.12 291 SER A C 1
ATOM 2321 O O . SER A 1 291 ? -6.074 30.711 16.583 1.00 41.12 291 SER A O 1
ATOM 2323 N N . ASP A 1 292 ? -8.276 30.813 17.112 1.00 44.34 292 ASP A N 1
ATOM 2324 C CA . ASP A 1 292 ? -8.893 31.390 15.900 1.00 44.34 292 ASP A CA 1
ATOM 2325 C C . ASP A 1 292 ? -8.309 32.740 15.387 1.00 44.34 292 ASP A C 1
ATOM 2327 O O . ASP A 1 292 ? -9.020 33.539 14.778 1.00 44.34 292 ASP A O 1
ATOM 2331 N N . GLU A 1 293 ? -7.033 33.061 15.613 1.00 40.81 293 GLU A N 1
ATOM 2332 C CA . GLU A 1 293 ? -6.496 34.417 15.418 1.00 40.81 293 GLU A CA 1
ATOM 2333 C C . GLU A 1 293 ? -5.544 34.608 14.227 1.00 40.81 293 GLU A C 1
ATOM 2335 O O . GLU A 1 293 ? -5.102 35.735 14.008 1.00 40.81 293 GLU A O 1
ATOM 2340 N N . ASP A 1 294 ? -5.271 33.598 13.389 1.00 39.84 294 ASP A N 1
ATOM 2341 C CA . ASP A 1 294 ? -4.432 33.822 12.198 1.00 39.84 294 ASP A CA 1
ATOM 2342 C C . ASP A 1 294 ? -4.868 33.013 10.951 1.00 39.84 294 ASP A C 1
ATOM 2344 O O . ASP A 1 294 ? -4.487 31.853 10.784 1.00 39.84 294 ASP A O 1
ATOM 2348 N N . PRO A 1 295 ? -5.629 33.607 10.004 1.00 44.88 295 PRO A N 1
ATOM 2349 C CA . PRO A 1 295 ? -6.070 32.946 8.765 1.00 44.88 295 PRO A CA 1
ATOM 2350 C C . PRO A 1 295 ? -4.932 32.674 7.761 1.00 44.88 295 PRO A C 1
ATOM 2352 O O . PRO A 1 295 ? -5.181 32.248 6.635 1.00 44.88 295 PRO A O 1
ATOM 2355 N N . SER A 1 296 ? -3.683 32.947 8.146 1.00 39.75 296 SER A N 1
ATOM 2356 C CA . SER A 1 296 ? -2.482 32.796 7.325 1.00 39.75 296 SER A CA 1
ATOM 2357 C C . SER A 1 296 ? -1.760 31.451 7.513 1.00 39.75 296 SER A C 1
ATOM 2359 O O . SER A 1 296 ? -0.903 31.110 6.697 1.00 39.75 296 SER A O 1
ATOM 2361 N N . GLN A 1 297 ? -2.136 30.650 8.520 1.00 39.44 297 GLN A N 1
ATOM 2362 C CA . GLN A 1 297 ? -1.634 29.285 8.733 1.00 39.44 297 GLN A CA 1
ATOM 2363 C C . GLN A 1 297 ? -2.696 28.247 8.362 1.00 39.44 297 GLN A C 1
ATOM 2365 O O . GLN A 1 297 ? -3.153 27.460 9.185 1.00 39.44 297 GLN A O 1
ATOM 2370 N N . THR A 1 298 ? -3.117 28.236 7.098 1.00 42.62 298 THR A N 1
ATOM 2371 C CA . THR A 1 298 ? -3.872 27.100 6.564 1.00 42.62 298 THR A CA 1
ATOM 2372 C C . THR A 1 298 ? -2.894 25.934 6.413 1.00 42.62 298 THR A C 1
ATOM 2374 O O . THR A 1 298 ? -2.260 25.773 5.370 1.00 42.62 298 THR A O 1
ATOM 2377 N N . LEU A 1 299 ? -2.713 25.146 7.479 1.00 45.69 299 LEU A N 1
ATOM 2378 C CA . LEU A 1 299 ? -2.164 23.797 7.346 1.00 45.69 299 LEU A CA 1
ATOM 2379 C C . LEU A 1 299 ? -2.938 23.112 6.214 1.00 45.69 299 LEU A C 1
ATOM 2381 O O . LEU A 1 299 ? -4.157 23.263 6.104 1.00 45.69 299 LEU A O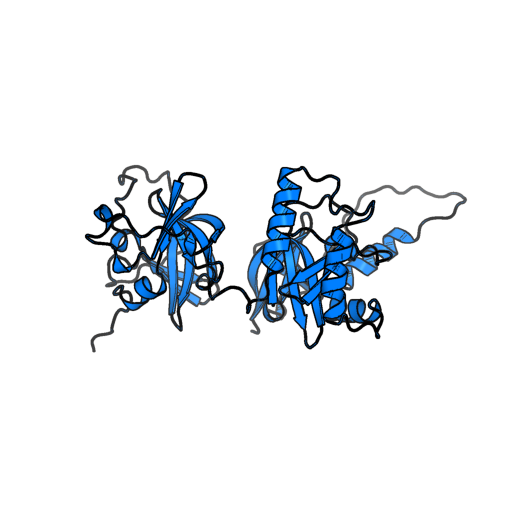 1
ATOM 2385 N N . SER A 1 300 ? -2.216 22.451 5.312 1.00 53.19 300 SER A N 1
ATOM 2386 C CA . SER A 1 300 ? -2.814 21.750 4.177 1.00 53.19 300 SER A CA 1
ATOM 2387 C C . SER A 1 300 ? -3.613 20.567 4.712 1.00 53.19 300 SER A C 1
ATOM 2389 O O . SER A 1 300 ? -3.074 19.475 4.832 1.00 53.19 300 SER A O 1
ATOM 2391 N N . GLN A 1 301 ? -4.873 20.804 5.082 1.00 67.69 301 GLN A N 1
ATOM 2392 C CA . GLN A 1 301 ? -5.738 19.775 5.643 1.00 67.69 301 GLN A CA 1
ATOM 2393 C C . GLN A 1 301 ? -5.881 18.642 4.626 1.00 67.69 301 GLN A C 1
ATOM 2395 O O . GLN A 1 301 ? -6.269 18.854 3.470 1.00 67.69 301 GLN A O 1
ATOM 2400 N N . ARG A 1 302 ? -5.547 17.435 5.068 1.00 82.19 302 ARG A N 1
ATOM 2401 C CA . ARG A 1 302 ? -5.698 16.199 4.302 1.00 82.19 302 ARG A CA 1
ATOM 2402 C C . ARG A 1 302 ? -6.897 15.428 4.829 1.00 82.19 302 ARG A C 1
ATOM 2404 O O . ARG A 1 302 ? -7.378 15.666 5.929 1.00 82.19 302 ARG A O 1
ATOM 2411 N N . ALA A 1 303 ? -7.399 14.498 4.040 1.00 84.56 303 ALA A N 1
ATOM 2412 C CA . ALA A 1 303 ? -8.364 13.513 4.474 1.00 84.56 303 ALA A CA 1
ATOM 2413 C C . ALA A 1 303 ? -7.782 12.119 4.272 1.00 84.56 303 ALA A C 1
ATOM 2415 O O . ALA A 1 303 ? -7.197 11.812 3.230 1.00 84.56 303 ALA A O 1
ATOM 2416 N N . VAL A 1 304 ? -7.975 11.271 5.272 1.00 84.69 304 VAL A N 1
ATOM 2417 C CA . VAL A 1 304 ? -7.801 9.827 5.153 1.00 84.69 304 VAL A CA 1
ATOM 2418 C C . VAL A 1 304 ? -9.153 9.261 4.759 1.00 84.69 304 VAL A C 1
ATOM 2420 O O . VAL A 1 304 ? -10.103 9.320 5.539 1.00 84.69 304 VAL A O 1
ATOM 2423 N N . VAL A 1 305 ? -9.263 8.738 3.545 1.00 83.94 305 VAL A N 1
ATOM 2424 C CA . VAL A 1 305 ? -10.478 8.062 3.100 1.00 83.94 305 VAL A CA 1
ATOM 2425 C C . VAL A 1 305 ? -10.442 6.658 3.664 1.00 83.94 305 VAL A C 1
ATOM 2427 O O . VAL A 1 305 ? -9.569 5.867 3.309 1.00 83.94 305 VAL A O 1
ATOM 2430 N N . VAL A 1 306 ? -11.379 6.358 4.552 1.00 82.94 306 VAL A N 1
ATOM 2431 C CA . VAL A 1 306 ? -11.522 5.042 5.159 1.00 82.94 306 VAL A CA 1
ATOM 2432 C C . VAL A 1 306 ? -12.764 4.348 4.627 1.00 82.94 306 VAL A C 1
ATOM 2434 O O . VAL A 1 306 ? -13.788 4.985 4.369 1.00 82.94 306 VAL A O 1
ATOM 2437 N N . GLN A 1 307 ? -12.670 3.034 4.472 1.00 80.00 307 GLN A N 1
ATOM 2438 C CA . GLN A 1 307 ? -13.789 2.184 4.105 1.00 80.00 307 GLN A CA 1
ATOM 2439 C C . GLN A 1 307 ? -13.974 1.095 5.158 1.00 80.00 307 GLN A C 1
ATOM 2441 O O . GLN A 1 307 ? -13.071 0.302 5.430 1.00 80.00 307 GLN A O 1
ATOM 2446 N N . VAL A 1 308 ? -15.165 1.054 5.747 1.00 80.69 308 VAL A N 1
ATOM 2447 C CA . VAL A 1 308 ? -15.587 -0.005 6.665 1.00 80.69 308 VAL A CA 1
ATOM 2448 C C . VAL A 1 308 ? -16.908 -0.545 6.148 1.00 80.69 308 VAL A C 1
ATOM 2450 O O . VAL A 1 308 ? -17.899 0.177 6.106 1.00 80.69 308 VAL A O 1
ATOM 2453 N N . GLU A 1 309 ? -16.905 -1.819 5.754 1.00 80.56 309 GLU A N 1
ATOM 2454 C CA . GLU A 1 309 ? -18.062 -2.467 5.125 1.00 80.56 309 GLU A CA 1
ATOM 2455 C C . GLU A 1 309 ? -18.508 -1.675 3.879 1.00 80.56 309 GLU A C 1
ATOM 2457 O O . GLU A 1 309 ? -17.693 -1.444 2.978 1.00 80.56 309 GLU A O 1
ATOM 2462 N N . ASP A 1 310 ? -19.764 -1.234 3.838 1.00 76.88 310 ASP A N 1
ATOM 2463 C CA . ASP A 1 310 ? -20.329 -0.460 2.728 1.00 76.88 310 ASP A CA 1
ATOM 2464 C C . ASP A 1 310 ? -20.188 1.064 2.921 1.00 76.88 310 ASP A C 1
ATOM 2466 O O . ASP A 1 310 ? -20.580 1.842 2.049 1.00 76.88 310 ASP A O 1
ATOM 2470 N N . MET A 1 311 ? -19.630 1.519 4.050 1.00 76.88 311 MET A N 1
ATOM 2471 C CA . MET A 1 311 ? -19.465 2.942 4.353 1.00 76.88 311 MET A CA 1
ATOM 2472 C C . MET A 1 311 ? -18.083 3.446 3.936 1.00 76.88 311 MET A C 1
ATOM 2474 O O . MET A 1 311 ? -17.057 2.922 4.374 1.00 76.88 311 MET A O 1
ATOM 2478 N N . VAL A 1 312 ? -18.061 4.520 3.142 1.00 81.38 312 VAL A N 1
ATOM 2479 C CA . VAL A 1 312 ? -16.847 5.261 2.771 1.00 81.38 312 VAL A CA 1
ATOM 2480 C C . VAL A 1 312 ? -16.931 6.666 3.355 1.00 81.38 312 VAL A C 1
ATOM 2482 O O . VAL A 1 312 ? -17.861 7.416 3.059 1.00 81.38 312 VAL A O 1
ATOM 2485 N N . VAL A 1 313 ? -15.954 7.029 4.182 1.00 89.94 313 VAL A N 1
ATOM 2486 C CA . VAL A 1 313 ? -15.925 8.309 4.900 1.00 89.94 313 VAL A CA 1
ATOM 2487 C C . VAL A 1 313 ? -14.518 8.893 4.841 1.00 89.94 313 VAL A C 1
ATOM 2489 O O . VAL A 1 313 ? -13.530 8.172 4.950 1.00 89.94 313 VAL A O 1
ATOM 2492 N N . GLY A 1 314 ? -14.406 10.207 4.668 1.00 89.06 314 GLY A N 1
ATOM 2493 C CA . GLY A 1 314 ? -13.134 10.915 4.756 1.00 89.06 314 GLY A CA 1
ATOM 2494 C C . GLY A 1 314 ? -12.932 11.495 6.148 1.00 89.06 314 GLY A C 1
ATOM 2495 O O . GLY A 1 314 ? -13.681 12.371 6.572 1.00 89.06 314 GLY A O 1
ATOM 2496 N N . ILE A 1 315 ? -11.908 11.042 6.857 1.00 91.12 315 ILE A N 1
ATOM 2497 C CA . ILE A 1 315 ? -11.512 11.604 8.148 1.00 91.12 315 ILE A CA 1
ATOM 2498 C C . ILE A 1 315 ? -10.552 12.756 7.884 1.00 91.12 315 ILE A C 1
ATOM 2500 O O . ILE A 1 315 ? -9.479 12.541 7.323 1.00 91.12 315 ILE A O 1
ATOM 2504 N N . VAL A 1 316 ? -10.927 13.969 8.285 1.00 90.06 316 VAL A N 1
ATOM 2505 C CA . VAL A 1 316 ? -10.063 15.148 8.155 1.00 90.06 316 VAL A CA 1
ATOM 2506 C C . VAL A 1 316 ? -8.909 15.046 9.152 1.00 90.06 316 VAL A C 1
ATOM 2508 O O . VAL A 1 316 ? -9.140 14.829 10.339 1.00 90.06 316 VAL A O 1
ATOM 2511 N N . VAL A 1 317 ? -7.684 15.203 8.655 1.00 85.88 317 VAL A N 1
ATOM 2512 C CA . VAL A 1 317 ? -6.425 15.163 9.406 1.00 85.88 317 VAL A CA 1
ATOM 2513 C C . VAL A 1 317 ? -5.558 16.371 9.058 1.00 85.88 317 VAL A C 1
ATOM 2515 O O . VAL A 1 317 ? -5.691 16.960 7.980 1.00 85.88 317 VAL A O 1
ATOM 2518 N N . ASP A 1 318 ? -4.633 16.726 9.944 1.00 82.62 318 ASP A N 1
ATOM 2519 C CA . ASP A 1 318 ? -3.716 17.839 9.690 1.00 82.62 318 ASP A CA 1
ATOM 2520 C C . ASP A 1 318 ? -2.665 17.438 8.657 1.00 82.62 318 ASP A C 1
ATOM 2522 O O . ASP A 1 318 ? -2.429 18.147 7.682 1.00 82.62 318 ASP A O 1
ATOM 2526 N N . GLU A 1 319 ? -2.053 16.269 8.854 1.00 77.50 319 GLU A N 1
ATOM 2527 C CA . GLU A 1 319 ? -1.005 15.749 7.985 1.00 77.50 319 GLU A CA 1
ATOM 2528 C C . GLU A 1 319 ? -0.924 14.217 8.065 1.00 77.50 319 GLU A C 1
ATOM 2530 O O . GLU A 1 319 ? -1.252 13.598 9.078 1.00 77.50 319 GLU A O 1
ATOM 2535 N N . VAL A 1 320 ? -0.463 13.599 6.976 1.00 78.12 320 VAL A N 1
ATOM 2536 C CA . VAL A 1 320 ? -0.172 12.161 6.888 1.00 78.12 320 VAL A CA 1
ATOM 2537 C C . VAL A 1 320 ? 1.342 12.006 6.811 1.00 78.12 320 VAL A C 1
ATOM 2539 O O . VAL A 1 320 ? 1.954 12.545 5.889 1.00 78.12 320 VAL A O 1
ATOM 2542 N N . PHE A 1 321 ? 1.933 11.287 7.765 1.00 73.25 321 PHE A N 1
ATOM 2543 C CA . PHE A 1 321 ? 3.385 11.206 7.937 1.00 73.25 321 PHE A CA 1
ATOM 2544 C C . PHE A 1 321 ? 4.001 9.999 7.234 1.00 73.25 321 PHE A C 1
ATOM 2546 O O . PHE A 1 321 ? 4.885 10.160 6.397 1.00 73.25 321 PHE A O 1
ATOM 2553 N N . ASP A 1 322 ? 3.606 8.791 7.636 1.00 67.38 322 ASP A N 1
ATOM 2554 C CA . ASP A 1 322 ? 4.262 7.546 7.222 1.00 67.38 322 ASP A CA 1
ATOM 2555 C C . ASP A 1 322 ? 3.337 6.340 7.446 1.00 67.38 322 ASP A C 1
ATOM 2557 O O . ASP A 1 322 ? 2.330 6.448 8.144 1.00 67.38 322 ASP A O 1
ATOM 2561 N N . VAL A 1 323 ? 3.693 5.179 6.901 1.00 71.50 323 VAL A N 1
ATOM 2562 C CA . VAL A 1 323 ? 3.036 3.895 7.169 1.00 71.50 323 VAL A CA 1
ATOM 2563 C C . VAL A 1 323 ? 4.027 2.990 7.889 1.00 71.50 323 VAL A C 1
ATOM 2565 O O . VAL A 1 323 ? 5.085 2.657 7.356 1.00 71.50 323 VAL A O 1
ATOM 2568 N N . THR A 1 324 ? 3.695 2.578 9.112 1.00 64.00 324 THR A N 1
ATOM 2569 C CA . THR A 1 324 ? 4.609 1.826 9.973 1.00 64.00 324 THR A CA 1
ATOM 2570 C C . THR A 1 324 ? 4.026 0.468 10.379 1.00 64.00 324 THR A C 1
ATOM 2572 O O . THR A 1 324 ? 2.899 0.407 10.877 1.00 64.00 324 THR A O 1
ATOM 2575 N N . PRO A 1 325 ? 4.757 -0.643 10.169 1.00 67.69 325 PRO A N 1
ATOM 2576 C CA . PRO A 1 325 ? 4.345 -1.945 10.672 1.00 67.69 325 PRO A CA 1
ATOM 2577 C C . PRO A 1 325 ? 4.533 -2.002 12.191 1.00 67.69 325 PRO A C 1
ATOM 2579 O O . PRO A 1 325 ? 5.611 -1.711 12.718 1.00 67.69 325 PRO A O 1
ATOM 2582 N N . VAL A 1 326 ? 3.485 -2.410 12.899 1.00 72.25 326 VAL A N 1
ATOM 2583 C CA . VAL A 1 326 ? 3.438 -2.497 14.356 1.00 72.25 326 VAL A CA 1
ATOM 2584 C C . VAL A 1 326 ? 3.141 -3.921 14.799 1.00 72.25 326 VAL A C 1
ATOM 2586 O O . VAL A 1 326 ? 2.209 -4.574 14.341 1.00 72.25 326 VAL A O 1
ATOM 2589 N N . ASP A 1 327 ? 3.942 -4.395 15.748 1.00 73.12 327 ASP A N 1
ATOM 2590 C CA . ASP A 1 327 ? 3.675 -5.635 16.464 1.00 73.12 327 ASP A CA 1
ATOM 2591 C C . ASP A 1 327 ? 2.569 -5.392 17.511 1.00 73.12 327 ASP A C 1
ATOM 2593 O O . ASP A 1 327 ? 2.781 -4.582 18.425 1.00 73.12 327 ASP A O 1
ATOM 2597 N N . PRO A 1 328 ? 1.422 -6.098 17.439 1.00 70.81 328 PRO A N 1
ATOM 2598 C CA . PRO A 1 328 ? 0.333 -5.942 18.398 1.00 70.81 328 PRO A CA 1
ATOM 2599 C C . PRO A 1 328 ? 0.752 -6.167 19.855 1.00 70.81 328 PRO A C 1
ATOM 2601 O O . PRO A 1 328 ? 0.128 -5.633 20.768 1.00 70.81 328 PRO A O 1
ATOM 2604 N N . THR A 1 329 ? 1.823 -6.927 20.107 1.00 74.00 329 THR A N 1
ATOM 2605 C CA . THR A 1 329 ? 2.329 -7.166 21.471 1.00 74.00 329 THR A CA 1
ATOM 2606 C C . THR A 1 329 ? 2.981 -5.949 22.112 1.00 74.00 329 THR A C 1
ATOM 2608 O O . THR A 1 329 ? 3.089 -5.893 23.337 1.00 74.00 329 THR A O 1
ATOM 2611 N N . LYS A 1 330 ? 3.416 -4.976 21.305 1.00 76.06 330 LYS A N 1
ATOM 2612 C CA . LYS A 1 330 ? 4.018 -3.723 21.777 1.00 76.06 330 LYS A CA 1
ATOM 2613 C C . LYS A 1 330 ? 2.977 -2.640 22.039 1.00 76.06 330 LYS A C 1
ATOM 2615 O O . LYS A 1 330 ? 3.328 -1.581 22.562 1.00 76.06 330 LYS A O 1
ATOM 2620 N N . ILE A 1 331 ? 1.718 -2.901 21.689 1.00 80.06 331 ILE A N 1
ATOM 2621 C CA . ILE A 1 331 ? 0.605 -2.014 21.994 1.00 80.06 331 ILE A CA 1
ATOM 2622 C C . ILE A 1 331 ? 0.383 -2.067 23.501 1.00 80.06 331 ILE A C 1
ATOM 2624 O O . ILE A 1 331 ? 0.010 -3.091 24.073 1.00 80.06 331 ILE A O 1
ATOM 2628 N N . SER A 1 332 ? 0.655 -0.945 24.153 1.00 77.62 332 SER A N 1
ATOM 2629 C CA . SER A 1 332 ? 0.362 -0.775 25.566 1.00 77.62 332 SER A CA 1
ATOM 2630 C C . SER A 1 332 ? -1.104 -0.367 25.724 1.00 77.62 332 SER A C 1
ATOM 2632 O O . SER A 1 332 ? -1.599 0.442 24.933 1.00 77.62 332 SER A O 1
ATOM 2634 N N . PRO A 1 333 ? -1.816 -0.898 26.732 1.00 68.38 333 PRO A N 1
ATOM 2635 C CA . PRO A 1 333 ? -3.177 -0.466 27.015 1.00 68.38 333 PRO A CA 1
ATOM 2636 C C . PRO A 1 333 ? -3.189 1.016 27.401 1.00 68.38 333 PRO A C 1
ATOM 2638 O O . PRO A 1 333 ? -2.234 1.516 28.006 1.00 68.38 333 PRO A O 1
ATOM 2641 N N . MET A 1 334 ? -4.282 1.706 27.077 1.00 66.12 334 MET A N 1
ATOM 2642 C CA . MET A 1 334 ? -4.430 3.128 27.378 1.00 66.12 334 MET A CA 1
ATOM 2643 C C . MET A 1 334 ? -4.256 3.412 28.883 1.00 66.12 334 MET A C 1
ATOM 2645 O O . MET A 1 334 ? -4.884 2.744 29.714 1.00 66.12 334 MET A O 1
ATOM 2649 N N . PRO A 1 335 ? -3.424 4.402 29.271 1.00 55.59 335 PRO A N 1
ATOM 2650 C CA . PRO A 1 335 ? -3.269 4.795 30.666 1.00 55.59 335 PRO A CA 1
ATOM 2651 C C . PRO A 1 335 ? -4.605 5.211 31.288 1.00 55.59 335 PRO A C 1
ATOM 2653 O O . PRO A 1 335 ? -5.364 5.984 30.709 1.00 55.59 335 PRO A O 1
ATOM 2656 N N . THR A 1 336 ? -4.866 4.771 32.522 1.00 52.75 336 THR A N 1
ATOM 2657 C CA . THR A 1 336 ? -6.154 4.955 33.218 1.00 52.75 336 THR A CA 1
ATOM 2658 C C . THR A 1 336 ? -6.620 6.411 33.341 1.00 52.75 336 THR A C 1
ATOM 2660 O O . THR A 1 336 ? -7.811 6.655 33.494 1.00 52.75 336 THR A O 1
ATOM 2663 N N . ALA A 1 337 ? -5.703 7.377 33.243 1.00 52.28 337 ALA A N 1
ATOM 2664 C CA . ALA A 1 337 ? -5.996 8.809 33.292 1.00 52.28 337 ALA A CA 1
ATOM 2665 C C . ALA A 1 337 ? -6.747 9.343 32.052 1.00 52.28 337 ALA A C 1
ATOM 2667 O O . ALA A 1 337 ? -7.447 10.342 32.171 1.00 52.28 337 ALA A O 1
ATOM 2668 N N . ILE A 1 338 ? -6.634 8.675 30.896 1.00 54.31 338 ILE A N 1
ATOM 2669 C CA . ILE A 1 338 ? -7.280 9.054 29.620 1.00 54.31 338 ILE A CA 1
ATOM 2670 C C . ILE A 1 338 ? -8.654 8.355 29.456 1.00 54.31 338 ILE A C 1
ATOM 2672 O O . ILE A 1 338 ? -9.476 8.739 28.629 1.00 54.31 338 ILE A O 1
ATOM 2676 N N . ARG A 1 339 ? -8.962 7.359 30.303 1.00 47.06 339 ARG A N 1
ATOM 2677 C CA . ARG A 1 339 ? -10.112 6.439 30.164 1.00 47.06 339 ARG A CA 1
ATOM 2678 C C . ARG A 1 339 ? -11.499 7.028 30.454 1.00 47.06 339 ARG A C 1
ATOM 2680 O O . ARG A 1 339 ? -12.488 6.316 30.341 1.00 47.06 339 ARG A O 1
ATOM 2687 N N . ALA A 1 340 ? -11.609 8.284 30.882 1.00 47.97 340 ALA A N 1
ATOM 2688 C CA . ALA A 1 340 ? -12.879 8.813 31.388 1.00 47.97 340 ALA A CA 1
ATOM 2689 C C . ALA A 1 340 ? -13.877 9.259 30.297 1.00 47.97 340 ALA A C 1
ATOM 2691 O O . ALA A 1 340 ? -15.054 9.417 30.617 1.00 47.97 340 ALA A O 1
ATOM 2692 N N . SER A 1 341 ? -13.448 9.464 29.042 1.00 50.94 341 SER A N 1
ATOM 2693 C CA . SER A 1 341 ? -14.332 10.020 27.998 1.00 50.94 341 SER A CA 1
ATOM 2694 C C . SER A 1 341 ? -14.068 9.581 26.547 1.00 50.94 341 SER A C 1
ATOM 2696 O O . SER A 1 341 ? -14.964 9.760 25.730 1.00 50.94 341 SER A O 1
ATOM 2698 N N . SER A 1 342 ? -12.909 8.987 26.217 1.00 55.00 342 SER A N 1
ATOM 2699 C CA . SER A 1 342 ? -12.539 8.606 24.831 1.00 55.00 342 SER A CA 1
ATOM 2700 C C . SER A 1 342 ? -12.224 7.103 24.641 1.00 55.00 342 SER A C 1
ATOM 2702 O O . SER A 1 342 ? -11.772 6.710 23.571 1.00 55.00 342 SER A O 1
ATOM 2704 N N . ASP A 1 343 ? -12.420 6.256 25.668 1.00 58.25 343 ASP A N 1
ATOM 2705 C CA . ASP A 1 343 ? -11.891 4.867 25.734 1.00 58.25 343 ASP A CA 1
ATOM 2706 C C . ASP A 1 343 ? -12.509 3.911 24.687 1.00 58.25 343 ASP A C 1
ATOM 2708 O O . ASP A 1 343 ? -11.929 2.878 24.370 1.00 58.25 343 ASP A O 1
ATOM 2712 N N . GLU A 1 344 ? -13.676 4.234 24.117 1.00 66.69 344 GLU A N 1
ATOM 2713 C CA . GLU A 1 344 ? -14.380 3.322 23.198 1.00 66.69 344 GLU A CA 1
ATOM 2714 C C . GLU A 1 344 ? -13.767 3.277 21.789 1.00 66.69 344 GLU A C 1
ATOM 2716 O O . GLU A 1 344 ? -13.837 2.243 21.121 1.00 66.69 344 GLU A O 1
ATOM 2721 N N . TYR A 1 345 ? -13.103 4.355 21.361 1.00 76.00 345 TYR A N 1
ATOM 2722 C CA . TYR A 1 345 ? -12.566 4.504 20.001 1.00 76.00 345 TYR A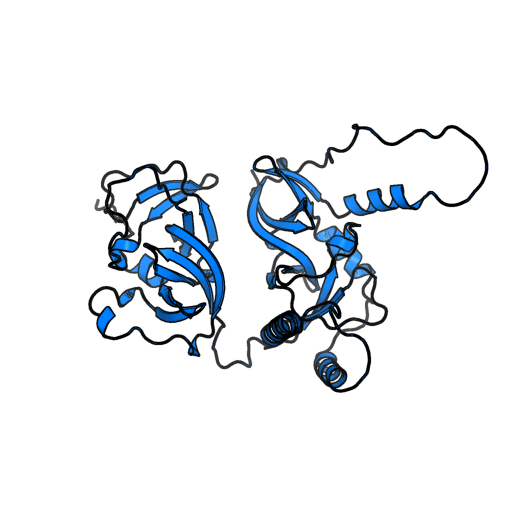 CA 1
ATOM 2723 C C . TYR A 1 345 ? -11.056 4.268 19.905 1.00 76.00 345 TYR A C 1
ATOM 2725 O O . TYR A 1 345 ? -10.471 4.432 18.835 1.00 76.00 345 TYR A O 1
ATOM 2733 N N . LEU A 1 346 ? -10.405 3.908 21.012 1.00 82.00 346 LEU A N 1
ATOM 2734 C CA . LEU A 1 346 ? -8.950 3.825 21.122 1.00 82.00 346 LEU A CA 1
ATOM 2735 C C . LEU A 1 346 ? -8.540 2.382 21.428 1.00 82.00 346 LEU A C 1
ATOM 2737 O O . LEU A 1 346 ? -8.996 1.789 22.401 1.00 82.00 346 LEU A O 1
ATOM 2741 N N . GLN A 1 347 ? -7.674 1.799 20.598 1.00 77.69 347 GLN A N 1
ATOM 2742 C CA . GLN A 1 347 ? -7.220 0.412 20.777 1.00 77.69 347 GLN A CA 1
ATOM 2743 C C . GLN A 1 347 ? -6.028 0.308 21.735 1.00 77.69 347 GLN A C 1
ATOM 2745 O O . GLN A 1 347 ? -5.873 -0.693 22.434 1.00 77.69 347 GLN A O 1
ATOM 2750 N N . GLY A 1 348 ? -5.183 1.340 21.781 1.00 82.31 348 GLY A N 1
ATOM 2751 C CA . GLY A 1 348 ? -4.003 1.388 22.639 1.00 82.31 348 GLY A CA 1
ATOM 2752 C C . GLY A 1 348 ? -2.988 2.426 22.176 1.00 82.31 348 GLY A C 1
ATOM 2753 O O . GLY A 1 348 ? -3.254 3.214 21.271 1.00 82.31 348 GLY A O 1
ATOM 2754 N N . THR A 1 349 ? -1.807 2.414 22.784 1.00 83.25 349 THR A N 1
ATOM 2755 C CA . THR A 1 349 ? -0.715 3.340 22.454 1.00 83.25 349 THR A CA 1
ATOM 2756 C C . THR A 1 349 ? 0.575 2.571 22.212 1.00 83.25 349 THR A C 1
ATOM 2758 O O . THR A 1 349 ? 0.882 1.601 22.908 1.00 83.25 349 THR A O 1
ATOM 2761 N N . ILE A 1 350 ? 1.368 3.029 21.251 1.00 84.94 350 ILE A N 1
ATOM 2762 C CA . ILE A 1 350 ? 2.718 2.534 20.985 1.00 84.94 350 ILE A CA 1
ATOM 2763 C C . ILE A 1 350 ? 3.705 3.699 20.883 1.00 84.94 350 ILE A C 1
ATOM 2765 O O . ILE A 1 350 ? 3.322 4.840 20.653 1.00 84.94 350 ILE A O 1
ATOM 2769 N N . LEU A 1 351 ? 4.994 3.431 21.084 1.00 80.69 351 LEU A N 1
ATOM 2770 C CA . LEU A 1 351 ? 6.045 4.421 20.882 1.00 80.69 351 LEU A CA 1
ATOM 2771 C C . LEU A 1 351 ? 6.459 4.472 19.403 1.00 80.69 351 LEU A C 1
ATOM 2773 O O . LEU A 1 351 ? 6.968 3.490 18.863 1.00 80.69 351 LEU A O 1
ATOM 2777 N N . TYR A 1 352 ? 6.312 5.634 18.779 1.00 75.38 352 TYR A N 1
ATOM 2778 C CA . TYR A 1 352 ? 6.754 5.932 17.419 1.00 75.38 352 TYR A CA 1
ATOM 2779 C C . TYR A 1 352 ? 7.771 7.076 17.454 1.00 75.38 352 TYR A C 1
ATOM 2781 O O . TYR A 1 352 ? 7.459 8.164 17.921 1.00 75.38 352 TYR A O 1
ATOM 2789 N N . LYS A 1 353 ? 9.011 6.839 16.998 1.00 72.25 353 LYS A N 1
ATOM 2790 C CA . LYS A 1 353 ? 10.095 7.853 16.965 1.00 72.25 353 LYS A CA 1
ATOM 2791 C C . LYS A 1 353 ? 10.278 8.626 18.292 1.00 72.25 353 LYS A C 1
ATOM 2793 O O . LYS A 1 353 ? 10.561 9.817 18.290 1.00 72.25 353 LYS A O 1
ATOM 2798 N N . ALA A 1 354 ? 10.148 7.926 19.425 1.00 75.62 354 ALA A N 1
ATOM 2799 C CA . ALA A 1 354 ? 10.184 8.479 20.789 1.00 75.62 354 ALA A CA 1
ATOM 2800 C C . ALA A 1 354 ? 8.995 9.387 21.185 1.00 75.62 354 ALA A C 1
ATOM 2802 O O . ALA A 1 354 ? 9.040 10.039 22.226 1.00 75.62 354 ALA A O 1
ATOM 2803 N N . THR A 1 355 ? 7.912 9.384 20.409 1.00 76.94 355 THR A N 1
ATOM 2804 C CA . THR A 1 355 ? 6.631 10.040 20.709 1.00 76.94 355 THR A CA 1
ATOM 2805 C C . THR A 1 355 ? 5.526 8.987 20.849 1.00 76.94 355 THR A C 1
ATOM 2807 O O . THR A 1 355 ? 5.638 7.883 20.316 1.00 76.94 355 THR A O 1
ATOM 2810 N N . ALA A 1 356 ? 4.473 9.281 21.611 1.00 83.19 356 ALA A N 1
ATOM 2811 C CA . ALA A 1 356 ? 3.321 8.390 21.717 1.00 83.19 356 ALA A CA 1
ATOM 2812 C C . ALA A 1 356 ? 2.498 8.425 20.416 1.00 83.19 356 ALA A C 1
ATOM 2814 O O . ALA A 1 356 ? 2.179 9.501 19.921 1.00 83.19 356 ALA A O 1
ATOM 2815 N N . LEU A 1 357 ? 2.173 7.248 19.884 1.00 86.00 357 LEU A N 1
ATOM 2816 C CA . LEU A 1 357 ? 1.267 7.023 18.762 1.00 86.00 357 LEU A CA 1
ATOM 2817 C C . LEU A 1 357 ? 0.036 6.287 19.287 1.00 86.00 357 LEU A C 1
ATOM 2819 O O . LEU A 1 357 ? 0.144 5.146 19.749 1.00 86.00 357 LEU A O 1
ATOM 2823 N N . THR A 1 358 ? -1.123 6.928 19.218 1.00 88.38 358 THR A N 1
ATOM 2824 C CA . THR A 1 358 ? -2.385 6.354 19.696 1.00 88.38 358 THR A CA 1
ATOM 2825 C C . THR A 1 358 ? -3.111 5.650 18.556 1.00 88.38 358 THR A C 1
ATOM 2827 O O . THR A 1 358 ? -3.333 6.234 17.505 1.00 88.38 358 THR A O 1
ATOM 2830 N N . ILE A 1 359 ? -3.497 4.393 18.743 1.00 88.06 359 ILE A N 1
ATOM 2831 C CA . ILE A 1 359 ? -4.132 3.571 17.709 1.00 88.06 359 ILE A CA 1
ATOM 2832 C C . ILE A 1 359 ? -5.649 3.756 17.766 1.00 88.06 359 ILE A C 1
ATOM 2834 O O . ILE A 1 359 ? -6.261 3.549 18.819 1.00 88.06 359 ILE A O 1
ATOM 2838 N N . LEU A 1 360 ? -6.246 4.123 16.632 1.00 88.19 360 LEU A N 1
ATOM 2839 C CA . LEU A 1 360 ? -7.675 4.377 16.485 1.00 88.19 360 LEU A CA 1
ATOM 2840 C C . LEU A 1 360 ? -8.433 3.118 16.052 1.00 88.19 360 LEU A C 1
ATOM 2842 O O . LEU A 1 360 ? -8.084 2.464 15.070 1.00 88.19 360 LEU A O 1
ATOM 2846 N N . ASP A 1 361 ? -9.533 2.829 16.741 1.00 87.62 361 ASP A N 1
ATOM 2847 C CA . ASP A 1 361 ? -10.516 1.829 16.333 1.00 87.62 361 ASP A CA 1
ATOM 2848 C C . ASP A 1 361 ? -11.535 2.466 15.379 1.00 87.62 361 ASP A C 1
ATOM 2850 O O . ASP A 1 361 ? -12.639 2.843 15.775 1.00 87.62 361 ASP A O 1
ATOM 2854 N N . ILE A 1 362 ? -11.160 2.615 14.105 1.00 87.75 362 ILE A N 1
ATOM 2855 C CA . ILE A 1 362 ? -12.036 3.248 13.104 1.00 87.75 362 ILE A CA 1
ATOM 2856 C C . ILE A 1 362 ? -13.355 2.486 12.942 1.00 87.75 362 ILE A C 1
ATOM 2858 O O . ILE A 1 362 ? -14.398 3.103 12.748 1.00 87.75 362 ILE A O 1
ATOM 2862 N N . ARG A 1 363 ? -13.353 1.156 13.083 1.00 84.75 363 ARG A N 1
ATOM 2863 C CA . ARG A 1 363 ? -14.580 0.353 12.977 1.00 84.75 363 ARG A CA 1
ATOM 2864 C C . ARG A 1 363 ? -15.576 0.720 14.073 1.00 84.75 363 ARG A C 1
ATOM 2866 O O . ARG A 1 363 ? -16.751 0.933 13.778 1.00 84.75 363 ARG A O 1
ATOM 2873 N N . LYS A 1 364 ? -15.124 0.838 15.325 1.00 83.12 364 LYS A N 1
ATOM 2874 C CA . LYS A 1 364 ? -15.983 1.321 16.421 1.00 83.12 364 LYS A CA 1
ATOM 2875 C C . LYS A 1 364 ? -16.360 2.782 16.251 1.00 83.12 364 LYS A C 1
ATOM 2877 O O . LYS A 1 364 ? -17.515 3.129 16.462 1.00 83.12 364 LYS A O 1
ATOM 2882 N N . LEU A 1 365 ? -15.420 3.618 15.814 1.00 83.31 365 LEU A N 1
ATOM 2883 C CA . LEU A 1 365 ? -15.674 5.038 15.585 1.00 83.31 365 LEU A CA 1
ATOM 2884 C C . LEU A 1 365 ? -16.800 5.248 14.571 1.00 83.31 365 LEU A C 1
ATOM 2886 O O . LEU A 1 365 ? -17.692 6.045 14.834 1.00 83.31 365 LEU A O 1
ATOM 2890 N N . LEU A 1 366 ? -16.807 4.501 13.466 1.00 78.19 366 LEU A N 1
ATOM 2891 C CA . LEU A 1 366 ? -17.841 4.611 12.435 1.00 78.19 366 LEU A CA 1
ATOM 2892 C C . LEU A 1 366 ? -19.164 3.920 12.808 1.00 78.19 366 LEU A C 1
ATOM 2894 O O . LEU A 1 366 ? -20.217 4.386 12.388 1.00 78.19 366 LEU A O 1
ATOM 2898 N N . SER A 1 367 ? -19.130 2.830 13.584 1.00 74.31 367 SER A N 1
ATOM 2899 C CA . SER A 1 367 ? -20.343 2.074 13.960 1.00 74.31 367 SER A CA 1
ATOM 2900 C C . SER A 1 367 ? -21.066 2.607 15.202 1.00 74.31 367 SER A C 1
ATOM 2902 O O . SER A 1 367 ? -22.274 2.421 15.326 1.00 74.31 367 SER A O 1
ATOM 2904 N N . GLN A 1 368 ? -20.347 3.238 16.134 1.00 67.12 368 GLN A N 1
ATOM 2905 C CA . GLN A 1 368 ? -20.890 3.756 17.398 1.00 67.12 368 GLN A CA 1
ATOM 2906 C C . GLN A 1 368 ? -20.890 5.284 17.457 1.00 67.12 368 GLN A C 1
ATOM 2908 O O . GLN A 1 368 ? -21.743 5.871 18.127 1.00 67.12 368 GLN A O 1
ATOM 2913 N N . GLY A 1 369 ? -19.968 5.942 16.746 1.00 56.94 369 GLY A N 1
ATOM 2914 C CA . GLY A 1 369 ? -20.075 7.371 16.491 1.00 56.94 369 GLY A CA 1
ATOM 2915 C C . GLY A 1 369 ? -21.337 7.594 15.672 1.00 56.94 369 GLY A C 1
ATOM 2916 O O . GLY A 1 369 ? -21.525 6.937 14.656 1.00 56.94 369 GLY A O 1
ATOM 2917 N N . GLN A 1 370 ? -22.228 8.474 16.131 1.00 55.09 370 GLN A N 1
ATOM 2918 C CA . GLN A 1 370 ? -23.518 8.817 15.510 1.00 55.09 370 GLN A CA 1
ATOM 2919 C C . GLN A 1 370 ? -23.353 9.534 14.148 1.00 55.09 370 GLN A C 1
ATOM 2921 O O . GLN A 1 370 ? -23.895 10.613 13.924 1.00 55.09 370 GLN A O 1
ATOM 2926 N N . LEU A 1 371 ? -22.542 8.961 13.263 1.00 56.94 371 LEU A N 1
ATOM 2927 C CA . LEU A 1 371 ? -22.179 9.426 11.929 1.00 56.94 371 LEU A CA 1
ATOM 2928 C C . LEU A 1 371 ? -23.249 9.049 10.899 1.00 56.94 371 LEU A C 1
ATOM 2930 O O . LEU A 1 371 ? -23.253 9.576 9.789 1.00 56.94 371 LEU A O 1
ATOM 2934 N N . VAL A 1 372 ? -24.166 8.152 11.273 1.00 52.19 372 VAL A N 1
ATOM 2935 C CA . VAL A 1 372 ? -25.380 7.858 10.518 1.00 52.19 372 VAL A CA 1
ATOM 2936 C C . VAL A 1 372 ? -26.443 8.871 10.931 1.00 52.19 372 VAL A C 1
ATOM 2938 O O . VAL A 1 372 ? -26.907 8.880 12.070 1.00 52.19 372 VAL A O 1
ATOM 2941 N N . VAL A 1 373 ? -26.807 9.750 10.000 1.00 50.19 373 VAL A N 1
ATOM 2942 C CA . VAL A 1 373 ? -28.014 10.568 10.125 1.00 50.19 373 VAL A CA 1
ATOM 2943 C C . VAL A 1 373 ? -29.175 9.677 9.701 1.00 50.19 373 VAL A C 1
ATOM 2945 O O . VAL A 1 373 ? -29.382 9.469 8.507 1.00 50.19 373 VAL A O 1
ATOM 2948 N N . ASP A 1 374 ? -29.899 9.114 10.666 1.00 46.78 374 ASP A N 1
ATOM 2949 C CA . ASP A 1 374 ? -31.177 8.469 10.373 1.00 46.78 374 ASP A CA 1
ATOM 2950 C C . ASP A 1 374 ? -32.141 9.543 9.846 1.00 46.78 374 ASP A C 1
ATOM 2952 O O . ASP A 1 374 ? -32.402 10.546 10.518 1.00 46.78 374 ASP A O 1
ATOM 2956 N N . GLU A 1 375 ? -32.660 9.357 8.630 1.00 40.56 375 GLU A N 1
ATOM 2957 C CA . GLU A 1 375 ? -33.834 10.100 8.174 1.00 40.56 375 GLU A CA 1
ATOM 2958 C C . GLU A 1 375 ? -35.011 9.666 9.058 1.00 40.56 375 GLU A C 1
ATOM 2960 O O . GLU A 1 375 ? -35.635 8.630 8.817 1.00 40.56 375 GLU A O 1
ATOM 2965 N N . GLU A 1 376 ? -35.309 10.418 10.122 1.00 38.09 376 GLU A N 1
ATOM 2966 C CA . GLU A 1 376 ? -36.614 10.267 10.763 1.00 38.09 376 GLU A CA 1
ATOM 2967 C C . GLU A 1 376 ? -37.712 10.674 9.751 1.00 38.09 376 GLU A C 1
ATOM 2969 O O . GLU A 1 376 ? -37.573 11.707 9.086 1.00 38.09 376 GLU A O 1
ATOM 2974 N N . PRO A 1 377 ? -38.769 9.852 9.599 1.00 40.94 377 PRO A N 1
ATOM 2975 C CA . PRO A 1 377 ? -39.770 9.955 8.531 1.00 40.94 377 PRO A CA 1
ATOM 2976 C C . PRO A 1 377 ? -40.754 11.128 8.635 1.00 40.94 377 PRO A C 1
ATOM 2978 O O . PRO A 1 377 ? -41.017 11.619 9.759 1.00 40.94 377 PRO A O 1
#

Sequence (377 aa):
MDLSPYLLFDINRNHYAINATVVEEVFFLPELTPIAEAPRDIVGMFNLRGTIVPVFDLPRRLGHHRQRYQLSDSLITINQGDTILTFLVNQVREIVQINSEDITQKFAYQESGEFPKNTSSSTTKSGDSSAKNLRRQHRFLKGVVEFENNLIAILDEQIILQEVRQQLPQDEEISDESAEAFDAANGKGDSFQFCPEATLEEQDIFRQRANSLRIPAETADLKQVLSLAVVALEGEYFGIDLQLVREFTDLRNVTPIPCCPPHVVGNMNLRGEILTLVRINDFLNLQPTLSDEDPSQTLSQRAVVVQVEDMVVGIVVDEVFDVTPVDPTKISPMPTAIRASSDEYLQGTILYKATALTILDIRKLLSQGQLVVDEEP

Radius of gyration: 25.02 Å; Cα contacts (8 Å, |Δi|>4): 621; chains: 1; bounding box: 75×63×77 Å

Solvent-accessible surface area (backbone atoms only — not comparable to full-atom values): 22321 Å² total; per-residue (Å²): 134,65,67,43,53,25,37,32,28,33,48,92,92,44,43,32,27,38,60,37,87,42,51,72,49,76,42,63,46,43,48,43,50,65,55,83,92,52,59,93,38,46,67,18,30,39,47,54,41,72,45,80,38,53,31,30,34,42,49,46,62,52,68,42,78,90,70,85,89,51,83,64,16,20,32,44,28,32,53,65,87,98,45,72,45,29,34,38,40,48,32,74,70,53,77,46,76,45,46,64,85,59,50,33,79,71,78,92,78,83,91,86,87,86,83,81,90,79,81,86,79,85,88,79,95,83,85,68,66,66,71,55,47,58,61,51,42,57,66,44,41,66,23,36,30,79,55,97,94,37,70,32,38,28,44,28,66,64,58,50,51,56,51,47,65,70,69,48,77,95,81,69,81,83,44,78,70,50,58,59,53,53,56,58,51,79,76,62,76,90,86,76,70,65,64,77,89,51,52,73,70,54,48,50,51,18,44,52,44,29,59,64,38,38,56,38,87,80,80,50,80,93,66,70,68,43,44,24,36,32,30,30,53,74,88,41,43,34,26,38,54,42,92,35,50,76,48,77,45,74,71,59,82,68,42,70,57,84,93,58,61,89,44,51,64,17,36,25,74,56,94,87,41,84,34,43,31,30,47,56,49,76,65,62,69,59,66,78,77,67,75,96,79,61,94,83,70,74,66,72,42,26,23,47,29,33,46,56,91,94,48,66,39,23,39,56,31,52,43,79,77,53,78,46,81,37,59,66,87,63,49,39,74,68,58,78,88,62,53,84,79,36,55,82,36,47,71,21,33,34,82,48,98,91,38,71,29,38,30,46,32,60,69,48,40,62,73,69,40,84,76,69,80,75,81,78,130

Mean predicted aligned error: 18.48 Å

Secondary structure (DSSP, 8-state):
--EEEEEEEEETTEEEEEEGGGEEEEEE--PPBPPTT--TTEEEEEEETTEEEEEEEHHHHTTPPPPPP-TT-EEEEEE-SS-EEEEEESEEEEEEEEEGGG-B----------S-------------HHHHHHHHHTTTEEEEEEETTEEEEEE-HHHHHHHHHHHS-TT----HHHHHHHHHHTTS-S---S-TTS-HHHHHHHHHHHHHHHS-TTSS-S---EEEEEEEETTEEEEEEGGGEEEEEE--S-BPPTT--TTEEEEEEETTEEEEEE--HHHHTPPPSS-S--TT-----EEEEEEETTEEEEEEESEEEEEEEE-GGG-BPPPTTTTTTSGGGEEEEEEETTEEEEEE-HHHHHHHSS-------

Nearest PDB structures (foldseek):
  4jpb-assembly1_W  TM=9.330E-01  e=2.450E-11  Thermotoga maritima MSB8
  2qdl-assembly1_A  TM=7.982E-01  e=3.233E-12  Caldanaerobacter subterraneus subsp. tengcongensis MB4
  2qdl-assembly2_B  TM=8.236E-01  e=3.673E-11  Caldanaerobacter subterraneus subsp. tengcongensis MB4
  8c5v-assembly1_H  TM=8.201E-01  e=7.026E-10  Escherichia coli
  2ho9-assembly1_A  TM=7.904E-01  e=7.445E-10  Escherichia coli